Protein AF-0000000084528785 (afdb_homodimer)

Sequence (532 aa):
MMLTRRAALTGALALAACGRRPAAAPPPRMESDIRVIPPNFGESHPVDWPGRTPSQYAVHGIDVSRWQGDIDWRRARAAGVNFAFLKATEGGDRTDPRFLDYTRGATAAGIVTGPYHFYYFCRPAHEQAAWFIQNVPKMPGALPPVVDLEWNHLSPTCTLRPPAAEVQAEIGRFVGILAAHYGRRPLIYTTRDFWAETGIEAIGGERWLRAVTMHPDEAYNDALWHFWQYSGTGIVDGVTGNCDLNCFSGSAQSWRAWLAARRQPGMMLTRRAALTGALALAACGRRPAAAPPPRMESDIRVIPPNFGESHPVDWPGRTPSQYAVHGIDVSRWQGDIDWRRARAAGVNFAFLKATEGGDRTDPRFLDYTRGATAAGIVTGPYHFYYFCRPAHEQAAWFIQNVPKMPGALPPVVDLEWNHLSPTCTLRPPAAEVQAEIGRFVGILAAHYGRRPLIYTTRDFWAETGIEAIGGERWLRAVTMHPDEAYNDALWHFWQYSGTGIVDGVTGNCDLNCFSGSAQSWRAWLAARRQPG

Structure (mmCIF, N/CA/C/O backbone):
data_AF-0000000084528785-model_v1
#
loop_
_entity.id
_entity.type
_entity.pdbx_description
1 polymer 'Lyzozyme M1 (1,4-beta-N-acetylmuramidase)'
#
loop_
_atom_site.group_PDB
_atom_site.id
_atom_site.type_symbol
_atom_site.label_atom_id
_atom_site.label_alt_id
_atom_site.label_comp_id
_atom_site.label_asym_id
_atom_site.label_entity_id
_atom_site.label_seq_id
_atom_site.pdbx_PDB_ins_code
_atom_site.Cartn_x
_atom_site.Cartn_y
_atom_site.Cartn_z
_atom_site.occupancy
_atom_site.B_iso_or_equiv
_atom_site.auth_seq_id
_atom_site.auth_comp_id
_atom_site.auth_asym_id
_atom_site.auth_atom_id
_atom_site.pdbx_PDB_model_num
ATOM 1 N N . MET A 1 1 ? 22.234 -108.25 21.875 1 30.58 1 MET A N 1
ATOM 2 C CA . MET A 1 1 ? 21.172 -107.375 22.344 1 30.58 1 MET A CA 1
ATOM 3 C C . MET A 1 1 ? 21.469 -105.938 21.984 1 30.58 1 MET A C 1
ATOM 5 O O . MET A 1 1 ? 22.25 -105.25 22.656 1 30.58 1 MET A O 1
ATOM 9 N N . MET A 1 2 ? 21.672 -105.688 20.688 1 29.67 2 MET A N 1
ATOM 10 C CA . MET A 1 2 ? 22.188 -104.5 20.016 1 29.67 2 MET A CA 1
ATOM 11 C C . MET A 1 2 ? 21.297 -103.312 20.25 1 29.67 2 MET A C 1
ATOM 13 O O . MET A 1 2 ? 20.094 -103.312 19.953 1 29.67 2 MET A O 1
ATOM 17 N N . LEU A 1 3 ? 21.547 -102.562 21.328 1 35.75 3 LEU A N 1
ATOM 18 C CA . LEU A 1 3 ? 20.859 -101.375 21.844 1 35.75 3 LEU A CA 1
ATOM 19 C C . LEU A 1 3 ? 20.797 -100.25 20.812 1 35.75 3 LEU A C 1
ATOM 21 O O . LEU A 1 3 ? 21.828 -99.75 20.344 1 35.75 3 LEU A O 1
ATOM 25 N N . THR A 1 4 ? 19.891 -100.312 19.859 1 35.06 4 THR A N 1
ATOM 26 C CA . THR A 1 4 ? 19.625 -99.438 18.766 1 35.06 4 THR A CA 1
ATOM 27 C C . THR A 1 4 ? 19.312 -98 19.281 1 35.06 4 THR A C 1
ATOM 29 O O . THR A 1 4 ? 18.375 -97.812 20.078 1 35.06 4 THR A O 1
ATOM 32 N N . ARG A 1 5 ? 20.312 -97.188 19.531 1 36.97 5 ARG A N 1
ATOM 33 C CA . ARG A 1 5 ? 20.234 -95.812 20.047 1 36.97 5 ARG A CA 1
ATOM 34 C C . ARG A 1 5 ? 19.328 -94.938 19.172 1 36.97 5 ARG A C 1
ATOM 36 O O . ARG A 1 5 ? 19.594 -94.75 17.969 1 36.97 5 ARG A O 1
ATOM 43 N N . ARG A 1 6 ? 18.047 -94.938 19.359 1 38.03 6 ARG A N 1
ATOM 44 C CA . ARG A 1 6 ? 17.047 -94.188 18.625 1 38.03 6 ARG A CA 1
ATOM 45 C C . ARG A 1 6 ? 17.344 -92.688 18.734 1 38.03 6 ARG A C 1
ATOM 47 O O . ARG A 1 6 ? 17.438 -92.125 19.844 1 38.03 6 ARG A O 1
ATOM 54 N N . ALA A 1 7 ? 18.109 -92.125 17.781 1 39.19 7 ALA A N 1
ATOM 55 C CA . ALA A 1 7 ? 18.453 -90.688 17.703 1 39.19 7 ALA A CA 1
ATOM 56 C C . ALA A 1 7 ? 17.203 -89.812 17.672 1 39.19 7 ALA A C 1
ATOM 58 O O . ALA A 1 7 ? 16.328 -90 16.812 1 39.19 7 ALA A O 1
ATOM 59 N N . ALA A 1 8 ? 16.719 -89.312 18.797 1 35.03 8 ALA A N 1
ATOM 60 C CA . ALA A 1 8 ? 15.555 -88.438 18.953 1 35.03 8 ALA A CA 1
ATOM 61 C C . ALA A 1 8 ? 15.734 -87.125 18.203 1 35.03 8 ALA A C 1
ATOM 63 O O . ALA A 1 8 ? 16.672 -86.375 18.453 1 35.03 8 ALA A O 1
ATOM 64 N N . LEU A 1 9 ? 15.422 -87.062 16.859 1 31.84 9 LEU A N 1
ATOM 65 C CA . LEU A 1 9 ? 15.492 -85.812 16.078 1 31.84 9 LEU A CA 1
ATOM 66 C C . LEU A 1 9 ? 14.594 -84.75 16.688 1 31.84 9 LEU A C 1
ATOM 68 O O . LEU A 1 9 ? 13.383 -84.938 16.812 1 31.84 9 LEU A O 1
ATOM 72 N N . THR A 1 10 ? 15.07 -84 17.688 1 33.94 10 THR A N 1
ATOM 73 C CA . THR A 1 10 ? 14.312 -82.875 18.266 1 33.94 10 THR A CA 1
ATOM 74 C C . THR A 1 10 ? 13.977 -81.812 17.219 1 33.94 10 THR A C 1
ATOM 76 O O . THR A 1 10 ? 14.859 -81.375 16.5 1 33.94 10 THR A O 1
ATOM 79 N N . GLY A 1 11 ? 12.812 -82 16.547 1 31.84 11 GLY A N 1
ATOM 80 C CA . GLY A 1 11 ? 12.289 -81 15.586 1 31.84 11 GLY A CA 1
ATOM 81 C C . GLY A 1 11 ? 12.141 -79.625 16.156 1 31.84 11 GLY A C 1
ATOM 82 O O . GLY A 1 11 ? 11.445 -79.438 17.156 1 31.84 11 GLY A O 1
ATOM 83 N N . ALA A 1 12 ? 13.188 -78.812 16.141 1 35.5 12 ALA A N 1
ATOM 84 C CA . ALA A 1 12 ? 13.094 -77.375 16.516 1 35.5 12 ALA A CA 1
ATOM 85 C C . ALA A 1 12 ? 11.984 -76.688 15.758 1 35.5 12 ALA A C 1
ATOM 87 O O . ALA A 1 12 ? 12 -76.625 14.523 1 35.5 12 ALA A O 1
ATOM 88 N N . LEU A 1 13 ? 10.789 -76.625 16.328 1 35.06 13 LEU A N 1
ATOM 89 C CA . LEU A 1 13 ? 9.68 -75.875 15.805 1 35.06 13 LEU A CA 1
ATOM 90 C C . LEU A 1 13 ? 10.047 -74.375 15.742 1 35.06 13 LEU A C 1
ATOM 92 O O . LEU A 1 13 ? 10.328 -73.75 16.781 1 35.06 13 LEU A O 1
ATOM 96 N N . ALA A 1 14 ? 10.734 -73.938 14.695 1 34.53 14 ALA A N 1
ATOM 97 C CA . ALA A 1 14 ? 10.922 -72.562 14.492 1 34.53 14 ALA A CA 1
ATOM 98 C C . ALA A 1 14 ? 9.594 -71.812 14.57 1 34.53 14 ALA A C 1
ATOM 100 O O . ALA A 1 14 ? 8.672 -72.062 13.797 1 34.53 14 ALA A O 1
ATOM 101 N N . LEU A 1 15 ? 9.242 -71.25 15.711 1 34.19 15 LEU A N 1
ATOM 102 C CA . LEU A 1 15 ? 8.125 -70.375 15.883 1 34.19 15 LEU A CA 1
ATOM 103 C C . LEU A 1 15 ? 8.258 -69.125 14.961 1 34.19 15 LEU A C 1
ATOM 105 O O . LEU A 1 15 ? 9.234 -68.375 15.055 1 34.19 15 LEU A O 1
ATOM 109 N N . ALA A 1 16 ? 7.781 -69.312 13.711 1 36.12 16 ALA A N 1
ATOM 110 C CA . ALA A 1 16 ? 7.648 -68.188 12.836 1 36.12 16 ALA A CA 1
ATOM 111 C C . ALA A 1 16 ? 6.871 -67.062 13.516 1 36.12 16 ALA A C 1
ATOM 113 O O . ALA A 1 16 ? 5.688 -67.188 13.828 1 36.12 16 ALA A O 1
ATOM 114 N N . ALA A 1 17 ? 7.496 -66.25 14.312 1 35.88 17 ALA A N 1
ATOM 115 C CA . ALA A 1 17 ? 6.895 -65.062 14.812 1 35.88 17 ALA A CA 1
ATOM 116 C C . ALA A 1 17 ? 6.27 -64.25 13.672 1 35.88 17 ALA A C 1
ATOM 118 O O . ALA A 1 17 ? 6.961 -63.844 12.727 1 35.88 17 ALA A O 1
ATOM 119 N N . CYS A 1 18 ? 5 -64.562 13.336 1 35.41 18 CYS A N 1
ATOM 120 C CA . CYS A 1 18 ? 4.234 -63.625 12.484 1 35.41 18 CYS A CA 1
ATOM 121 C C . CYS A 1 18 ? 4.414 -62.188 12.922 1 35.41 18 CYS A C 1
ATOM 123 O O . CYS A 1 18 ? 3.912 -61.781 13.969 1 35.41 18 CYS A O 1
ATOM 125 N N . GLY A 1 19 ? 5.645 -61.719 12.797 1 34.62 19 GLY A N 1
ATOM 126 C CA . GLY A 1 19 ? 5.766 -60.312 13.031 1 34.62 19 GLY A CA 1
ATOM 127 C C . GLY A 1 19 ? 4.625 -59.5 12.43 1 34.62 19 GLY A C 1
ATOM 128 O O . GLY A 1 19 ? 4.277 -59.688 11.258 1 34.62 19 GLY A O 1
ATOM 129 N N . ARG A 1 20 ? 3.588 -59.188 13.273 1 36.09 20 ARG A N 1
ATOM 130 C CA . ARG A 1 20 ? 2.553 -58.25 12.828 1 36.09 20 ARG A CA 1
ATOM 131 C C . ARG A 1 20 ? 3.15 -57.125 11.992 1 36.09 20 ARG A C 1
ATOM 133 O O . ARG A 1 20 ? 4.027 -56.406 12.461 1 36.09 20 ARG A O 1
ATOM 140 N N . ARG A 1 21 ? 3.135 -57.438 10.641 1 37.34 21 ARG A N 1
ATOM 141 C CA . ARG A 1 21 ? 3.479 -56.281 9.836 1 37.34 21 ARG A CA 1
ATOM 142 C C . ARG A 1 21 ? 2.871 -55 10.422 1 37.34 21 ARG A C 1
ATOM 144 O O . ARG A 1 21 ? 1.679 -54.969 10.734 1 37.34 21 ARG A O 1
ATOM 151 N N . PRO A 1 22 ? 3.598 -54.188 11.039 1 39.59 22 PRO A N 1
ATOM 152 C CA . PRO A 1 22 ? 2.922 -52.938 11.477 1 39.59 22 PRO A CA 1
ATOM 153 C C . PRO A 1 22 ? 1.921 -52.438 10.445 1 39.59 22 PRO A C 1
ATOM 155 O O . PRO A 1 22 ? 2.115 -52.625 9.242 1 39.59 22 PRO A O 1
ATOM 158 N N . ALA A 1 23 ? 0.674 -52.344 10.891 1 42.69 23 ALA A N 1
ATOM 159 C CA . ALA A 1 23 ? -0.355 -51.719 10.055 1 42.69 23 ALA A CA 1
ATOM 160 C C . ALA A 1 23 ? 0.211 -50.562 9.258 1 42.69 23 ALA A C 1
ATOM 162 O O . ALA A 1 23 ? 0.938 -49.719 9.805 1 42.69 23 ALA A O 1
ATOM 163 N N . ALA A 1 24 ? 0.312 -50.844 7.957 1 41.28 24 ALA A N 1
ATOM 164 C CA . ALA A 1 24 ? 0.682 -49.75 7.07 1 41.28 24 ALA A CA 1
ATOM 165 C C . ALA A 1 24 ? 0.127 -48.406 7.582 1 41.28 24 ALA A C 1
ATOM 167 O O . ALA A 1 24 ? -0.975 -48.375 8.133 1 41.28 24 ALA A O 1
ATOM 168 N N . ALA A 1 25 ? 1.002 -47.438 7.84 1 42.94 25 ALA A N 1
ATOM 169 C CA . ALA A 1 25 ? 0.531 -46.094 8.18 1 42.94 25 ALA A CA 1
ATOM 170 C C . ALA A 1 25 ? -0.653 -45.688 7.305 1 42.94 25 ALA A C 1
ATOM 172 O O . ALA A 1 25 ? -0.676 -46 6.109 1 42.94 25 ALA A O 1
ATOM 173 N N . PRO A 1 26 ? -1.889 -45.562 7.922 1 39.84 26 PRO A N 1
ATOM 174 C CA . PRO A 1 26 ? -2.984 -45.125 7.055 1 39.84 26 PRO A CA 1
ATOM 175 C C . PRO A 1 26 ? -2.541 -44.125 6.012 1 39.84 26 PRO A C 1
ATOM 177 O O . PRO A 1 26 ? -1.557 -43.406 6.223 1 39.84 26 PRO A O 1
ATOM 180 N N . PRO A 1 27 ? -2.84 -44.344 4.73 1 36.59 27 PRO A N 1
ATOM 181 C CA . PRO A 1 27 ? -2.496 -43.281 3.803 1 36.59 27 PRO A CA 1
ATOM 182 C C . PRO A 1 27 ? -2.697 -41.875 4.41 1 36.59 27 PRO A C 1
ATOM 184 O O . PRO A 1 27 ? -3.506 -41.719 5.324 1 36.59 27 PRO A O 1
ATOM 187 N N . PRO A 1 28 ? -1.734 -41.031 4.277 1 35.47 28 PRO A N 1
ATOM 188 C CA . PRO A 1 28 ? -2.025 -39.688 4.781 1 35.47 28 PRO A CA 1
ATOM 189 C C . PRO A 1 28 ? -3.48 -39.281 4.566 1 35.47 28 PRO A C 1
ATOM 191 O O . PRO A 1 28 ? -4.113 -39.719 3.607 1 35.47 28 PRO A O 1
ATOM 194 N N . ARG A 1 29 ? -4.277 -39.125 5.586 1 36.47 29 ARG A N 1
ATOM 195 C CA . ARG A 1 29 ? -5.605 -38.531 5.535 1 36.47 29 ARG A CA 1
ATOM 196 C C . ARG A 1 29 ? -5.73 -37.562 4.363 1 36.47 29 ARG A C 1
ATOM 198 O O . ARG A 1 29 ? -4.91 -36.656 4.207 1 36.47 29 ARG A O 1
ATOM 205 N N . MET A 1 30 ? -6.16 -37.875 3.244 1 37.09 30 MET A N 1
ATOM 206 C CA . MET A 1 30 ? -6.578 -37 2.141 1 37.09 30 MET A CA 1
ATOM 207 C C . MET A 1 30 ? -6.988 -35.625 2.646 1 37.09 30 MET A C 1
ATOM 209 O O . MET A 1 30 ? -7.555 -35.5 3.734 1 37.09 30 MET A O 1
ATOM 213 N N . GLU A 1 31 ? -6.465 -34.344 2.023 1 44.31 31 GLU A N 1
ATOM 214 C CA . GLU A 1 31 ? -6.383 -32.875 2.104 1 44.31 31 GLU A CA 1
ATOM 215 C C . GLU A 1 31 ? -7.77 -32.25 2.164 1 44.31 31 GLU A C 1
ATOM 217 O O . GLU A 1 31 ? -7.938 -31.078 1.833 1 44.31 31 GLU A O 1
ATOM 222 N N . SER A 1 32 ? -8.836 -33 2.141 1 46.66 32 SER A N 1
ATOM 223 C CA . SER A 1 32 ? -10.195 -32.5 2.232 1 46.66 32 SER A CA 1
ATOM 224 C C . SER A 1 32 ? -10.32 -31.484 3.365 1 46.66 32 SER A C 1
ATOM 226 O O . SER A 1 32 ? -11.234 -30.656 3.367 1 46.66 32 SER A O 1
ATOM 228 N N . ASP A 1 33 ? -9.477 -31.5 4.258 1 59.94 33 ASP A N 1
ATOM 229 C CA . ASP A 1 33 ? -9.742 -30.828 5.52 1 59.94 33 ASP A CA 1
ATOM 230 C C . ASP A 1 33 ? -9.117 -29.438 5.547 1 59.94 33 ASP A C 1
ATOM 232 O O . ASP A 1 33 ? -8.82 -28.891 6.617 1 59.94 33 ASP A O 1
ATOM 236 N N . ILE A 1 34 ? -8.844 -28.875 4.402 1 76.62 34 ILE A N 1
ATOM 237 C CA . ILE A 1 34 ? -8.266 -27.547 4.555 1 76.62 34 ILE A CA 1
ATOM 238 C C . ILE A 1 34 ? -9.344 -26.562 4.996 1 76.62 34 ILE A C 1
ATOM 240 O O . ILE A 1 34 ? -10.258 -26.234 4.23 1 76.62 34 ILE A O 1
ATOM 244 N N . ARG A 1 35 ? -9.383 -26.266 6.18 1 91.62 35 ARG A N 1
ATOM 245 C CA . ARG A 1 35 ? -10.32 -25.297 6.738 1 91.62 35 ARG A CA 1
ATOM 246 C C . ARG A 1 35 ? -10.008 -23.875 6.254 1 91.62 35 ARG A C 1
ATOM 248 O O . ARG A 1 35 ? -8.859 -23.438 6.309 1 91.62 35 ARG A O 1
ATOM 255 N N . VAL A 1 36 ? -11.047 -23.281 5.652 1 97.88 36 VAL A N 1
ATOM 256 C CA . VAL A 1 36 ? -10.922 -21.891 5.246 1 97.88 36 VAL A CA 1
ATOM 257 C C . VAL A 1 36 ? -11.305 -20.969 6.406 1 97.88 36 VAL A C 1
ATOM 259 O O . VAL A 1 36 ? -12.398 -21.094 6.973 1 97.88 36 VAL A O 1
ATOM 262 N N . ILE A 1 37 ? -10.406 -20.094 6.805 1 98.19 37 ILE A N 1
ATOM 263 C CA . ILE A 1 37 ? -10.672 -19.109 7.844 1 98.19 37 ILE A CA 1
ATOM 264 C C . ILE A 1 37 ? -11.07 -17.781 7.207 1 98.19 37 ILE A C 1
ATOM 266 O O . ILE A 1 37 ? -10.359 -17.266 6.332 1 98.19 37 ILE A O 1
ATOM 270 N N . PRO A 1 38 ? -12.25 -17.172 7.594 1 97.56 38 PRO A N 1
ATOM 271 C CA . PRO A 1 38 ? -12.648 -15.891 7.031 1 97.56 38 PRO A CA 1
ATOM 272 C C . PRO A 1 38 ? -11.648 -14.773 7.332 1 97.56 38 PRO A C 1
ATOM 274 O O . PRO A 1 38 ? -11.055 -14.75 8.414 1 97.56 38 PRO A O 1
ATOM 277 N N . PRO A 1 39 ? -11.555 -13.852 6.414 1 97.69 39 PRO A N 1
ATOM 278 C CA . PRO A 1 39 ? -10.562 -12.789 6.609 1 97.69 39 PRO A CA 1
ATOM 279 C C . PRO A 1 39 ? -10.977 -11.773 7.668 1 97.69 39 PRO A C 1
ATOM 281 O O . PRO A 1 39 ? -12.133 -11.328 7.68 1 97.69 39 PRO A O 1
ATOM 284 N N . ASN A 1 40 ? -10.102 -11.477 8.523 1 96.69 40 ASN A N 1
ATOM 285 C CA . ASN A 1 40 ? -10.164 -10.352 9.445 1 96.69 40 ASN A CA 1
ATOM 286 C C . ASN A 1 40 ? -9 -9.383 9.234 1 96.69 40 ASN A C 1
ATOM 288 O O . ASN A 1 40 ? -8.109 -9.289 10.078 1 96.69 40 ASN A O 1
ATOM 292 N N . PHE A 1 41 ? -9.109 -8.695 8.109 1 97.06 41 PHE A N 1
ATOM 293 C CA . PHE A 1 41 ? -8.062 -7.77 7.691 1 97.06 41 PHE A CA 1
ATOM 294 C C . PHE A 1 41 ? -8.539 -6.328 7.805 1 97.06 41 PHE A C 1
ATOM 296 O O . PHE A 1 41 ? -9.742 -6.062 7.777 1 97.06 41 PHE A O 1
ATOM 303 N N . GLY A 1 42 ? -7.605 -5.391 8.07 1 94.38 42 GLY A N 1
ATOM 304 C CA . GLY A 1 42 ? -7.844 -3.971 7.867 1 94.38 42 GLY A CA 1
ATOM 305 C C . GLY A 1 42 ? -7.168 -3.426 6.621 1 94.38 42 GLY A C 1
ATOM 306 O O . GLY A 1 42 ? -6.582 -4.18 5.844 1 94.38 42 GLY A O 1
ATOM 307 N N . GLU A 1 43 ? -7.391 -2.188 6.387 1 94 43 GLU A N 1
ATOM 308 C CA . GLU A 1 43 ? -6.699 -1.421 5.355 1 94 43 GLU A CA 1
ATOM 309 C C . GLU A 1 43 ? -6.391 -0.005 5.832 1 94 43 GLU A C 1
ATOM 311 O O . GLU A 1 43 ? -7.242 0.653 6.434 1 94 43 GLU A O 1
ATOM 316 N N . SER A 1 44 ? -5.16 0.374 5.516 1 92.62 44 SER A N 1
ATOM 317 C CA . SER A 1 44 ? -4.828 1.741 5.902 1 92.62 44 SER A CA 1
ATOM 318 C C . SER A 1 44 ? -5.508 2.756 4.992 1 92.62 44 SER A C 1
ATOM 320 O O . SER A 1 44 ? -5.723 3.904 5.383 1 92.62 44 SER A O 1
ATOM 322 N N . HIS A 1 45 ? -5.805 2.281 3.775 1 91.25 45 HIS A N 1
ATOM 323 C CA . HIS A 1 45 ? -6.539 3.109 2.826 1 91.25 45 HIS A CA 1
ATOM 324 C C . HIS A 1 45 ? -7.656 2.318 2.156 1 91.25 45 HIS A C 1
ATOM 326 O O . HIS A 1 45 ? -7.543 1.94 0.987 1 91.25 45 HIS A O 1
ATOM 332 N N . PRO A 1 46 ? -8.703 2.207 2.875 1 89 46 PRO A N 1
ATOM 333 C CA . PRO A 1 46 ? -9.766 1.405 2.275 1 89 46 PRO A CA 1
ATOM 334 C C . PRO A 1 46 ? -10.383 2.066 1.046 1 89 46 PRO A C 1
ATOM 336 O O . PRO A 1 46 ? -10.477 3.297 0.982 1 89 46 PRO A O 1
ATOM 339 N N . VAL A 1 47 ? -10.727 1.251 0.154 1 87.25 47 VAL A N 1
ATOM 340 C CA . VAL A 1 47 ? -11.352 1.677 -1.092 1 87.25 47 VAL A CA 1
ATOM 341 C C . VAL A 1 47 ? -12.859 1.443 -1.016 1 87.25 47 VAL A C 1
ATOM 343 O O . VAL A 1 47 ? -13.312 0.406 -0.523 1 87.25 47 VAL A O 1
ATOM 346 N N . ASP A 1 48 ? -13.57 2.502 -1.438 1 85.56 48 ASP A N 1
ATOM 347 C CA . ASP A 1 48 ? -14.992 2.297 -1.655 1 85.56 48 ASP A CA 1
ATOM 348 C C . ASP A 1 48 ? -15.258 1.69 -3.031 1 85.56 48 ASP A C 1
ATOM 350 O O . ASP A 1 48 ? -15.258 2.4 -4.039 1 85.56 48 ASP A O 1
ATOM 354 N N . TRP A 1 49 ? -15.578 0.445 -3.025 1 87.81 49 TRP A N 1
ATOM 355 C CA . TRP A 1 49 ? -15.695 -0.307 -4.27 1 87.81 49 TRP A CA 1
ATOM 356 C C . TRP A 1 49 ? -17 0.015 -4.984 1 87.81 49 TRP A C 1
ATOM 358 O O . TRP A 1 49 ? -18.078 -0.065 -4.387 1 87.81 49 TRP A O 1
ATOM 368 N N . PRO A 1 50 ? -17.125 0.492 -6.258 1 82 50 PRO A N 1
ATOM 369 C CA . PRO A 1 50 ? -18.359 0.784 -6.996 1 82 50 PRO A CA 1
ATOM 370 C C . PRO A 1 50 ? -19.172 -0.47 -7.309 1 82 50 PRO A C 1
ATOM 372 O O . PRO A 1 50 ? -20.359 -0.377 -7.625 1 82 50 PRO A O 1
ATOM 375 N N . GLY A 1 51 ? -18.75 -1.638 -7.062 1 82.62 51 GLY A N 1
ATOM 376 C CA . GLY A 1 51 ? -19.406 -2.898 -7.383 1 82.62 51 GLY A CA 1
ATOM 377 C C . GLY A 1 51 ? -19.016 -4.02 -6.434 1 82.62 51 GLY A C 1
ATOM 378 O O . GLY A 1 51 ? -19.047 -3.846 -5.215 1 82.62 51 GLY A O 1
ATOM 379 N N . ARG A 1 52 ? -18.828 -5.125 -7.09 1 90.62 52 ARG A N 1
ATOM 380 C CA . ARG A 1 52 ? -18.438 -6.285 -6.289 1 90.62 52 ARG A CA 1
ATOM 381 C C . ARG A 1 52 ? -17.172 -6.004 -5.492 1 90.62 52 ARG A C 1
ATOM 383 O O . ARG A 1 52 ? -16.219 -5.402 -6.008 1 90.62 52 ARG A O 1
ATOM 390 N N . THR A 1 53 ? -17.219 -6.359 -4.238 1 93.81 53 THR A N 1
ATOM 391 C CA . THR A 1 53 ? -16.125 -6.082 -3.307 1 93.81 53 THR A CA 1
ATOM 392 C C . THR A 1 53 ? -15.375 -7.363 -2.967 1 93.81 53 THR A C 1
ATOM 394 O O . THR A 1 53 ? -15.906 -8.461 -3.107 1 93.81 53 THR A O 1
ATOM 397 N N . PRO A 1 54 ? -14.148 -7.184 -2.498 1 96.31 54 PRO A N 1
ATOM 398 C CA . PRO A 1 54 ? -13.383 -8.367 -2.092 1 96.31 54 PRO A CA 1
ATOM 399 C C . PRO A 1 54 ? -14.086 -9.18 -1.003 1 96.31 54 PRO A C 1
ATOM 401 O O . PRO A 1 54 ? -13.898 -10.391 -0.917 1 96.31 54 PRO A O 1
ATOM 404 N N . SER A 1 55 ? -14.867 -8.539 -0.162 1 93.69 55 SER A N 1
ATOM 405 C CA . SER A 1 55 ? -15.516 -9.211 0.958 1 93.69 55 SER A CA 1
ATOM 406 C C . SER A 1 55 ? -16.5 -10.266 0.471 1 93.69 55 SER A C 1
ATOM 408 O O . SER A 1 55 ? -16.953 -11.109 1.247 1 93.69 55 SER A O 1
ATOM 410 N N . GLN A 1 56 ? -16.844 -10.281 -0.798 1 95.75 56 GLN A N 1
ATOM 411 C CA . GLN A 1 56 ? -17.797 -11.227 -1.366 1 95.75 56 GLN A CA 1
ATOM 412 C C . GLN A 1 56 ? -17.109 -12.547 -1.717 1 95.75 56 GLN A C 1
ATOM 414 O O . GLN A 1 56 ? -17.766 -13.516 -2.109 1 95.75 56 GLN A O 1
ATOM 419 N N . TYR A 1 57 ? -15.844 -12.641 -1.582 1 97.94 57 TYR A N 1
ATOM 420 C CA . TYR A 1 57 ? -15.07 -13.852 -1.844 1 97.94 57 TYR A CA 1
ATOM 421 C C . TYR A 1 57 ? -14.633 -14.508 -0.542 1 97.94 57 TYR A C 1
ATOM 423 O O . TYR A 1 57 ? -14.289 -13.82 0.423 1 97.94 57 TYR A O 1
ATOM 431 N N . ALA A 1 58 ? -14.508 -15.828 -0.59 1 97.69 58 ALA A N 1
ATOM 432 C CA . ALA A 1 58 ? -14.438 -16.562 0.666 1 97.69 58 ALA A CA 1
ATOM 433 C C . ALA A 1 58 ? -12.992 -16.812 1.081 1 97.69 58 ALA A C 1
ATOM 435 O O . ALA A 1 58 ? -12.688 -16.906 2.271 1 97.69 58 ALA A O 1
ATOM 436 N N . VAL A 1 59 ? -12.094 -16.953 0.137 1 98.81 59 VAL A N 1
ATOM 437 C CA . VAL A 1 59 ? -10.734 -17.406 0.424 1 98.81 59 VAL A CA 1
ATOM 438 C C . VAL A 1 59 ? -9.75 -16.266 0.168 1 98.81 59 VAL A C 1
ATOM 440 O O . VAL A 1 59 ? -9.586 -15.828 -0.971 1 98.81 59 VAL A O 1
ATOM 443 N N . HIS A 1 60 ? -9.125 -15.828 1.265 1 98.88 60 HIS A N 1
ATOM 444 C CA . HIS A 1 60 ? -8.195 -14.711 1.151 1 98.88 60 HIS A CA 1
ATOM 445 C C . HIS A 1 60 ? -6.777 -15.133 1.526 1 98.88 60 HIS A C 1
ATOM 447 O O . HIS A 1 60 ? -6.586 -16.141 2.219 1 98.88 60 HIS A O 1
ATOM 453 N N . GLY A 1 61 ? -5.82 -14.43 1.017 1 98.94 61 GLY A N 1
ATOM 454 C CA . GLY A 1 61 ? -4.406 -14.609 1.295 1 98.94 61 GLY A CA 1
ATOM 455 C C . GLY A 1 61 ? -3.586 -13.352 1.064 1 98.94 61 GLY A C 1
ATOM 456 O O . GLY A 1 61 ? -4.137 -12.258 0.956 1 98.94 61 GLY A O 1
ATOM 457 N N . ILE A 1 62 ? -2.262 -13.578 1.119 1 98.94 62 ILE A N 1
ATOM 458 C CA . ILE A 1 62 ? -1.34 -12.461 0.956 1 98.94 62 ILE A CA 1
ATOM 459 C C . ILE A 1 62 ? -0.242 -12.836 -0.037 1 98.94 62 ILE A C 1
ATOM 461 O O . ILE A 1 62 ? -0.124 -13.992 -0.431 1 98.94 62 ILE A O 1
ATOM 465 N N . ASP A 1 63 ? 0.45 -11.891 -0.51 1 98.88 63 ASP A N 1
ATOM 466 C CA . ASP A 1 63 ? 1.751 -12.102 -1.138 1 98.88 63 ASP A CA 1
ATOM 467 C C . ASP A 1 63 ? 2.812 -11.195 -0.521 1 98.88 63 ASP A C 1
ATOM 469 O O . ASP A 1 63 ? 2.521 -10.062 -0.141 1 98.88 63 ASP A O 1
ATOM 473 N N . VAL A 1 64 ? 4 -11.805 -0.332 1 98.75 64 VAL A N 1
ATOM 474 C CA . VAL A 1 64 ? 5.031 -11.109 0.431 1 98.75 64 VAL A CA 1
ATOM 475 C C . VAL A 1 64 ? 6.402 -11.383 -0.179 1 98.75 64 VAL A C 1
ATOM 477 O O . VAL A 1 64 ? 6.551 -12.273 -1.016 1 98.75 64 VAL A O 1
ATOM 480 N N . SER A 1 65 ? 7.34 -10.562 0.17 1 98.06 65 SER A N 1
ATOM 481 C CA . SER A 1 65 ? 8.773 -10.672 -0.085 1 98.06 65 SER A CA 1
ATOM 482 C C . SER A 1 65 ? 9.586 -10.297 1.149 1 98.06 65 SER A C 1
ATOM 484 O O . SER A 1 65 ? 9.023 -10.109 2.232 1 98.06 65 SER A O 1
ATOM 486 N N . ARG A 1 66 ? 10.914 -10.188 1.007 1 97.25 66 ARG A N 1
ATOM 487 C CA . ARG A 1 66 ? 11.82 -9.852 2.102 1 97.25 66 ARG A CA 1
ATOM 488 C C . ARG A 1 66 ? 11.414 -8.539 2.764 1 97.25 66 ARG A C 1
ATOM 490 O O . ARG A 1 66 ? 11.734 -8.305 3.932 1 97.25 66 ARG A O 1
ATOM 497 N N . TRP A 1 67 ? 10.672 -7.773 2.117 1 94.31 67 TRP A N 1
ATOM 498 C CA . TRP A 1 67 ? 10.398 -6.422 2.592 1 94.31 67 TRP A CA 1
ATOM 499 C C . TRP A 1 67 ? 9.391 -6.441 3.74 1 94.31 67 TRP A C 1
ATOM 501 O O . TRP A 1 67 ? 9.266 -5.461 4.477 1 94.31 67 TRP A O 1
ATOM 511 N N . GLN A 1 68 ? 8.68 -7.531 3.908 1 96.56 68 GLN A N 1
ATOM 512 C CA . GLN A 1 68 ? 7.75 -7.625 5.031 1 96.56 68 GLN A CA 1
ATOM 513 C C . GLN A 1 68 ? 8.477 -7.996 6.32 1 96.56 68 GLN A C 1
ATOM 515 O O . GLN A 1 68 ? 7.887 -7.965 7.402 1 96.56 68 GLN A O 1
ATOM 520 N N . GLY A 1 69 ? 9.773 -8.367 6.277 1 95.94 69 GLY A N 1
ATOM 521 C CA . GLY A 1 69 ? 10.508 -8.703 7.484 1 95.94 69 GLY A CA 1
ATOM 522 C C . GLY A 1 69 ? 9.992 -9.953 8.172 1 95.94 69 GLY A C 1
ATOM 523 O O . GLY A 1 69 ? 9.633 -10.922 7.504 1 95.94 69 GLY A O 1
ATOM 524 N N . ASP A 1 70 ? 10.07 -9.898 9.469 1 97.12 70 ASP A N 1
ATOM 525 C CA . ASP A 1 70 ? 9.586 -11.055 10.219 1 97.12 70 ASP A CA 1
ATOM 526 C C . ASP A 1 70 ? 8.055 -11.117 10.195 1 97.12 70 ASP A C 1
ATOM 528 O O . ASP A 1 70 ? 7.383 -10.094 10.328 1 97.12 70 ASP A O 1
ATOM 532 N N . ILE A 1 71 ? 7.582 -12.297 10.016 1 98.44 71 ILE A N 1
ATOM 533 C CA . ILE A 1 71 ? 6.145 -12.531 9.984 1 98.44 71 ILE A CA 1
ATOM 534 C C . ILE A 1 71 ? 5.77 -13.594 11.016 1 98.44 71 ILE A C 1
ATOM 536 O O . ILE A 1 71 ? 6.414 -14.641 11.094 1 98.44 71 ILE A O 1
ATOM 540 N N . ASP A 1 72 ? 4.785 -13.25 11.844 1 98.81 72 ASP A N 1
ATOM 541 C CA . ASP A 1 72 ? 4.156 -14.266 12.68 1 98.81 72 ASP A CA 1
ATOM 542 C C . ASP A 1 72 ? 3.061 -15.008 11.922 1 98.81 72 ASP A C 1
ATOM 544 O O . ASP A 1 72 ? 1.896 -14.602 11.945 1 98.81 72 ASP A O 1
ATOM 548 N N . TRP A 1 73 ? 3.379 -16.141 11.391 1 98.88 73 TRP A N 1
ATOM 549 C CA . TRP A 1 73 ? 2.512 -16.844 10.453 1 98.88 73 TRP A CA 1
ATOM 550 C C . TRP A 1 73 ? 1.312 -17.453 11.18 1 98.88 73 TRP A C 1
ATOM 552 O O . TRP A 1 73 ? 0.229 -17.578 10.602 1 98.88 73 TRP A O 1
ATOM 562 N N . ARG A 1 74 ? 1.489 -17.812 12.422 1 98.88 74 ARG A N 1
ATOM 563 C CA . ARG A 1 74 ? 0.355 -18.344 13.172 1 98.88 74 ARG A CA 1
ATOM 564 C C . ARG A 1 74 ? -0.713 -17.266 13.367 1 98.88 74 ARG A C 1
ATOM 566 O O . ARG A 1 74 ? -1.906 -17.531 13.219 1 98.88 74 ARG A O 1
ATOM 573 N N . ARG A 1 75 ? -0.25 -16.078 13.688 1 98.88 75 ARG A N 1
ATOM 574 C CA . ARG A 1 75 ? -1.186 -14.977 13.836 1 98.88 75 ARG A CA 1
ATOM 575 C C . ARG A 1 75 ? -1.813 -14.609 12.492 1 98.88 75 ARG A C 1
ATOM 577 O O . ARG A 1 75 ? -3.006 -14.312 12.422 1 98.88 75 ARG A O 1
ATOM 584 N N . ALA A 1 76 ? -1.037 -14.641 11.445 1 98.88 76 ALA A N 1
ATOM 585 C CA . ALA A 1 76 ? -1.562 -14.375 10.109 1 98.88 76 ALA A CA 1
ATOM 586 C C . ALA A 1 76 ? -2.631 -15.391 9.727 1 98.88 76 ALA A C 1
ATOM 588 O O . ALA A 1 76 ? -3.68 -15.023 9.188 1 98.88 76 ALA A O 1
ATOM 589 N N . ARG A 1 77 ? -2.344 -16.641 10.008 1 98.88 77 ARG A N 1
ATOM 590 C CA . ARG A 1 77 ? -3.32 -17.688 9.742 1 98.88 77 ARG A CA 1
ATOM 591 C C . ARG A 1 77 ? -4.613 -17.438 10.508 1 98.88 77 ARG A C 1
ATOM 593 O O . ARG A 1 77 ? -5.707 -17.531 9.945 1 98.88 77 ARG A O 1
ATOM 600 N N . ALA A 1 78 ? -4.496 -17.078 11.742 1 98.75 78 ALA A N 1
ATOM 601 C CA . ALA A 1 78 ? -5.66 -16.828 12.594 1 98.75 78 ALA A CA 1
ATOM 602 C C . ALA A 1 78 ? -6.449 -15.617 12.094 1 98.75 78 ALA A C 1
ATOM 604 O O . ALA A 1 78 ? -7.668 -15.547 12.273 1 98.75 78 ALA A O 1
ATOM 605 N N . ALA A 1 79 ? -5.746 -14.766 11.398 1 98.69 79 ALA A N 1
ATOM 606 C CA . ALA A 1 79 ? -6.383 -13.562 10.867 1 98.69 79 ALA A CA 1
ATOM 607 C C . ALA A 1 79 ? -7.109 -13.859 9.562 1 98.69 79 ALA A C 1
ATOM 609 O O . ALA A 1 79 ? -7.828 -13.008 9.039 1 98.69 79 ALA A O 1
ATOM 610 N N . GLY A 1 80 ? -6.887 -15.031 8.977 1 98.75 80 GLY A N 1
ATOM 611 C CA . GLY A 1 80 ? -7.66 -15.398 7.801 1 98.75 80 GLY A CA 1
ATOM 612 C C . GLY A 1 80 ? -6.809 -15.578 6.559 1 98.75 80 GLY A C 1
ATOM 613 O O . GLY A 1 80 ? -7.332 -15.625 5.441 1 98.75 80 GLY A O 1
ATOM 614 N N . VAL A 1 81 ? -5.52 -15.625 6.742 1 98.88 81 VAL A N 1
ATOM 615 C CA . VAL A 1 81 ? -4.645 -15.93 5.613 1 98.88 81 VAL A CA 1
ATOM 616 C C . VAL A 1 81 ? -4.699 -17.422 5.305 1 98.88 81 VAL A C 1
ATOM 618 O O . VAL A 1 81 ? -4.227 -18.25 6.098 1 98.88 81 VAL A O 1
ATOM 621 N N . ASN A 1 82 ? -5.215 -17.719 4.102 1 98.94 82 ASN A N 1
ATOM 622 C CA . ASN A 1 82 ? -5.359 -19.125 3.727 1 98.94 82 ASN A CA 1
ATOM 623 C C . ASN A 1 82 ? -4.293 -19.547 2.719 1 98.94 82 ASN A C 1
ATOM 625 O O . ASN A 1 82 ? -3.988 -20.734 2.592 1 98.94 82 ASN A O 1
ATOM 629 N N . PHE A 1 83 ? -3.754 -18.609 1.979 1 98.94 83 PHE A N 1
ATOM 630 C CA . PHE A 1 83 ? -2.664 -18.859 1.043 1 98.94 83 PHE A CA 1
ATOM 631 C C . PHE A 1 83 ? -1.682 -17.703 1.035 1 98.94 83 PHE A C 1
ATOM 633 O O . PHE A 1 83 ? -2.02 -16.594 1.463 1 98.94 83 PHE A O 1
ATOM 640 N N . ALA A 1 84 ? -0.489 -17.969 0.604 1 98.94 84 ALA A N 1
ATOM 641 C CA . ALA A 1 84 ? 0.535 -16.938 0.458 1 98.94 84 ALA A CA 1
ATOM 642 C C . ALA A 1 84 ? 1.399 -17.188 -0.773 1 98.94 84 ALA A C 1
ATOM 644 O O . ALA A 1 84 ? 1.944 -18.281 -0.941 1 98.94 84 ALA A O 1
ATOM 645 N N . PHE A 1 85 ? 1.438 -16.219 -1.608 1 98.94 85 PHE A N 1
ATOM 646 C CA . PHE A 1 85 ? 2.453 -16.234 -2.654 1 98.94 85 PHE A CA 1
ATOM 647 C C . PHE A 1 85 ? 3.727 -15.539 -2.176 1 98.94 85 PHE A C 1
ATOM 649 O O . PHE A 1 85 ? 3.676 -14.445 -1.618 1 98.94 85 PHE A O 1
ATOM 656 N N . LEU A 1 86 ? 4.859 -16.203 -2.402 1 98.94 86 LEU A N 1
ATOM 657 C CA . LEU A 1 86 ? 6.133 -15.797 -1.825 1 98.94 86 LEU A CA 1
ATOM 658 C C . LEU A 1 86 ? 7.16 -15.516 -2.918 1 98.94 86 LEU A C 1
ATOM 660 O O . LEU A 1 86 ? 7.406 -16.375 -3.773 1 98.94 86 LEU A O 1
ATOM 664 N N . LYS A 1 87 ? 7.727 -14.312 -2.865 1 98.88 87 LYS A N 1
ATOM 665 C CA . LYS A 1 87 ? 8.781 -14.055 -3.84 1 98.88 87 LYS A CA 1
ATOM 666 C C . LYS A 1 87 ? 9.945 -15.023 -3.662 1 98.88 87 LYS A C 1
ATOM 668 O O . LYS A 1 87 ? 10.445 -15.211 -2.549 1 98.88 87 LYS A O 1
ATOM 673 N N . ALA A 1 88 ? 10.352 -15.641 -4.766 1 98.94 88 ALA A N 1
ATOM 674 C CA . ALA A 1 88 ? 11.484 -16.562 -4.707 1 98.94 88 ALA A CA 1
ATOM 675 C C . ALA A 1 88 ? 12.695 -15.984 -5.438 1 98.94 88 ALA A C 1
ATOM 677 O O . ALA A 1 88 ? 13.797 -15.945 -4.891 1 98.94 88 ALA A O 1
ATOM 678 N N . THR A 1 89 ? 12.414 -15.523 -6.676 1 98.94 89 THR A N 1
ATOM 679 C CA . THR A 1 89 ? 13.531 -15.07 -7.496 1 98.94 89 THR A CA 1
ATOM 680 C C . THR A 1 89 ? 13.125 -13.859 -8.336 1 98.94 89 THR A C 1
ATOM 682 O O . THR A 1 89 ? 11.938 -13.531 -8.43 1 98.94 89 THR A O 1
ATOM 685 N N . GLU A 1 90 ? 14.141 -13.18 -8.852 1 97.81 90 GLU A N 1
ATOM 686 C CA . GLU A 1 90 ? 14.023 -12.086 -9.805 1 97.81 90 GLU A CA 1
ATOM 687 C C . GLU A 1 90 ? 15.133 -12.148 -10.852 1 97.81 90 GLU A C 1
ATOM 689 O O . GLU A 1 90 ? 16.312 -12.312 -10.516 1 97.81 90 GLU A O 1
ATOM 694 N N . GLY A 1 91 ? 14.703 -12.039 -12.031 1 97.62 91 GLY A N 1
ATOM 695 C CA . GLY A 1 91 ? 15.711 -12.062 -13.078 1 97.62 91 GLY A CA 1
ATOM 696 C C . GLY A 1 91 ? 16.516 -13.352 -13.102 1 97.62 91 GLY A C 1
ATOM 697 O O . GLY A 1 91 ? 15.938 -14.445 -13.078 1 97.62 91 GLY A O 1
ATOM 698 N N . GLY A 1 92 ? 17.797 -13.227 -13.273 1 97.94 92 GLY A N 1
ATOM 699 C CA . GLY A 1 92 ? 18.672 -14.391 -13.414 1 97.94 92 GLY A CA 1
ATOM 700 C C . GLY A 1 92 ? 19.781 -14.43 -12.383 1 97.94 92 GLY A C 1
ATOM 701 O O . GLY A 1 92 ? 20.719 -15.227 -12.5 1 97.94 92 GLY A O 1
ATOM 702 N N . ASP A 1 93 ? 19.594 -13.523 -11.367 1 97.56 93 ASP A N 1
ATOM 703 C CA . ASP A 1 93 ? 20.734 -13.461 -10.453 1 97.56 93 ASP A CA 1
ATOM 704 C C . ASP A 1 93 ? 20.312 -12.984 -9.07 1 97.56 93 ASP A C 1
ATOM 706 O O . ASP A 1 93 ? 21.141 -12.648 -8.234 1 97.56 93 ASP A O 1
ATOM 710 N N . ARG A 1 94 ? 19.016 -12.883 -8.828 1 97.44 94 ARG A N 1
ATOM 711 C CA . ARG A 1 94 ? 18.547 -12.445 -7.523 1 97.44 94 ARG A CA 1
ATOM 712 C C . ARG A 1 94 ? 17.578 -13.461 -6.922 1 97.44 94 ARG A C 1
ATOM 714 O O . ARG A 1 94 ? 16.734 -14.023 -7.629 1 97.44 94 ARG A O 1
ATOM 721 N N . THR A 1 95 ? 17.781 -13.719 -5.641 1 98.75 95 THR A N 1
ATOM 722 C CA . THR A 1 95 ? 16.859 -14.516 -4.84 1 98.75 95 THR A CA 1
ATOM 723 C C . THR A 1 95 ? 16.281 -13.688 -3.688 1 98.75 95 THR A C 1
ATOM 725 O O . THR A 1 95 ? 16.891 -12.695 -3.27 1 98.75 95 THR A O 1
ATOM 728 N N . ASP A 1 96 ? 15.102 -13.969 -3.309 1 98.75 96 ASP A N 1
ATOM 729 C CA . ASP A 1 96 ? 14.609 -13.406 -2.055 1 98.75 96 ASP A CA 1
ATOM 730 C C . ASP A 1 96 ? 15.148 -14.18 -0.854 1 98.75 96 ASP A C 1
ATOM 732 O O . ASP A 1 96 ? 14.867 -15.367 -0.693 1 98.75 96 ASP A O 1
ATOM 736 N N . PRO A 1 97 ? 15.891 -13.5 -0.011 1 98.62 97 PRO A N 1
ATOM 737 C CA . PRO A 1 97 ? 16.531 -14.219 1.089 1 98.62 97 PRO A CA 1
ATOM 738 C C . PRO A 1 97 ? 15.531 -14.766 2.105 1 98.62 97 PRO A C 1
ATOM 740 O O . PRO A 1 97 ? 15.891 -15.586 2.953 1 98.62 97 PRO A O 1
ATOM 743 N N . ARG A 1 98 ? 14.242 -14.352 2.02 1 98.5 98 ARG A N 1
ATOM 744 C CA . ARG A 1 98 ? 13.25 -14.781 2.994 1 98.5 98 ARG A CA 1
ATOM 745 C C . ARG A 1 98 ? 12.398 -15.922 2.441 1 98.5 98 ARG A C 1
ATOM 747 O O . ARG A 1 98 ? 11.555 -16.484 3.15 1 98.5 98 ARG A O 1
ATOM 754 N N . PHE A 1 99 ? 12.648 -16.391 1.225 1 98.88 99 PHE A N 1
ATOM 755 C CA . PHE A 1 99 ? 11.758 -17.328 0.544 1 98.88 99 PHE A CA 1
ATOM 756 C C . PHE A 1 99 ? 11.633 -18.625 1.329 1 98.88 99 PHE A C 1
ATOM 758 O O . PHE A 1 99 ? 10.523 -19.047 1.671 1 98.88 99 PHE A O 1
ATOM 765 N N . LEU A 1 100 ? 12.688 -19.25 1.693 1 98.38 100 LEU A N 1
ATOM 766 C CA . LEU A 1 100 ? 12.641 -20.547 2.35 1 98.38 100 LEU A CA 1
ATOM 767 C C . LEU A 1 100 ? 12.102 -20.422 3.771 1 98.38 100 LEU A C 1
ATOM 769 O O . LEU A 1 100 ? 11.328 -21.266 4.227 1 98.38 100 LEU A O 1
ATOM 773 N N . ASP A 1 101 ? 12.594 -19.391 4.445 1 98.56 101 ASP A N 1
ATOM 774 C CA . ASP A 1 101 ? 12.078 -19.141 5.789 1 98.56 101 ASP A CA 1
ATOM 775 C C . ASP A 1 101 ? 10.57 -18.906 5.766 1 98.56 101 ASP A C 1
ATOM 777 O O . ASP A 1 101 ? 9.844 -19.469 6.59 1 98.56 101 ASP A O 1
ATOM 781 N N . TYR A 1 102 ? 10.086 -18.141 4.844 1 98.88 102 TYR A N 1
ATOM 782 C CA . TYR A 1 102 ? 8.656 -17.891 4.703 1 98.88 102 TYR A CA 1
ATOM 783 C C . TYR A 1 102 ? 7.91 -19.172 4.355 1 98.88 102 TYR A C 1
ATOM 785 O O . TYR A 1 102 ? 6.84 -19.453 4.902 1 98.88 102 TYR A O 1
ATOM 793 N N . THR A 1 103 ? 8.484 -19.953 3.479 1 98.75 103 THR A N 1
ATOM 794 C CA . THR A 1 103 ? 7.844 -21.203 3.088 1 98.75 103 THR A CA 1
ATOM 795 C C . THR A 1 103 ? 7.668 -22.125 4.293 1 98.75 103 THR A C 1
ATOM 797 O O . THR A 1 103 ? 6.57 -22.641 4.531 1 98.75 103 THR A O 1
ATOM 800 N N . ARG A 1 104 ? 8.703 -22.297 5.059 1 98.44 104 ARG A N 1
ATOM 801 C CA . ARG A 1 104 ? 8.664 -23.172 6.227 1 98.44 104 ARG A CA 1
ATOM 802 C C . ARG A 1 104 ? 7.66 -22.656 7.258 1 98.44 104 ARG A C 1
ATOM 804 O O . ARG A 1 104 ? 6.824 -23.422 7.75 1 98.44 104 ARG A O 1
ATOM 811 N N . GLY A 1 105 ? 7.715 -21.375 7.543 1 98.81 105 GLY A N 1
ATOM 812 C CA . GLY A 1 105 ? 6.848 -20.797 8.555 1 98.81 105 GLY A CA 1
ATOM 813 C C . GLY A 1 105 ? 5.379 -20.828 8.172 1 98.81 105 GLY A C 1
ATOM 814 O O . GLY A 1 105 ? 4.531 -21.203 8.977 1 98.81 105 GLY A O 1
ATOM 815 N N . ALA A 1 106 ? 5.09 -20.422 6.969 1 98.81 106 ALA A N 1
ATOM 816 C CA . ALA A 1 106 ? 3.707 -20.375 6.5 1 98.81 106 ALA A CA 1
ATOM 817 C C . ALA A 1 106 ? 3.113 -21.781 6.426 1 98.81 106 ALA A C 1
ATOM 819 O O . ALA A 1 106 ? 1.992 -22.016 6.883 1 98.81 106 ALA A O 1
ATOM 820 N N . THR A 1 107 ? 3.896 -22.719 5.891 1 98.25 107 THR A N 1
ATOM 821 C CA . THR A 1 107 ? 3.418 -24.094 5.77 1 98.25 107 THR A CA 1
ATOM 822 C C . THR A 1 107 ? 3.152 -24.703 7.148 1 98.25 107 THR A C 1
ATOM 824 O O . THR A 1 107 ? 2.135 -25.359 7.355 1 98.25 107 THR A O 1
ATOM 827 N N . ALA A 1 108 ? 4.016 -24.422 8.07 1 98.25 108 ALA A N 1
ATOM 828 C CA . ALA A 1 108 ? 3.854 -24.938 9.43 1 98.25 108 ALA A CA 1
ATOM 829 C C . ALA A 1 108 ? 2.594 -24.375 10.086 1 98.25 108 ALA A C 1
ATOM 831 O O . ALA A 1 108 ? 1.974 -25.031 10.922 1 98.25 108 ALA A O 1
ATOM 832 N N . ALA A 1 109 ? 2.193 -23.188 9.695 1 98.56 109 ALA A N 1
ATOM 833 C CA . ALA A 1 109 ? 1.022 -22.547 10.273 1 98.56 109 ALA A CA 1
ATOM 834 C C . ALA A 1 109 ? -0.257 -23 9.57 1 98.56 109 ALA A C 1
ATOM 836 O O . ALA A 1 109 ? -1.357 -22.594 9.961 1 98.56 109 ALA A O 1
ATOM 837 N N . GLY A 1 110 ? -0.139 -23.781 8.484 1 97.81 110 GLY A N 1
ATOM 838 C CA . GLY A 1 110 ? -1.307 -24.281 7.777 1 97.81 110 GLY A CA 1
ATOM 839 C C . GLY A 1 110 ? -1.699 -23.422 6.594 1 97.81 110 GLY A C 1
ATOM 840 O O . GLY A 1 110 ? -2.824 -23.516 6.098 1 97.81 110 GLY A O 1
ATOM 841 N N . ILE A 1 111 ? -0.84 -22.547 6.168 1 98.62 111 ILE A N 1
ATOM 842 C CA . ILE A 1 111 ? -1.054 -21.703 4.996 1 98.62 111 ILE A CA 1
ATOM 843 C C . ILE A 1 111 ? -0.46 -22.375 3.762 1 98.62 111 ILE A C 1
ATOM 845 O O . ILE A 1 111 ? 0.695 -22.797 3.777 1 98.62 111 ILE A O 1
ATOM 849 N N . VAL A 1 112 ? -1.255 -22.547 2.666 1 98.44 112 VAL A N 1
ATOM 850 C CA . VAL A 1 112 ? -0.72 -23.109 1.432 1 98.44 112 VAL A CA 1
ATOM 851 C C . VAL A 1 112 ? 0.111 -22.062 0.7 1 98.44 112 VAL A C 1
ATOM 853 O O . VAL A 1 112 ? -0.328 -20.922 0.53 1 98.44 112 VAL A O 1
ATOM 856 N N . THR A 1 113 ? 1.305 -22.422 0.303 1 98.75 113 THR A N 1
ATOM 857 C CA . THR A 1 113 ? 2.221 -21.422 -0.233 1 98.75 113 THR A CA 1
ATOM 858 C C . THR A 1 113 ? 2.529 -21.703 -1.701 1 98.75 113 THR A C 1
ATOM 860 O O . THR A 1 113 ? 2.402 -22.828 -2.162 1 98.75 113 THR A O 1
ATOM 863 N N . GLY A 1 114 ? 2.881 -20.672 -2.455 1 98.69 114 GLY A N 1
ATOM 864 C CA . GLY A 1 114 ? 3.375 -20.75 -3.82 1 98.69 114 GLY A CA 1
ATOM 865 C C . GLY A 1 114 ? 4.477 -19.75 -4.113 1 98.69 114 GLY A C 1
ATOM 866 O O . GLY A 1 114 ? 4.406 -18.609 -3.676 1 98.69 114 GLY A O 1
ATOM 867 N N . PRO A 1 115 ? 5.457 -20.172 -4.832 1 98.94 115 PRO A N 1
ATOM 868 C CA . PRO A 1 115 ? 6.566 -19.281 -5.172 1 98.94 115 PRO A CA 1
ATOM 869 C C . PRO A 1 115 ? 6.273 -18.422 -6.402 1 98.94 115 PRO A C 1
ATOM 871 O O . PRO A 1 115 ? 5.637 -18.891 -7.352 1 98.94 115 PRO A O 1
ATOM 874 N N . TYR A 1 116 ? 6.738 -17.156 -6.352 1 98.88 116 TYR A N 1
ATOM 875 C CA . TYR A 1 116 ? 6.617 -16.375 -7.582 1 98.88 116 TYR A CA 1
ATOM 876 C C . TYR A 1 116 ? 7.973 -15.82 -8.008 1 98.88 116 TYR A C 1
ATOM 878 O O . TYR A 1 116 ? 8.867 -15.648 -7.184 1 98.88 116 TYR A O 1
ATOM 886 N N . HIS A 1 117 ? 8.133 -15.656 -9.312 1 98.94 117 HIS A N 1
ATOM 887 C CA . HIS A 1 117 ? 9.281 -15.062 -9.977 1 98.94 117 HIS A CA 1
ATOM 888 C C . HIS A 1 117 ? 8.953 -13.664 -10.5 1 98.94 117 HIS A C 1
ATOM 890 O O . HIS A 1 117 ? 7.992 -13.484 -11.25 1 98.94 117 HIS A O 1
ATOM 896 N N . PHE A 1 118 ? 9.75 -12.734 -10.078 1 98.31 118 PHE A N 1
ATOM 897 C CA . PHE A 1 118 ? 9.641 -11.398 -10.641 1 98.31 118 PHE A CA 1
ATOM 898 C C . PHE A 1 118 ? 10.406 -11.297 -11.953 1 98.31 118 PHE A C 1
ATOM 900 O O . PHE A 1 118 ? 11.641 -11.328 -11.969 1 98.31 118 PHE A O 1
ATOM 907 N N . TYR A 1 119 ? 9.727 -11.094 -13.031 1 98.44 119 TYR A N 1
ATOM 908 C CA . TYR A 1 119 ? 10.305 -11.203 -14.367 1 98.44 119 TYR A CA 1
ATOM 909 C C . TYR A 1 119 ? 11.07 -9.938 -14.734 1 98.44 119 TYR A C 1
ATOM 911 O O . TYR A 1 119 ? 10.594 -8.828 -14.508 1 98.44 119 TYR A O 1
ATOM 919 N N . TYR A 1 120 ? 12.234 -10.172 -15.266 1 97.19 120 TYR A N 1
ATOM 920 C CA . TYR A 1 120 ? 13.148 -9.117 -15.703 1 97.19 120 TYR A CA 1
ATOM 921 C C . TYR A 1 120 ? 13.281 -9.102 -17.219 1 97.19 120 TYR A C 1
ATOM 923 O O . TYR A 1 120 ? 13.883 -10 -17.797 1 97.19 120 TYR A O 1
ATOM 931 N N . PHE A 1 121 ? 12.906 -8.031 -17.906 1 97.31 121 PHE A N 1
ATOM 932 C CA . PHE A 1 121 ? 12.711 -8.055 -19.359 1 97.31 121 PHE A CA 1
ATOM 933 C C . PHE A 1 121 ? 14.039 -7.898 -20.094 1 97.31 121 PHE A C 1
ATOM 935 O O . PHE A 1 121 ? 14.117 -8.125 -21.297 1 97.31 121 PHE A O 1
ATOM 942 N N . CYS A 1 122 ? 15.109 -7.609 -19.391 1 97.19 122 CYS A N 1
ATOM 943 C CA . CYS A 1 122 ? 16.422 -7.465 -20 1 97.19 122 CYS A CA 1
ATOM 944 C C . CYS A 1 122 ? 17.219 -8.766 -19.906 1 97.19 122 CYS A C 1
ATOM 946 O O . CYS A 1 122 ? 18.438 -8.758 -20.078 1 97.19 122 CYS A O 1
ATOM 948 N N . ARG A 1 123 ? 16.578 -9.812 -19.609 1 97.56 123 ARG A N 1
ATOM 949 C CA . ARG A 1 123 ? 17.172 -11.141 -19.531 1 97.56 123 ARG A CA 1
ATOM 950 C C . ARG A 1 123 ? 16.312 -12.18 -20.234 1 97.56 123 ARG A C 1
ATOM 952 O O . ARG A 1 123 ? 15.094 -12.172 -20.109 1 97.56 123 ARG A O 1
ATOM 959 N N . PRO A 1 124 ? 16.953 -13.141 -20.969 1 98.19 124 PRO A N 1
ATOM 960 C CA . PRO A 1 124 ? 16.172 -14.148 -21.703 1 98.19 124 PRO A CA 1
ATOM 961 C C . PRO A 1 124 ? 15.336 -15.039 -20.781 1 98.19 124 PRO A C 1
ATOM 963 O O . PRO A 1 124 ? 15.781 -15.375 -19.688 1 98.19 124 PRO A O 1
ATOM 966 N N . ALA A 1 125 ? 14.211 -15.461 -21.312 1 98.75 125 ALA A N 1
ATOM 967 C CA . ALA A 1 125 ? 13.25 -16.266 -20.547 1 98.75 125 ALA A CA 1
ATOM 968 C C . ALA A 1 125 ? 13.891 -17.562 -20.047 1 98.75 125 ALA A C 1
ATOM 970 O O . ALA A 1 125 ? 13.688 -17.953 -18.906 1 98.75 125 ALA A O 1
ATOM 971 N N . HIS A 1 126 ? 14.695 -18.188 -20.938 1 98.75 126 HIS A N 1
ATOM 972 C CA . HIS A 1 126 ? 15.258 -19.484 -20.562 1 98.75 126 HIS A CA 1
ATOM 973 C C . HIS A 1 126 ? 16.25 -19.344 -19.406 1 98.75 126 HIS A C 1
ATOM 975 O O . HIS A 1 126 ? 16.359 -20.234 -18.578 1 98.75 126 HIS A O 1
ATOM 981 N N . GLU A 1 127 ? 16.969 -18.25 -19.344 1 98.88 127 GLU A N 1
ATOM 982 C CA . GLU A 1 127 ? 17.906 -18.016 -18.25 1 98.88 127 GLU A CA 1
ATOM 983 C C . GLU A 1 127 ? 17.172 -17.781 -16.922 1 98.88 127 GLU A C 1
ATOM 985 O O . GLU A 1 127 ? 17.594 -18.25 -15.875 1 98.88 127 GLU A O 1
ATOM 990 N N . GLN A 1 128 ? 16.078 -17.047 -17.062 1 98.94 128 GLN A N 1
ATOM 991 C CA . GLN A 1 128 ? 15.297 -16.781 -15.859 1 98.94 128 GLN A CA 1
ATOM 992 C C . GLN A 1 128 ? 14.594 -18.031 -15.359 1 98.94 128 GLN A C 1
ATOM 994 O O . GLN A 1 128 ? 14.516 -18.266 -14.148 1 98.94 128 GLN A O 1
ATOM 999 N N . ALA A 1 129 ? 14.078 -18.891 -16.266 1 98.94 129 ALA A N 1
ATOM 1000 C CA . ALA A 1 129 ? 13.477 -20.156 -15.875 1 98.94 129 ALA A CA 1
ATOM 1001 C C . ALA A 1 129 ? 14.5 -21.062 -15.188 1 98.94 129 ALA A C 1
ATOM 1003 O O . ALA A 1 129 ? 14.195 -21.656 -14.156 1 98.94 129 ALA A O 1
ATOM 1004 N N . ALA A 1 130 ? 15.695 -21.094 -15.727 1 98.94 130 ALA A N 1
ATOM 1005 C CA . ALA A 1 130 ? 16.75 -21.891 -15.125 1 98.94 130 ALA A CA 1
ATOM 1006 C C . ALA A 1 130 ? 17.094 -21.391 -13.727 1 98.94 130 ALA A C 1
ATOM 1008 O O . ALA A 1 130 ? 17.328 -22.188 -12.812 1 98.94 130 ALA A O 1
ATOM 1009 N N . TRP A 1 131 ? 17.156 -20.062 -13.625 1 98.94 131 TRP A N 1
ATOM 1010 C CA . TRP A 1 131 ? 17.469 -19.469 -12.328 1 98.94 131 TRP A CA 1
ATOM 1011 C C . TRP A 1 131 ? 16.406 -19.828 -11.297 1 98.94 131 TRP A C 1
ATOM 1013 O O . TRP A 1 131 ? 16.734 -20.203 -10.164 1 98.94 131 TRP A O 1
ATOM 1023 N N . PHE A 1 132 ? 15.164 -19.766 -11.68 1 98.94 132 PHE A N 1
ATOM 1024 C CA . PHE A 1 132 ? 14.055 -20.125 -10.805 1 98.94 132 PHE A CA 1
ATOM 1025 C C . PHE A 1 132 ? 14.164 -21.594 -10.383 1 98.94 132 PHE A C 1
ATOM 1027 O O . PHE A 1 132 ? 14.102 -21.906 -9.188 1 98.94 132 PHE A O 1
ATOM 1034 N N . ILE A 1 133 ? 14.359 -22.484 -11.289 1 98.88 133 ILE A N 1
ATOM 1035 C CA . ILE A 1 133 ? 14.422 -23.922 -11.047 1 98.88 133 ILE A CA 1
ATOM 1036 C C . ILE A 1 133 ? 15.594 -24.25 -10.133 1 98.88 133 ILE A C 1
ATOM 1038 O O . ILE A 1 133 ? 15.484 -25.094 -9.242 1 98.88 133 ILE A O 1
ATOM 1042 N N . GLN A 1 134 ? 16.688 -23.516 -10.297 1 98.75 134 GLN A N 1
ATOM 1043 C CA . GLN A 1 134 ? 17.875 -23.734 -9.484 1 98.75 134 GLN A CA 1
ATOM 1044 C C . GLN A 1 134 ? 17.609 -23.375 -8.023 1 98.75 134 GLN A C 1
ATOM 1046 O O . GLN A 1 134 ? 18.188 -23.984 -7.113 1 98.75 134 GLN A O 1
ATOM 1051 N N . ASN A 1 135 ? 16.703 -22.484 -7.801 1 98.81 135 ASN A N 1
ATOM 1052 C CA . ASN A 1 135 ? 16.594 -21.906 -6.465 1 98.81 135 ASN A CA 1
ATOM 1053 C C . ASN A 1 135 ? 15.289 -22.297 -5.785 1 98.81 135 ASN A C 1
ATOM 1055 O O . ASN A 1 135 ? 15.117 -22.078 -4.586 1 98.81 135 ASN A O 1
ATOM 1059 N N . VAL A 1 136 ? 14.367 -22.859 -6.523 1 98.81 136 VAL A N 1
ATOM 1060 C CA . VAL A 1 136 ? 13.078 -23.266 -5.98 1 98.81 136 VAL A CA 1
ATOM 1061 C C . VAL A 1 136 ? 12.891 -24.766 -6.16 1 98.81 136 VAL A C 1
ATOM 1063 O O . VAL A 1 136 ? 12.664 -25.234 -7.273 1 98.81 136 VAL A O 1
ATOM 1066 N N . PRO A 1 137 ? 12.969 -25.484 -5.105 1 98 137 PRO A N 1
ATOM 1067 C CA . PRO A 1 137 ? 12.758 -26.938 -5.227 1 98 137 PRO A CA 1
ATOM 1068 C C . PRO A 1 137 ? 11.312 -27.281 -5.586 1 98 137 PRO A C 1
ATOM 1070 O O . PRO A 1 137 ? 10.422 -26.438 -5.496 1 98 137 PRO A O 1
ATOM 1073 N N . LYS A 1 138 ? 11.172 -28.5 -6.078 1 97.25 138 LYS A N 1
ATOM 1074 C CA . LYS A 1 138 ? 9.812 -29.016 -6.133 1 97.25 138 LYS A CA 1
ATOM 1075 C C . LYS A 1 138 ? 9.188 -29.062 -4.742 1 97.25 138 LYS A C 1
ATOM 1077 O O . LYS A 1 138 ? 9.844 -29.453 -3.771 1 97.25 138 LYS A O 1
ATOM 1082 N N . MET A 1 139 ? 7.945 -28.625 -4.645 1 96.06 139 MET A N 1
ATOM 1083 C CA . MET A 1 139 ? 7.25 -28.469 -3.367 1 96.06 139 MET A CA 1
ATOM 1084 C C . MET A 1 139 ? 5.906 -29.188 -3.389 1 96.06 139 MET A C 1
ATOM 1086 O O . MET A 1 139 ? 4.863 -28.562 -3.564 1 96.06 139 MET A O 1
ATOM 1090 N N . PRO A 1 140 ? 5.969 -30.531 -3.131 1 95.19 140 PRO A N 1
ATOM 1091 C CA . PRO A 1 140 ? 4.699 -31.266 -3.129 1 95.19 140 PRO A CA 1
ATOM 1092 C C . PRO A 1 140 ? 3.643 -30.609 -2.242 1 95.19 140 PRO A C 1
ATOM 1094 O O . PRO A 1 140 ? 3.924 -30.266 -1.091 1 95.19 140 PRO A O 1
ATOM 1097 N N . GLY A 1 141 ? 2.49 -30.391 -2.826 1 95.38 141 GLY A N 1
ATOM 1098 C CA . GLY A 1 141 ? 1.388 -29.812 -2.068 1 95.38 141 GLY A CA 1
ATOM 1099 C C . GLY A 1 141 ? 1.312 -28.312 -2.168 1 95.38 141 GLY A C 1
ATOM 1100 O O . GLY A 1 141 ? 0.304 -27.703 -1.794 1 95.38 141 GLY A O 1
ATOM 1101 N N . ALA A 1 142 ? 2.299 -27.672 -2.701 1 97.69 142 ALA A N 1
ATOM 1102 C CA . ALA A 1 142 ? 2.324 -26.219 -2.836 1 97.69 142 ALA A CA 1
ATOM 1103 C C . ALA A 1 142 ? 1.468 -25.75 -4.016 1 97.69 142 ALA A C 1
ATOM 1105 O O . ALA A 1 142 ? 1.071 -26.562 -4.852 1 97.69 142 ALA A O 1
ATOM 1106 N N . LEU A 1 143 ? 1.141 -24.438 -3.984 1 98.44 143 LEU A N 1
ATOM 1107 C CA . LEU A 1 143 ? 0.537 -23.812 -5.156 1 98.44 143 LEU A CA 1
ATOM 1108 C C . LEU A 1 143 ? 1.489 -23.844 -6.348 1 98.44 143 LEU A C 1
ATOM 1110 O O . LEU A 1 143 ? 2.705 -23.969 -6.168 1 98.44 143 LEU A O 1
ATOM 1114 N N . PRO A 1 144 ? 0.91 -23.797 -7.582 1 98.31 144 PRO A N 1
ATOM 1115 C CA . PRO A 1 144 ? 1.803 -23.672 -8.734 1 98.31 144 PRO A CA 1
ATOM 1116 C C . PRO A 1 144 ? 2.701 -22.438 -8.656 1 98.31 144 PRO A C 1
ATOM 1118 O O . PRO A 1 144 ? 2.355 -21.453 -7.988 1 98.31 144 PRO A O 1
ATOM 1121 N N . PRO A 1 145 ? 3.85 -22.5 -9.328 1 98.75 145 PRO A N 1
ATOM 1122 C CA . PRO A 1 145 ? 4.633 -21.266 -9.438 1 98.75 145 PRO A CA 1
ATOM 1123 C C . PRO A 1 145 ? 3.865 -20.141 -10.125 1 98.75 145 PRO A C 1
ATOM 1125 O O . PRO A 1 145 ? 2.865 -20.391 -10.797 1 98.75 145 PRO A O 1
ATOM 1128 N N . VAL A 1 146 ? 4.355 -18.922 -9.867 1 98.94 146 VAL A N 1
ATOM 1129 C CA . VAL A 1 146 ? 3.783 -17.734 -10.492 1 98.94 146 VAL A CA 1
ATOM 1130 C C . VAL A 1 146 ? 4.875 -16.953 -11.227 1 98.94 146 VAL A C 1
ATOM 1132 O O . VAL A 1 146 ? 5.992 -16.828 -10.727 1 98.94 146 VAL A O 1
ATOM 1135 N N . VAL A 1 147 ? 4.566 -16.5 -12.406 1 98.94 147 VAL A N 1
ATOM 1136 C CA . VAL A 1 147 ? 5.402 -15.469 -13.031 1 98.94 147 VAL A CA 1
ATOM 1137 C C . VAL A 1 147 ? 4.738 -14.102 -12.883 1 98.94 147 VAL A C 1
ATOM 1139 O O . VAL A 1 147 ? 3.572 -13.93 -13.25 1 98.94 147 VAL A O 1
ATOM 1142 N N . ASP A 1 148 ? 5.402 -13.258 -12.25 1 98.69 148 ASP A N 1
ATOM 1143 C CA . ASP A 1 148 ? 4.977 -11.883 -12.031 1 98.69 148 ASP A CA 1
ATOM 1144 C C . ASP A 1 148 ? 5.414 -10.984 -13.188 1 98.69 148 ASP A C 1
ATOM 1146 O O . ASP A 1 148 ? 6.602 -10.695 -13.344 1 98.69 148 ASP A O 1
ATOM 1150 N N . LEU A 1 149 ? 4.383 -10.5 -13.93 1 98.31 149 LEU A N 1
ATOM 1151 C CA . LEU A 1 149 ? 4.617 -9.711 -15.133 1 98.31 149 LEU A CA 1
ATOM 1152 C C . LEU A 1 149 ? 4.117 -8.281 -14.938 1 98.31 149 LEU A C 1
ATOM 1154 O O . LEU A 1 149 ? 2.91 -8.023 -14.992 1 98.31 149 LEU A O 1
ATOM 1158 N N . GLU A 1 150 ? 5.031 -7.367 -14.758 1 96.31 150 GLU A N 1
ATOM 1159 C CA . GLU A 1 150 ? 4.809 -5.926 -14.695 1 96.31 150 GLU A CA 1
ATOM 1160 C C . GLU A 1 150 ? 6.02 -5.16 -15.211 1 96.31 150 GLU A C 1
ATOM 1162 O O . GLU A 1 150 ? 7.137 -5.68 -15.211 1 96.31 150 GLU A O 1
ATOM 1167 N N . TRP A 1 151 ? 5.777 -3.994 -15.727 1 94.19 151 TRP A N 1
ATOM 1168 C CA . TRP A 1 151 ? 6.898 -3.244 -16.281 1 94.19 151 TRP A CA 1
ATOM 1169 C C . TRP A 1 151 ? 7.875 -2.83 -15.195 1 94.19 151 TRP A C 1
ATOM 1171 O O . TRP A 1 151 ? 7.461 -2.453 -14.094 1 94.19 151 TRP A O 1
ATOM 1181 N N . ASN A 1 152 ? 9.211 -2.881 -15.57 1 88.19 152 ASN A N 1
ATOM 1182 C CA . ASN A 1 152 ? 10.297 -2.59 -14.641 1 88.19 152 ASN A CA 1
ATOM 1183 C C . ASN A 1 152 ? 10.742 -1.134 -14.742 1 88.19 152 ASN A C 1
ATOM 1185 O O . ASN A 1 152 ? 11.938 -0.848 -14.781 1 88.19 152 ASN A O 1
ATOM 1189 N N . HIS A 1 153 ? 9.891 -0.182 -14.75 1 81.81 153 HIS A N 1
ATOM 1190 C CA . HIS A 1 153 ? 10.234 1.182 -15.133 1 81.81 153 HIS A CA 1
ATOM 1191 C C . HIS A 1 153 ? 11 1.892 -14.023 1 81.81 153 HIS A C 1
ATOM 1193 O O . HIS A 1 153 ? 11.586 2.955 -14.25 1 81.81 153 HIS A O 1
ATOM 1199 N N . LEU A 1 154 ? 11.109 1.292 -12.82 1 80.56 154 LEU A N 1
ATOM 1200 C CA . LEU A 1 154 ? 11.898 1.895 -11.75 1 80.56 154 LEU A CA 1
ATOM 1201 C C . LEU A 1 154 ? 13.227 1.17 -11.578 1 80.56 154 LEU A C 1
ATOM 1203 O O . LEU A 1 154 ? 14.047 1.552 -10.742 1 80.56 154 LEU A O 1
ATOM 1207 N N . SER A 1 155 ? 13.367 0.146 -12.344 1 86.81 155 SER A N 1
ATOM 1208 C CA . SER A 1 155 ? 14.633 -0.576 -12.242 1 86.81 155 SER A CA 1
ATOM 1209 C C . SER A 1 155 ? 15.797 0.29 -12.711 1 86.81 155 SER A C 1
ATOM 1211 O O . SER A 1 155 ? 15.742 0.898 -13.781 1 86.81 155 SER A O 1
ATOM 1213 N N . PRO A 1 156 ? 16.859 0.278 -11.953 1 85.38 156 PRO A N 1
ATOM 1214 C CA . PRO A 1 156 ? 18.031 1.038 -12.383 1 85.38 156 PRO A CA 1
ATOM 1215 C C . PRO A 1 156 ? 18.766 0.386 -13.555 1 85.38 156 PRO A C 1
ATOM 1217 O O . PRO A 1 156 ? 19.578 1.034 -14.219 1 85.38 156 PRO A O 1
ATOM 1220 N N . THR A 1 157 ? 18.406 -0.829 -13.805 1 89.69 157 THR A N 1
ATOM 1221 C CA . THR A 1 157 ? 19.219 -1.563 -14.758 1 89.69 157 THR A CA 1
ATOM 1222 C C . THR A 1 157 ? 18.375 -2.076 -15.922 1 89.69 157 THR A C 1
ATOM 1224 O O . THR A 1 157 ? 18.906 -2.592 -16.906 1 89.69 157 THR A O 1
ATOM 1227 N N . CYS A 1 158 ? 17.109 -1.926 -15.867 1 90.69 158 CYS A N 1
ATOM 1228 C CA . CYS A 1 158 ? 16.281 -2.449 -16.938 1 90.69 158 CYS A CA 1
ATOM 1229 C C . CYS A 1 158 ? 14.961 -1.68 -17.016 1 90.69 158 CYS A C 1
ATOM 1231 O O . CYS A 1 158 ? 14.078 -1.849 -16.172 1 90.69 158 CYS A O 1
ATOM 1233 N N . THR A 1 159 ? 14.766 -0.991 -18.078 1 89.75 159 THR A N 1
ATOM 1234 C CA . THR A 1 159 ? 13.5 -0.298 -18.328 1 89.75 159 THR A CA 1
ATOM 1235 C C . THR A 1 159 ? 12.945 -0.662 -19.688 1 89.75 159 THR A C 1
ATOM 1237 O O . THR A 1 159 ? 12.102 0.055 -20.234 1 89.75 159 THR A O 1
ATOM 1240 N N . LEU A 1 160 ? 13.5 -1.785 -20.25 1 94.31 160 LEU A N 1
ATOM 1241 C CA . LEU A 1 160 ? 13.094 -2.23 -21.578 1 94.31 160 LEU A CA 1
ATOM 1242 C C . LEU A 1 160 ? 11.625 -2.639 -21.594 1 94.31 160 LEU A C 1
ATOM 1244 O O . LEU A 1 160 ? 11.156 -3.316 -20.672 1 94.31 160 LEU A O 1
ATOM 1248 N N . ARG A 1 161 ? 10.922 -2.264 -22.594 1 96.25 161 ARG A N 1
ATOM 1249 C CA . ARG A 1 161 ? 9.562 -2.707 -22.891 1 96.25 161 ARG A CA 1
ATOM 1250 C C . ARG A 1 161 ? 9.477 -3.344 -24.266 1 96.25 161 ARG A C 1
ATOM 1252 O O . ARG A 1 161 ? 9.125 -2.678 -25.25 1 96.25 161 ARG A O 1
ATOM 1259 N N . PRO A 1 162 ? 9.812 -4.602 -24.328 1 97.88 162 PRO A N 1
ATOM 1260 C CA . PRO A 1 162 ? 9.773 -5.258 -25.641 1 97.88 162 PRO A CA 1
ATOM 1261 C C . PRO A 1 162 ? 8.391 -5.211 -26.281 1 97.88 162 PRO A C 1
ATOM 1263 O O . PRO A 1 162 ? 7.391 -5.016 -25.578 1 97.88 162 PRO A O 1
ATOM 1266 N N . PRO A 1 163 ? 8.383 -5.449 -27.641 1 97.94 163 PRO A N 1
ATOM 1267 C CA . PRO A 1 163 ? 7.094 -5.531 -28.328 1 97.94 163 PRO A CA 1
ATOM 1268 C C . PRO A 1 163 ? 6.227 -6.684 -27.812 1 97.94 163 PRO A C 1
ATOM 1270 O O . PRO A 1 163 ? 6.754 -7.711 -27.391 1 97.94 163 PRO A O 1
ATOM 1273 N N . ALA A 1 164 ? 4.957 -6.512 -27.984 1 98.38 164 ALA A N 1
ATOM 1274 C CA . ALA A 1 164 ? 3.957 -7.434 -27.453 1 98.38 164 ALA A CA 1
ATOM 1275 C C . ALA A 1 164 ? 4.242 -8.867 -27.891 1 98.38 164 ALA A C 1
ATOM 1277 O O . ALA A 1 164 ? 4.234 -9.789 -27.078 1 98.38 164 ALA A O 1
ATOM 1278 N N . ALA A 1 165 ? 4.523 -9.031 -29.141 1 98.44 16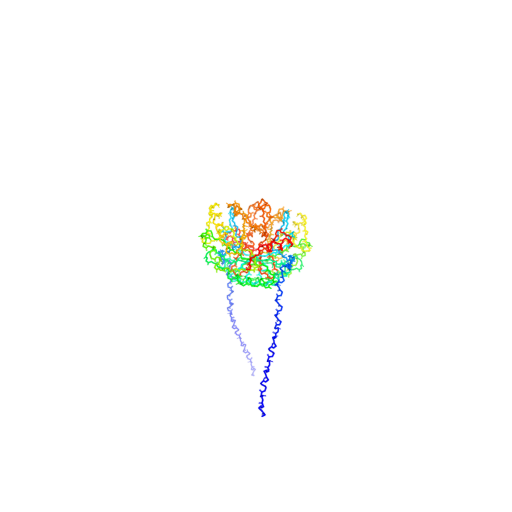5 ALA A N 1
ATOM 1279 C CA . ALA A 1 165 ? 4.746 -10.367 -29.672 1 98.44 165 ALA A CA 1
ATOM 1280 C C . ALA A 1 165 ? 5.961 -11.031 -29.031 1 98.44 165 ALA A C 1
ATOM 1282 O O . ALA A 1 165 ? 5.949 -12.234 -28.766 1 98.44 165 ALA A O 1
ATOM 1283 N N . GLU A 1 166 ? 6.945 -10.258 -28.828 1 98.5 166 GLU A N 1
ATOM 1284 C CA . GLU A 1 166 ? 8.148 -10.766 -28.172 1 98.5 166 GLU A CA 1
ATOM 1285 C C . GLU A 1 166 ? 7.883 -11.125 -26.719 1 98.5 166 GLU A C 1
ATOM 1287 O O . GLU A 1 166 ? 8.336 -12.172 -26.234 1 98.5 166 GLU A O 1
ATOM 1292 N N . VAL A 1 167 ? 7.168 -10.281 -26.016 1 98.69 167 VAL A N 1
ATOM 1293 C CA . VAL A 1 167 ? 6.801 -10.547 -24.625 1 98.69 167 VAL A CA 1
ATOM 1294 C C . VAL A 1 167 ? 6.027 -11.859 -24.531 1 98.69 167 VAL A C 1
ATOM 1296 O O . VAL A 1 167 ? 6.359 -12.734 -23.734 1 98.69 167 VAL A O 1
ATOM 1299 N N . GLN A 1 168 ? 5.066 -12.055 -25.406 1 98.69 168 GLN A N 1
ATOM 1300 C CA . GLN A 1 168 ? 4.234 -13.25 -25.406 1 98.69 168 GLN A CA 1
ATOM 1301 C C . GLN A 1 168 ? 5.07 -14.5 -25.672 1 98.69 168 GLN A C 1
ATOM 1303 O O . GLN A 1 168 ? 4.918 -15.516 -24.984 1 98.69 168 GLN A O 1
ATOM 1308 N N . ALA A 1 169 ? 5.945 -14.391 -26.594 1 98.69 169 ALA A N 1
ATOM 1309 C CA . ALA A 1 169 ? 6.781 -15.531 -26.953 1 98.69 169 ALA A CA 1
ATOM 1310 C C . ALA A 1 169 ? 7.707 -15.914 -25.797 1 98.69 169 ALA A C 1
ATOM 1312 O O . ALA A 1 169 ? 7.828 -17.094 -25.453 1 98.69 169 ALA A O 1
ATOM 1313 N N . GLU A 1 170 ? 8.344 -14.922 -25.234 1 98.75 170 GLU A N 1
ATOM 1314 C CA . GLU A 1 170 ? 9.312 -15.164 -24.172 1 98.75 170 GLU A CA 1
ATOM 1315 C C . GLU A 1 170 ? 8.625 -15.688 -22.906 1 98.75 170 GLU A C 1
ATOM 1317 O O . GLU A 1 170 ? 9.109 -16.625 -22.266 1 98.75 170 GLU A O 1
ATOM 1322 N N . ILE A 1 171 ? 7.523 -15.109 -22.578 1 98.81 171 ILE A N 1
ATOM 1323 C CA . ILE A 1 171 ? 6.809 -15.562 -21.406 1 98.81 171 ILE A CA 1
ATOM 1324 C C . ILE A 1 171 ? 6.262 -16.969 -21.641 1 98.81 171 ILE A C 1
ATOM 1326 O O . ILE A 1 171 ? 6.246 -17.797 -20.719 1 98.81 171 ILE A O 1
ATOM 1330 N N . GLY A 1 172 ? 5.762 -17.25 -22.859 1 98.75 172 GLY A N 1
ATOM 1331 C CA . GLY A 1 172 ? 5.367 -18.609 -23.203 1 98.75 172 GLY A CA 1
ATOM 1332 C C . GLY A 1 172 ? 6.469 -19.625 -22.984 1 98.75 172 GLY A C 1
ATOM 1333 O O . GLY A 1 172 ? 6.223 -20.719 -22.453 1 98.75 172 GLY A O 1
ATOM 1334 N N . ARG A 1 173 ? 7.66 -19.297 -23.406 1 98.69 173 ARG A N 1
ATOM 1335 C CA . ARG A 1 173 ? 8.82 -20.156 -23.219 1 98.69 173 ARG A CA 1
ATOM 1336 C C . ARG A 1 173 ? 9.086 -20.391 -21.734 1 98.69 173 ARG A C 1
ATOM 1338 O O . ARG A 1 173 ? 9.297 -21.516 -21.297 1 98.69 173 ARG A O 1
ATOM 1345 N N . PHE A 1 174 ? 9.102 -19.328 -20.969 1 98.88 174 PHE A N 1
ATOM 1346 C CA . PHE A 1 174 ? 9.305 -19.391 -19.516 1 98.88 174 PHE A CA 1
ATOM 1347 C C . PHE A 1 174 ? 8.297 -20.344 -18.875 1 98.88 174 PHE A C 1
ATOM 1349 O O . PHE A 1 174 ? 8.68 -21.25 -18.141 1 98.88 174 PHE A O 1
ATOM 1356 N N . VAL A 1 175 ? 7.023 -20.125 -19.203 1 98.88 175 VAL A N 1
ATOM 1357 C CA . VAL A 1 175 ? 5.922 -20.906 -18.625 1 98.88 175 VAL A CA 1
ATOM 1358 C C . VAL A 1 175 ? 6.062 -22.375 -19.016 1 98.88 175 VAL A C 1
ATOM 1360 O O . VAL A 1 175 ? 5.855 -23.266 -18.203 1 98.88 175 VAL A O 1
ATOM 1363 N N . GLY A 1 176 ? 6.391 -22.625 -20.25 1 98.75 176 GLY A N 1
ATOM 1364 C CA . GLY A 1 176 ? 6.578 -24 -20.703 1 98.75 176 GLY A CA 1
ATOM 1365 C C . GLY A 1 176 ? 7.672 -24.734 -19.953 1 98.75 176 GLY A C 1
ATOM 1366 O O . GLY A 1 176 ? 7.496 -25.891 -19.578 1 98.75 176 GLY A O 1
ATOM 1367 N N . ILE A 1 177 ? 8.789 -24.062 -19.766 1 98.88 177 ILE A N 1
ATOM 1368 C CA . ILE A 1 177 ? 9.914 -24.672 -19.078 1 98.88 177 ILE A CA 1
ATOM 1369 C C . ILE A 1 177 ? 9.516 -25.016 -17.641 1 98.88 177 ILE A C 1
ATOM 1371 O O . ILE A 1 177 ? 9.781 -26.125 -17.156 1 98.88 177 ILE A O 1
ATOM 1375 N N . LEU A 1 178 ? 8.859 -24.109 -16.922 1 98.81 178 LEU A N 1
ATOM 1376 C CA . LEU A 1 178 ? 8.469 -24.359 -15.539 1 98.81 178 LEU A CA 1
ATOM 1377 C C . LEU A 1 178 ? 7.402 -25.453 -15.461 1 98.81 178 LEU A C 1
ATOM 1379 O O . LEU A 1 178 ? 7.422 -26.281 -14.555 1 98.81 178 LEU A O 1
ATOM 1383 N N . ALA A 1 179 ? 6.461 -25.438 -16.422 1 98.44 179 ALA A N 1
ATOM 1384 C CA . ALA A 1 179 ? 5.422 -26.469 -16.438 1 98.44 179 ALA A CA 1
ATOM 1385 C C . ALA A 1 179 ? 6.027 -27.859 -16.578 1 98.44 179 ALA A C 1
ATOM 1387 O O . ALA A 1 179 ? 5.602 -28.797 -15.891 1 98.44 179 ALA A O 1
ATOM 1388 N N . ALA A 1 180 ? 6.977 -27.969 -17.406 1 98.12 180 ALA A N 1
ATOM 1389 C CA . ALA A 1 180 ? 7.641 -29.25 -17.609 1 98.12 180 ALA A CA 1
ATOM 1390 C C . ALA A 1 180 ? 8.375 -29.703 -16.359 1 98.12 180 ALA A C 1
ATOM 1392 O O . ALA A 1 180 ? 8.375 -30.891 -16.031 1 98.12 180 ALA A O 1
ATOM 1393 N N . HIS A 1 181 ? 8.953 -28.766 -15.664 1 98.31 181 HIS A N 1
ATOM 1394 C CA . HIS A 1 181 ? 9.773 -29.125 -14.508 1 98.31 181 HIS A CA 1
ATOM 1395 C C . HIS A 1 181 ? 8.906 -29.422 -13.289 1 98.31 181 HIS A C 1
ATOM 1397 O O . HIS A 1 181 ? 9.141 -30.406 -12.586 1 98.31 181 HIS A O 1
ATOM 1403 N N . TYR A 1 182 ? 7.91 -28.609 -13.031 1 97.94 182 TYR A N 1
ATOM 1404 C CA . TYR A 1 182 ? 7.152 -28.688 -11.789 1 97.94 182 TYR A CA 1
ATOM 1405 C C . TYR A 1 182 ? 5.891 -29.516 -11.977 1 97.94 182 TYR A C 1
ATOM 1407 O O . TYR A 1 182 ? 5.215 -29.859 -11 1 97.94 182 TYR A O 1
ATOM 1415 N N . GLY A 1 183 ? 5.539 -29.812 -13.227 1 96.94 183 GLY A N 1
ATOM 1416 C CA . GLY A 1 183 ? 4.352 -30.609 -13.508 1 96.94 183 GLY A CA 1
ATOM 1417 C C . GLY A 1 183 ? 3.064 -29.812 -13.398 1 96.94 183 GLY A C 1
ATOM 1418 O O . GLY A 1 183 ? 1.974 -30.375 -13.438 1 96.94 183 GLY A O 1
ATOM 1419 N N . ARG A 1 184 ? 3.211 -28.516 -13.164 1 97.81 184 ARG A N 1
ATOM 1420 C CA . ARG A 1 184 ? 2.09 -27.578 -13.094 1 97.81 184 ARG A CA 1
ATOM 1421 C C . ARG A 1 184 ? 2.393 -26.297 -13.867 1 97.81 184 ARG A C 1
ATOM 1423 O O . ARG A 1 184 ? 3.455 -25.703 -13.695 1 97.81 184 ARG A O 1
ATOM 1430 N N . ARG A 1 185 ? 1.45 -25.938 -14.711 1 97.88 185 ARG A N 1
ATOM 1431 C CA . ARG A 1 185 ? 1.604 -24.672 -15.414 1 97.88 185 ARG A CA 1
ATOM 1432 C C . ARG A 1 185 ? 1.58 -23.5 -14.438 1 97.88 185 ARG A C 1
ATOM 1434 O O . ARG A 1 185 ? 0.7 -23.422 -13.578 1 97.88 185 ARG A O 1
ATOM 1441 N N . PRO A 1 186 ? 2.486 -22.562 -14.57 1 98.69 186 PRO A N 1
ATOM 1442 C CA . PRO A 1 186 ? 2.494 -21.375 -13.703 1 98.69 186 PRO A CA 1
ATOM 1443 C C . PRO A 1 186 ? 1.255 -20.5 -13.883 1 98.69 186 PRO A C 1
ATOM 1445 O O . PRO A 1 186 ? 0.688 -20.453 -14.977 1 98.69 186 PRO A O 1
ATOM 1448 N N . LEU A 1 187 ? 0.854 -19.859 -12.75 1 98.75 187 LEU A N 1
ATOM 1449 C CA . LEU A 1 187 ? -0.072 -18.75 -12.844 1 98.75 187 LEU A CA 1
ATOM 1450 C C . LEU A 1 187 ? 0.626 -17.516 -13.406 1 98.75 187 LEU A C 1
ATOM 1452 O O . LEU A 1 187 ? 1.851 -17.391 -13.32 1 98.75 187 LEU A O 1
ATOM 1456 N N . ILE A 1 188 ? -0.186 -16.625 -13.969 1 98.75 188 ILE A N 1
ATOM 1457 C CA . ILE A 1 188 ? 0.322 -15.367 -14.477 1 98.75 188 ILE A CA 1
ATOM 1458 C C . ILE A 1 188 ? -0.223 -14.211 -13.641 1 98.75 188 ILE A C 1
ATOM 1460 O O . ILE A 1 188 ? -1.434 -13.977 -13.609 1 98.75 188 ILE A O 1
ATOM 1464 N N . TYR A 1 189 ? 0.666 -13.555 -12.922 1 98.81 189 TYR A N 1
ATOM 1465 C CA . TYR A 1 189 ? 0.34 -12.289 -12.273 1 98.81 189 TYR A CA 1
ATOM 1466 C C . TYR A 1 189 ? 0.631 -11.109 -13.203 1 98.81 189 TYR A C 1
ATOM 1468 O O . TYR A 1 189 ? 1.692 -11.055 -13.828 1 98.81 189 TYR A O 1
ATOM 1476 N N . THR A 1 190 ? -0.335 -10.125 -13.227 1 98.31 190 THR A N 1
ATOM 1477 C CA . THR A 1 190 ? -0.04 -8.977 -14.07 1 98.31 190 THR A CA 1
ATOM 1478 C C . THR A 1 190 ? -0.836 -7.754 -13.609 1 98.31 190 THR A C 1
ATOM 1480 O O . THR A 1 190 ? -1.689 -7.855 -12.727 1 98.31 190 THR A O 1
ATOM 1483 N N . THR A 1 191 ? -0.462 -6.625 -14.125 1 96.62 191 THR A N 1
ATOM 1484 C CA . THR A 1 191 ? -1.12 -5.344 -13.898 1 96.62 191 THR A CA 1
ATOM 1485 C C . THR A 1 191 ? -1.908 -4.91 -15.133 1 96.62 191 THR A C 1
ATOM 1487 O O . THR A 1 191 ? -1.721 -5.461 -16.219 1 96.62 191 THR A O 1
ATOM 1490 N N . ARG A 1 192 ? -2.736 -3.941 -14.922 1 94.75 192 ARG A N 1
ATOM 1491 C CA . ARG A 1 192 ? -3.645 -3.52 -15.984 1 94.75 192 ARG A CA 1
ATOM 1492 C C . ARG A 1 192 ? -2.875 -2.943 -17.172 1 94.75 192 ARG A C 1
ATOM 1494 O O . ARG A 1 192 ? -3.184 -3.244 -18.328 1 94.75 192 ARG A O 1
ATOM 1501 N N . ASP A 1 193 ? -1.924 -2.107 -16.906 1 93.62 193 ASP A N 1
ATOM 1502 C CA . ASP A 1 193 ? -1.16 -1.478 -17.984 1 93.62 193 ASP A CA 1
ATOM 1503 C C . ASP A 1 193 ? -0.38 -2.518 -18.781 1 93.62 193 ASP A C 1
ATOM 1505 O O . ASP A 1 193 ? -0.414 -2.512 -20.016 1 93.62 193 ASP A O 1
ATOM 1509 N N . PHE A 1 194 ? 0.3 -3.426 -18.094 1 97.06 194 PHE A N 1
ATOM 1510 C CA . PHE A 1 194 ? 1.046 -4.48 -18.766 1 97.06 194 PHE A CA 1
ATOM 1511 C C . PHE A 1 194 ? 0.122 -5.324 -19.641 1 97.06 194 PHE A C 1
ATOM 1513 O O . PHE A 1 194 ? 0.439 -5.613 -20.797 1 97.06 194 PHE A O 1
ATOM 1520 N N . TRP A 1 195 ? -0.997 -5.688 -19.094 1 97.75 195 TRP A N 1
ATOM 1521 C CA . TRP A 1 195 ? -2.031 -6.461 -19.781 1 97.75 195 TRP A CA 1
ATOM 1522 C C . TRP A 1 195 ? -2.473 -5.77 -21.062 1 97.75 195 TRP A C 1
ATOM 1524 O O . TRP A 1 195 ? -2.471 -6.379 -22.125 1 97.75 195 TRP A O 1
ATOM 1534 N N . ALA A 1 196 ? -2.768 -4.547 -20.969 1 96.56 196 ALA A N 1
ATOM 1535 C CA . ALA A 1 196 ? -3.289 -3.789 -22.109 1 96.56 196 ALA A CA 1
ATOM 1536 C C . ALA A 1 196 ? -2.219 -3.598 -23.172 1 96.56 196 ALA A C 1
ATOM 1538 O O . ALA A 1 196 ? -2.506 -3.695 -24.375 1 96.56 196 ALA A O 1
ATOM 1539 N N . GLU A 1 197 ? -1.01 -3.438 -22.766 1 96.75 197 GLU A N 1
ATOM 1540 C CA . GLU A 1 197 ? 0.057 -3.09 -23.688 1 96.75 197 GLU A CA 1
ATOM 1541 C C . GLU A 1 197 ? 0.627 -4.332 -24.375 1 96.75 197 GLU A C 1
ATOM 1543 O O . GLU A 1 197 ? 1.101 -4.266 -25.5 1 96.75 197 GLU A O 1
ATOM 1548 N N . THR A 1 198 ? 0.553 -5.449 -23.703 1 98.31 198 THR A N 1
ATOM 1549 C CA . THR A 1 198 ? 1.273 -6.605 -24.234 1 98.31 198 THR A CA 1
ATOM 1550 C C . THR A 1 198 ? 0.302 -7.637 -24.797 1 98.31 198 THR A C 1
ATOM 1552 O O . THR A 1 198 ? 0.705 -8.539 -25.531 1 98.31 198 THR A O 1
ATOM 1555 N N . GLY A 1 199 ? -0.973 -7.574 -24.422 1 98.19 199 GLY A N 1
ATOM 1556 C CA . GLY A 1 199 ? -1.892 -8.633 -24.828 1 98.19 199 GLY A CA 1
ATOM 1557 C C . GLY A 1 199 ? -1.52 -9.984 -24.25 1 98.19 199 GLY A C 1
ATOM 1558 O O . GLY A 1 199 ? -1.69 -11.016 -24.906 1 98.19 199 GLY A O 1
ATOM 1559 N N . ILE A 1 200 ? -1.035 -9.977 -23.062 1 98.31 200 ILE A N 1
ATOM 1560 C CA . ILE A 1 200 ? -0.475 -11.18 -22.469 1 98.31 200 ILE A CA 1
ATOM 1561 C C . ILE A 1 200 ? -1.574 -12.227 -22.281 1 98.31 200 ILE A C 1
ATOM 1563 O O . ILE A 1 200 ? -1.288 -13.406 -22.078 1 98.31 200 ILE A O 1
ATOM 1567 N N . GLU A 1 201 ? -2.781 -11.844 -22.391 1 97.19 201 GLU A N 1
ATOM 1568 C CA . GLU A 1 201 ? -3.906 -12.773 -22.328 1 97.19 201 GLU A CA 1
ATOM 1569 C C . GLU A 1 201 ? -3.775 -13.875 -23.375 1 97.19 201 GLU A C 1
ATOM 1571 O O . GLU A 1 201 ? -4.25 -14.992 -23.172 1 97.19 201 GLU A O 1
ATOM 1576 N N . ALA A 1 202 ? -3.107 -13.648 -24.391 1 97.06 202 ALA A N 1
ATOM 1577 C CA . ALA A 1 202 ? -3.025 -14.523 -25.562 1 97.06 202 ALA A CA 1
ATOM 1578 C C . ALA A 1 202 ? -2.299 -15.82 -25.219 1 97.06 202 ALA A C 1
ATOM 1580 O O . ALA A 1 202 ? -2.512 -16.844 -25.875 1 97.06 202 ALA A O 1
ATOM 1581 N N . ILE A 1 203 ? -1.488 -15.836 -24.234 1 96.44 203 ILE A N 1
ATOM 1582 C CA . ILE A 1 203 ? -0.709 -17.047 -23.984 1 96.44 203 ILE A CA 1
ATOM 1583 C C . ILE A 1 203 ? -1.518 -18.016 -23.125 1 96.44 203 ILE A C 1
ATOM 1585 O O . ILE A 1 203 ? -1.093 -19.141 -22.875 1 96.44 203 ILE A O 1
ATOM 1589 N N . GLY A 1 204 ? -2.633 -17.562 -22.641 1 95.75 204 GLY A N 1
ATOM 1590 C CA . GLY A 1 204 ? -3.488 -18.406 -21.844 1 95.75 204 GLY A CA 1
ATOM 1591 C C . GLY A 1 204 ? -2.967 -18.625 -20.438 1 95.75 204 GLY A C 1
ATOM 1592 O O . GLY A 1 204 ? -2.133 -17.859 -19.953 1 95.75 204 GLY A O 1
ATOM 1593 N N . GLY A 1 205 ? -3.656 -19.578 -19.719 1 96.25 205 GLY A N 1
ATOM 1594 C CA . GLY A 1 205 ? -3.275 -19.891 -18.359 1 96.25 205 GLY A CA 1
ATOM 1595 C C . GLY A 1 205 ? -4.172 -19.234 -17.312 1 96.25 205 GLY A C 1
ATOM 1596 O O . GLY A 1 205 ? -5.016 -18.406 -17.656 1 96.25 205 GLY A O 1
ATOM 1597 N N . GLU A 1 206 ? -3.971 -19.688 -16.109 1 98.25 206 GLU A N 1
ATOM 1598 C CA . GLU A 1 206 ? -4.707 -19.109 -14.992 1 98.25 206 GLU A CA 1
ATOM 1599 C C . GLU A 1 206 ? -4.098 -17.781 -14.555 1 98.25 206 GLU A C 1
ATOM 1601 O O . GLU A 1 206 ? -2.875 -17.625 -14.555 1 98.25 206 GLU A O 1
ATOM 1606 N N . ARG A 1 207 ? -4.996 -16.844 -14.133 1 98.5 207 ARG A N 1
ATOM 1607 C CA . ARG A 1 207 ? -4.559 -15.461 -13.961 1 98.5 207 ARG A CA 1
ATOM 1608 C C . ARG A 1 207 ? -4.727 -15.016 -12.516 1 98.5 207 ARG A C 1
ATOM 1610 O O . ARG A 1 207 ? -5.715 -15.359 -11.867 1 98.5 207 ARG A O 1
ATOM 1617 N N . TRP A 1 208 ? -3.736 -14.344 -12.023 1 98.88 208 TRP A N 1
ATOM 1618 C CA . TRP A 1 208 ? -3.697 -13.523 -10.812 1 98.88 208 TRP A CA 1
ATOM 1619 C C . TRP A 1 208 ? -3.598 -12.047 -11.164 1 98.88 208 TRP A C 1
ATOM 1621 O O . TRP A 1 208 ? -2.527 -11.562 -11.539 1 98.88 208 TRP A O 1
ATOM 1631 N N . LEU A 1 209 ? -4.738 -11.266 -11.023 1 98.75 209 LEU A N 1
ATOM 1632 C CA . LEU A 1 209 ? -4.836 -9.922 -11.578 1 98.75 209 LEU A CA 1
ATOM 1633 C C . LEU A 1 209 ? -4.805 -8.875 -10.469 1 98.75 209 LEU A C 1
ATOM 1635 O O . LEU A 1 209 ? -5.492 -9.016 -9.461 1 98.75 209 LEU A O 1
ATOM 1639 N N . ARG A 1 210 ? -4.059 -7.844 -10.727 1 97.94 210 ARG A N 1
ATOM 1640 C CA . ARG A 1 210 ? -4.043 -6.723 -9.797 1 97.94 210 ARG A CA 1
ATOM 1641 C C . ARG A 1 210 ? -5.066 -5.664 -10.195 1 97.94 210 ARG A C 1
ATOM 1643 O O . ARG A 1 210 ? -5.035 -5.152 -11.312 1 97.94 210 ARG A O 1
ATOM 1650 N N . ALA A 1 211 ? -5.938 -5.348 -9.328 1 96.19 211 ALA A N 1
ATOM 1651 C CA . ALA A 1 211 ? -6.914 -4.266 -9.438 1 96.19 211 ALA A CA 1
ATOM 1652 C C . ALA A 1 211 ? -7.27 -3.705 -8.062 1 96.19 211 ALA A C 1
ATOM 1654 O O . ALA A 1 211 ? -8.078 -4.289 -7.34 1 96.19 211 ALA A O 1
ATOM 1655 N N . VAL A 1 212 ? -6.789 -2.479 -7.742 1 94.06 212 VAL A N 1
ATOM 1656 C CA . VAL A 1 212 ? -6.848 -2.047 -6.352 1 94.06 212 VAL A CA 1
ATOM 1657 C C . VAL A 1 212 ? -7.879 -0.93 -6.203 1 94.06 212 VAL A C 1
ATOM 1659 O O . VAL A 1 212 ? -8.102 -0.425 -5.098 1 94.06 212 VAL A O 1
ATOM 1662 N N . THR A 1 213 ? -8.523 -0.515 -7.305 1 89.12 213 THR A N 1
ATOM 1663 C CA . THR A 1 213 ? -9.516 0.553 -7.191 1 89.12 213 THR A CA 1
ATOM 1664 C C . THR A 1 213 ? -10.836 0.134 -7.824 1 89.12 213 THR A C 1
ATOM 1666 O O . THR A 1 213 ? -11.82 0.877 -7.77 1 89.12 213 THR A O 1
ATOM 1669 N N . MET A 1 214 ? -10.82 -0.956 -8.484 1 91.75 214 MET A N 1
ATOM 1670 C CA . MET A 1 214 ? -12.016 -1.493 -9.117 1 91.75 214 MET A CA 1
ATOM 1671 C C . MET A 1 214 ? -11.93 -3.01 -9.25 1 91.75 214 MET A C 1
ATOM 1673 O O . MET A 1 214 ? -10.852 -3.588 -9.125 1 91.75 214 MET A O 1
ATOM 1677 N N . HIS A 1 215 ? -13.039 -3.615 -9.484 1 96.5 215 HIS A N 1
ATOM 1678 C CA . HIS A 1 215 ? -13.078 -5.062 -9.656 1 96.5 215 HIS A CA 1
ATOM 1679 C C . HIS A 1 215 ? -12.336 -5.488 -10.914 1 96.5 215 HIS A C 1
ATOM 1681 O O . HIS A 1 215 ? -12.367 -4.785 -11.93 1 96.5 215 HIS A O 1
ATOM 1687 N N . PRO A 1 216 ? -11.766 -6.758 -10.93 1 97.5 216 PRO A N 1
ATOM 1688 C CA . PRO A 1 216 ? -11.055 -7.215 -12.125 1 97.5 216 PRO A CA 1
ATOM 1689 C C . PRO A 1 216 ? -11.945 -7.281 -13.359 1 97.5 216 PRO A C 1
ATOM 1691 O O . PRO A 1 216 ? -11.477 -7.062 -14.477 1 97.5 216 PRO A O 1
ATOM 1694 N N . ASP A 1 217 ? -13.219 -7.574 -13.18 1 97.06 217 ASP A N 1
ATOM 1695 C CA . ASP A 1 217 ? -14.109 -7.629 -14.336 1 97.06 217 ASP A CA 1
ATOM 1696 C C . ASP A 1 217 ? -14.125 -6.293 -15.078 1 97.06 217 ASP A C 1
ATOM 1698 O O . ASP A 1 217 ? -14.125 -6.266 -16.312 1 97.06 217 ASP A O 1
ATOM 1702 N N . GLU A 1 218 ? -14.156 -5.262 -14.32 1 95 218 GLU A N 1
ATOM 1703 C CA . GLU A 1 218 ? -14.125 -3.934 -14.922 1 95 218 GLU A CA 1
ATOM 1704 C C . GLU A 1 218 ? -12.734 -3.592 -15.453 1 95 218 GLU A C 1
ATOM 1706 O O . GLU A 1 218 ? -12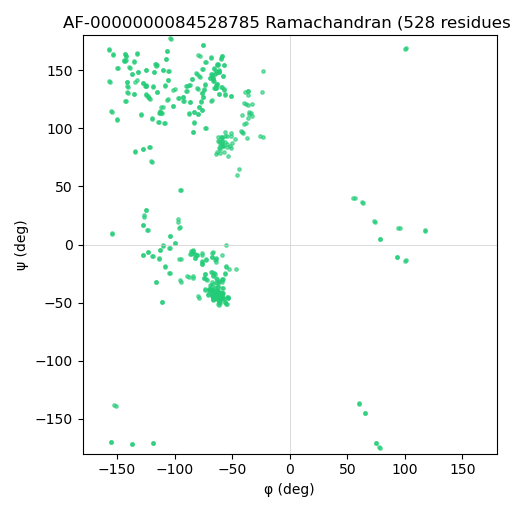.602 -3.057 -16.547 1 95 218 GLU A O 1
ATOM 1711 N N . ALA A 1 219 ? -11.742 -3.986 -14.742 1 94.75 219 ALA A N 1
ATOM 1712 C CA . ALA A 1 219 ? -10.367 -3.588 -15.055 1 94.75 219 ALA A CA 1
ATOM 1713 C C . ALA A 1 219 ? -9.844 -4.344 -16.266 1 94.75 219 ALA A C 1
ATOM 1715 O O . ALA A 1 219 ? -9 -3.828 -17.016 1 94.75 219 ALA A O 1
ATOM 1716 N N . TYR A 1 220 ? -10.344 -5.555 -16.5 1 97.62 220 TYR A N 1
ATOM 1717 C CA . TYR A 1 220 ? -9.758 -6.434 -17.5 1 97.62 220 TYR A CA 1
ATOM 1718 C C . TYR A 1 220 ? -10.812 -6.922 -18.484 1 97.62 220 TYR A C 1
ATOM 1720 O O . TYR A 1 220 ? -10.711 -8.023 -19.016 1 97.62 220 TYR A O 1
ATOM 1728 N N . ASN A 1 221 ? -11.875 -6.223 -18.641 1 96.44 221 ASN A N 1
ATOM 1729 C CA . ASN A 1 221 ? -12.914 -6.488 -19.641 1 96.44 221 ASN A CA 1
ATOM 1730 C C . ASN A 1 221 ? -13.469 -7.902 -19.5 1 96.44 221 ASN A C 1
ATOM 1732 O O . ASN A 1 221 ? -13.531 -8.648 -20.469 1 96.44 221 ASN A O 1
ATOM 1736 N N . ASP A 1 222 ? -13.648 -8.336 -18.297 1 96.5 222 ASP A N 1
ATOM 1737 C CA . ASP A 1 222 ? -14.328 -9.57 -17.922 1 96.5 222 ASP A CA 1
ATOM 1738 C C . ASP A 1 222 ? -13.469 -10.789 -18.234 1 96.5 222 ASP A C 1
ATOM 1740 O O . ASP A 1 222 ? -13.984 -11.891 -18.453 1 96.5 222 ASP A O 1
ATOM 1744 N N . ALA A 1 223 ? -12.18 -10.562 -18.375 1 97.5 223 ALA A N 1
ATOM 1745 C CA . ALA A 1 223 ? -11.289 -11.711 -18.516 1 97.5 223 ALA A CA 1
ATOM 1746 C C . ALA A 1 223 ? -11.414 -12.656 -17.312 1 97.5 223 ALA A C 1
ATOM 1748 O O . ALA A 1 223 ? -11.617 -12.203 -16.188 1 97.5 223 ALA A O 1
ATOM 1749 N N . LEU A 1 224 ? -11.273 -13.953 -17.625 1 96.75 224 LEU A N 1
ATOM 1750 C CA . LEU A 1 224 ? -11.281 -14.93 -16.547 1 96.75 224 LEU A CA 1
ATOM 1751 C C . LEU A 1 224 ? -10.055 -14.758 -15.648 1 96.75 224 LEU A C 1
ATOM 1753 O O . LEU A 1 224 ? -8.961 -14.477 -16.141 1 96.75 224 LEU A O 1
ATOM 1757 N N . TRP A 1 225 ? -10.281 -14.914 -14.359 1 98.38 225 TRP A N 1
ATOM 1758 C CA . TRP A 1 225 ? -9.203 -14.82 -13.375 1 98.38 225 TRP A CA 1
ATOM 1759 C C . TRP A 1 225 ? -9.43 -15.812 -12.234 1 98.38 225 TRP A C 1
ATOM 1761 O O . TRP A 1 225 ? -10.539 -16.297 -12.039 1 98.38 225 TRP A O 1
ATOM 1771 N N . HIS A 1 226 ? -8.328 -16.141 -11.539 1 98.69 226 HIS A N 1
ATOM 1772 C CA . HIS A 1 226 ? -8.367 -17.094 -10.438 1 98.69 226 HIS A CA 1
ATOM 1773 C C . HIS A 1 226 ? -7.996 -16.422 -9.117 1 98.69 226 HIS A C 1
ATOM 1775 O O . HIS A 1 226 ? -8.461 -16.828 -8.055 1 98.69 226 HIS A O 1
ATOM 1781 N N . PHE A 1 227 ? -7.156 -15.453 -9.156 1 98.88 227 PHE A N 1
ATOM 1782 C CA . PHE A 1 227 ? -6.777 -14.664 -7.988 1 98.88 227 PHE A CA 1
ATOM 1783 C C . PHE A 1 227 ? -6.848 -13.172 -8.297 1 98.88 227 PHE A C 1
ATOM 1785 O O . PHE A 1 227 ? -6.617 -12.758 -9.43 1 98.88 227 PHE A O 1
ATOM 1792 N N . TRP A 1 228 ? -7.172 -12.391 -7.234 1 98.88 228 TRP A N 1
ATOM 1793 C CA . TRP A 1 228 ? -7.312 -10.938 -7.312 1 98.88 228 TRP A CA 1
ATOM 1794 C C . TRP A 1 228 ? -6.496 -10.258 -6.219 1 98.88 228 TRP A C 1
ATOM 1796 O O . TRP A 1 228 ? -6.758 -10.445 -5.031 1 98.88 228 TRP A O 1
ATOM 1806 N N . GLN A 1 229 ? -5.457 -9.555 -6.633 1 98.75 229 GLN A N 1
ATOM 1807 C CA . GLN A 1 229 ? -4.824 -8.641 -5.691 1 98.75 229 GLN A CA 1
ATOM 1808 C C . GLN A 1 229 ? -5.609 -7.336 -5.578 1 98.75 229 GLN A C 1
ATOM 1810 O O . GLN A 1 229 ? -5.602 -6.52 -6.5 1 98.75 229 GLN A O 1
ATOM 1815 N N . TYR A 1 230 ? -6.219 -7.09 -4.398 1 97.5 230 TYR A N 1
ATOM 1816 C CA . TYR A 1 230 ? -7.18 -5.996 -4.32 1 97.5 230 TYR A CA 1
ATOM 1817 C C . TYR A 1 230 ? -6.656 -4.871 -3.436 1 97.5 230 TYR A C 1
ATOM 1819 O O . TYR A 1 230 ? -7.266 -3.803 -3.354 1 97.5 230 TYR A O 1
ATOM 1827 N N . SER A 1 231 ? -5.512 -5.09 -2.824 1 96.62 231 SER A N 1
ATOM 1828 C CA . SER A 1 231 ? -4.98 -4.027 -1.975 1 96.62 231 SER A CA 1
ATOM 1829 C C . SER A 1 231 ? -3.471 -4.156 -1.81 1 96.62 231 SER A C 1
ATOM 1831 O O . SER A 1 231 ? -2.949 -5.266 -1.662 1 96.62 231 SER A O 1
ATOM 1833 N N . GLY A 1 232 ? -2.785 -2.99 -1.827 1 96 232 GLY A N 1
ATOM 1834 C CA . GLY A 1 232 ? -1.399 -2.916 -1.39 1 96 232 GLY A CA 1
ATOM 1835 C C . GLY A 1 232 ? -1.24 -2.285 -0.019 1 96 232 GLY A C 1
ATOM 1836 O O . GLY A 1 232 ? -0.119 -2.037 0.43 1 96 232 GLY A O 1
ATOM 1837 N N . THR A 1 233 ? -2.418 -2.018 0.679 1 96.12 233 THR A N 1
ATOM 1838 C CA . THR A 1 233 ? -2.4 -1.288 1.941 1 96.12 233 THR A CA 1
ATOM 1839 C C . THR A 1 233 ? -3.098 -2.086 3.039 1 96.12 233 THR A C 1
ATOM 1841 O O . THR A 1 233 ? -3.74 -1.51 3.92 1 96.12 233 THR A O 1
ATOM 1844 N N . GLY A 1 234 ? -3.029 -3.396 2.904 1 97.06 234 GLY A N 1
ATOM 1845 C CA . GLY A 1 234 ? -3.656 -4.277 3.877 1 97.06 234 GLY A CA 1
ATOM 1846 C C . GLY A 1 234 ? -2.965 -4.266 5.227 1 97.06 234 GLY A C 1
ATOM 1847 O O . GLY A 1 234 ? -1.736 -4.191 5.301 1 97.06 234 GLY A O 1
ATOM 1848 N N . ILE A 1 235 ? -3.799 -4.363 6.25 1 96.69 235 ILE A N 1
ATOM 1849 C CA . ILE A 1 235 ? -3.34 -4.57 7.617 1 96.69 235 ILE A CA 1
ATOM 1850 C C . ILE A 1 235 ? -3.738 -5.969 8.094 1 96.69 235 ILE A C 1
ATOM 1852 O O . ILE A 1 235 ? -4.926 -6.277 8.203 1 96.69 235 ILE A O 1
ATOM 1856 N N . VAL A 1 236 ? -2.73 -6.789 8.312 1 98.25 236 VAL A N 1
ATOM 1857 C CA . VAL A 1 236 ? -2.932 -8.188 8.68 1 98.25 236 VAL A CA 1
ATOM 1858 C C . VAL A 1 236 ? -2.232 -8.477 10.008 1 98.25 236 VAL A C 1
ATOM 1860 O O . VAL A 1 236 ? -1.04 -8.211 10.156 1 98.25 236 VAL A O 1
ATOM 1863 N N . ASP A 1 237 ? -3.018 -9.039 10.969 1 98.19 237 ASP A N 1
ATOM 1864 C CA . ASP A 1 237 ? -2.354 -9.453 12.195 1 98.19 237 ASP A CA 1
ATOM 1865 C C . ASP A 1 237 ? -1.209 -10.422 11.906 1 98.19 237 ASP A C 1
ATOM 1867 O O . ASP A 1 237 ? -1.36 -11.344 11.109 1 98.19 237 ASP A O 1
ATOM 1871 N N . GLY A 1 238 ? -0.06 -10.125 12.445 1 98.19 238 GLY A N 1
ATOM 1872 C CA . GLY A 1 238 ? 1.107 -10.961 12.227 1 98.19 238 GLY A CA 1
ATOM 1873 C C . GLY A 1 238 ? 2.059 -10.398 11.188 1 98.19 238 GLY A C 1
ATOM 1874 O O . GLY A 1 238 ? 3.188 -10.875 11.047 1 98.19 238 GLY A O 1
ATOM 1875 N N . VAL A 1 239 ? 1.633 -9.414 10.414 1 97.94 239 VAL A N 1
ATOM 1876 C CA . VAL A 1 239 ? 2.469 -8.75 9.414 1 97.94 239 VAL A CA 1
ATOM 1877 C C . VAL A 1 239 ? 2.668 -7.289 9.797 1 97.94 239 VAL A C 1
ATOM 1879 O O . VAL A 1 239 ? 1.702 -6.582 10.102 1 97.94 239 VAL A O 1
ATOM 1882 N N . THR A 1 240 ? 3.881 -6.859 9.766 1 94.62 240 THR A N 1
ATOM 1883 C CA . THR A 1 240 ? 4.168 -5.465 10.078 1 94.62 240 THR A CA 1
ATOM 1884 C C . THR A 1 240 ? 4.051 -4.602 8.82 1 94.62 240 THR A C 1
ATOM 1886 O O . THR A 1 240 ? 4.527 -4.984 7.75 1 94.62 240 THR A O 1
ATOM 1889 N N . GLY A 1 241 ? 3.424 -3.414 8.977 1 93.56 241 GLY A N 1
ATOM 1890 C CA . GLY A 1 241 ? 3.275 -2.506 7.852 1 93.56 241 GLY A CA 1
ATOM 1891 C C . GLY A 1 241 ? 2.166 -2.912 6.898 1 93.56 241 GLY A C 1
ATOM 1892 O O . GLY A 1 241 ? 1.354 -3.783 7.219 1 93.56 241 GLY A O 1
ATOM 1893 N N . ASN A 1 242 ? 2.023 -2.195 5.758 1 95.69 242 ASN A N 1
ATOM 1894 C CA . ASN A 1 242 ? 1.056 -2.541 4.719 1 95.69 242 ASN A CA 1
ATOM 1895 C C . ASN A 1 242 ? 1.428 -3.844 4.02 1 95.69 242 ASN A C 1
ATOM 1897 O O . ASN A 1 242 ? 2.609 -4.129 3.814 1 95.69 242 ASN A O 1
ATOM 1901 N N . CYS A 1 243 ? 0.445 -4.559 3.625 1 97.19 243 CYS A N 1
ATOM 1902 C CA . CYS A 1 243 ? 0.603 -5.871 3.01 1 97.19 243 CYS A CA 1
ATOM 1903 C C . CYS A 1 243 ? -0.329 -6.027 1.815 1 97.19 243 CYS A C 1
ATOM 1905 O O . CYS A 1 243 ? -1.473 -5.57 1.85 1 97.19 243 CYS A O 1
ATOM 1907 N N . ASP A 1 244 ? 0.163 -6.773 0.829 1 98.38 244 ASP A N 1
ATOM 1908 C CA . ASP A 1 244 ? -0.675 -7.055 -0.333 1 98.38 244 ASP A CA 1
ATOM 1909 C C . ASP A 1 244 ? -1.735 -8.102 -0.003 1 98.38 244 ASP A C 1
ATOM 1911 O O . ASP A 1 244 ? -1.41 -9.195 0.467 1 98.38 244 ASP A O 1
ATOM 1915 N N . LEU A 1 245 ? -3.012 -7.742 -0.293 1 98.69 245 LEU A N 1
ATOM 1916 C CA . LEU A 1 245 ? -4.125 -8.648 -0.031 1 98.69 245 LEU A CA 1
ATOM 1917 C C . LEU A 1 245 ? -4.645 -9.258 -1.328 1 98.69 245 LEU A C 1
ATOM 1919 O O . LEU A 1 245 ? -4.727 -8.57 -2.352 1 98.69 245 LEU A O 1
ATOM 1923 N N . ASN A 1 246 ? -5 -10.508 -1.25 1 98.94 246 ASN A N 1
ATOM 1924 C CA . ASN A 1 246 ? -5.508 -11.266 -2.387 1 98.94 246 ASN A CA 1
ATOM 1925 C C . ASN A 1 246 ? -6.73 -12.102 -2.006 1 98.94 246 ASN A C 1
ATOM 1927 O O . ASN A 1 246 ? -6.926 -12.414 -0.831 1 98.94 246 ASN A O 1
ATOM 1931 N N . CYS A 1 247 ? -7.523 -12.445 -3.01 1 98.88 247 CYS A N 1
ATOM 1932 C CA . CYS A 1 247 ? -8.578 -13.43 -2.814 1 98.88 247 CYS A CA 1
ATOM 1933 C C . CYS A 1 247 ? -8.672 -14.375 -4.012 1 98.88 247 CYS A C 1
ATOM 1935 O O . CYS A 1 247 ? -8.195 -14.047 -5.098 1 98.88 247 CYS A O 1
ATOM 1937 N N . PHE A 1 248 ? -9.148 -15.586 -3.727 1 98.81 248 PHE A N 1
ATOM 1938 C CA . PHE A 1 248 ? -9.5 -16.578 -4.738 1 98.81 248 PHE A CA 1
ATOM 1939 C C . PHE A 1 248 ? -10.883 -16.297 -5.312 1 98.81 248 PHE A C 1
ATOM 1941 O O . PHE A 1 248 ? -11.781 -15.852 -4.594 1 98.81 248 PHE A O 1
ATOM 1948 N N . SER A 1 249 ? -11.102 -16.594 -6.535 1 98.25 249 SER A N 1
ATOM 1949 C CA . SER A 1 249 ? -12.273 -16.156 -7.293 1 98.25 249 SER A CA 1
ATOM 1950 C C . SER A 1 249 ? -13.508 -16.969 -6.91 1 98.25 249 SER A C 1
ATOM 1952 O O . SER A 1 249 ? -14.633 -16.578 -7.23 1 98.25 249 SER A O 1
ATOM 1954 N N . GLY A 1 250 ? -13.391 -18.125 -6.219 1 96.75 250 GLY A N 1
ATOM 1955 C CA . GLY A 1 250 ? -14.516 -19.016 -5.98 1 96.75 250 GLY A CA 1
ATOM 1956 C C . GLY A 1 250 ? -14.828 -19.203 -4.508 1 96.75 250 GLY A C 1
ATOM 1957 O O . GLY A 1 250 ? -14.336 -18.453 -3.664 1 96.75 250 GLY A O 1
ATOM 1958 N N . SER A 1 251 ? -15.727 -20.172 -4.25 1 96.81 251 SER A N 1
ATOM 1959 C CA . SER A 1 251 ? -16.125 -20.562 -2.898 1 96.81 251 SER A CA 1
ATOM 1960 C C . SER A 1 251 ? -15.039 -21.391 -2.215 1 96.81 251 SER A C 1
ATOM 1962 O O . SER A 1 251 ? -14.039 -21.75 -2.838 1 96.81 251 SER A O 1
ATOM 1964 N N . ALA A 1 252 ? -15.297 -21.609 -0.944 1 97 252 ALA A N 1
ATOM 1965 C CA . ALA A 1 252 ? -14.406 -22.516 -0.214 1 97 252 ALA A CA 1
ATOM 1966 C C . ALA A 1 252 ? -14.383 -23.891 -0.861 1 97 252 ALA A C 1
ATOM 1968 O O . ALA A 1 252 ? -13.328 -24.547 -0.921 1 97 252 ALA A O 1
ATOM 1969 N N . GLN A 1 253 ? -15.516 -24.281 -1.325 1 96.38 253 GLN A N 1
ATOM 1970 C CA . GLN A 1 253 ? -15.594 -25.578 -1.995 1 96.38 253 GLN A CA 1
ATOM 1971 C C . GLN A 1 253 ? -14.797 -25.578 -3.297 1 96.38 253 GLN A C 1
ATOM 1973 O O . GLN A 1 253 ? -14.039 -26.5 -3.572 1 96.38 253 GLN A O 1
ATOM 1978 N N . SER A 1 254 ? -14.977 -24.516 -4.074 1 97.31 254 SER A N 1
ATOM 1979 C CA . SER A 1 254 ? -14.234 -24.391 -5.328 1 97.31 254 SER A CA 1
ATOM 1980 C C . SER A 1 254 ? -12.734 -24.297 -5.07 1 97.31 254 SER A C 1
ATOM 1982 O O . SER A 1 254 ? -11.93 -24.781 -5.871 1 97.31 254 SER A O 1
ATOM 1984 N N . TRP A 1 255 ? -12.375 -23.703 -3.98 1 97.81 255 TRP A N 1
ATOM 1985 C CA . TRP A 1 255 ? -10.977 -23.609 -3.578 1 97.81 255 TRP A CA 1
ATOM 1986 C C . TRP A 1 255 ? -10.375 -24.984 -3.342 1 97.81 255 TRP A C 1
ATOM 1988 O O . TRP A 1 255 ? -9.305 -25.312 -3.865 1 97.81 255 TRP A O 1
ATOM 1998 N N . ARG A 1 256 ? -10.992 -25.844 -2.656 1 96.06 256 ARG A N 1
ATOM 1999 C CA . ARG A 1 256 ? -10.508 -27.188 -2.365 1 96.06 256 ARG A CA 1
ATOM 2000 C C . ARG A 1 256 ? -10.359 -28.016 -3.645 1 96.06 256 ARG A C 1
ATOM 2002 O O . ARG A 1 256 ? -9.383 -28.734 -3.818 1 96.06 256 ARG A O 1
ATOM 2009 N N . ALA A 1 257 ? -11.367 -27.797 -4.469 1 96.75 257 ALA A N 1
ATOM 2010 C CA . ALA A 1 257 ? -11.3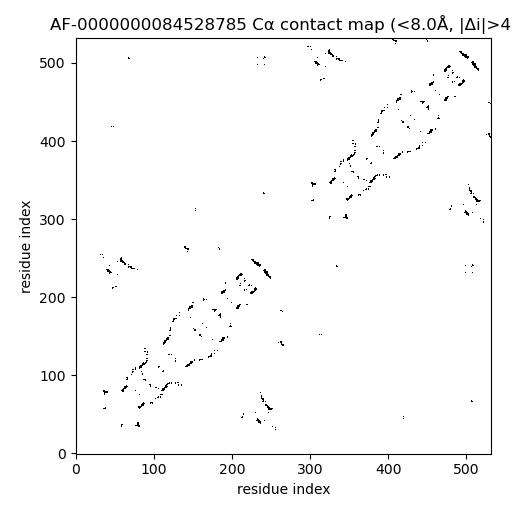12 -28.516 -5.742 1 96.75 257 ALA A CA 1
ATOM 2011 C C . ALA A 1 257 ? -10.141 -28.016 -6.59 1 96.75 257 ALA 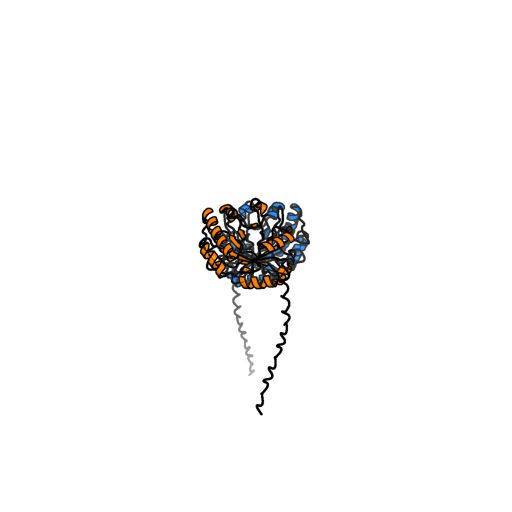A C 1
ATOM 2013 O O . ALA A 1 257 ? -9.438 -28.828 -7.211 1 96.75 257 ALA A O 1
ATOM 2014 N N . TRP A 1 258 ? -10.008 -26.703 -6.605 1 97.62 258 TRP A N 1
ATOM 2015 C CA . TRP A 1 258 ? -8.906 -26.109 -7.371 1 97.62 258 TRP A CA 1
ATOM 2016 C C . TRP A 1 258 ? -7.559 -26.562 -6.82 1 97.62 258 TRP A C 1
ATOM 2018 O O . TRP A 1 258 ? -6.656 -26.922 -7.582 1 97.62 258 TRP A O 1
ATOM 2028 N N . LEU A 1 259 ? -7.418 -26.641 -5.535 1 96.75 259 LEU A N 1
ATOM 2029 C CA . LEU A 1 259 ? -6.188 -27.094 -4.902 1 96.75 259 LEU A CA 1
ATOM 2030 C C . LEU A 1 259 ? -5.891 -28.547 -5.266 1 96.75 259 LEU A C 1
ATOM 2032 O O . LEU A 1 259 ? -4.754 -28.891 -5.598 1 96.75 259 LEU A O 1
ATOM 2036 N N . ALA A 1 260 ? -6.832 -29.312 -5.191 1 94.69 260 ALA A N 1
ATOM 2037 C CA . ALA A 1 260 ? -6.652 -30.734 -5.504 1 94.69 260 ALA A CA 1
ATOM 2038 C C . ALA A 1 260 ? -6.141 -30.922 -6.93 1 94.69 260 ALA A C 1
ATOM 2040 O O . ALA A 1 260 ? -5.352 -31.828 -7.199 1 94.69 260 ALA A O 1
ATOM 2041 N N . ALA A 1 261 ? -6.547 -30.047 -7.73 1 95.56 261 ALA A N 1
ATOM 2042 C CA . ALA A 1 261 ? -6.211 -30.172 -9.148 1 95.56 261 ALA A CA 1
ATOM 2043 C C . ALA A 1 261 ? -4.871 -29.516 -9.453 1 95.56 261 ALA A C 1
ATOM 2045 O O . ALA A 1 261 ? -4.168 -29.922 -10.383 1 95.56 261 ALA A O 1
ATOM 2046 N N . ARG A 1 262 ? -4.496 -28.469 -8.625 1 96.06 262 ARG A N 1
ATOM 2047 C CA . ARG A 1 262 ? -3.455 -27.578 -9.117 1 96.06 262 ARG A CA 1
ATOM 2048 C C . ARG A 1 262 ? -2.24 -27.594 -8.195 1 96.06 262 ARG A C 1
ATOM 2050 O O . ARG A 1 262 ? -1.17 -27.109 -8.57 1 96.06 262 ARG A O 1
ATOM 2057 N N . ARG A 1 263 ? -2.369 -28.188 -7.078 1 94.69 263 ARG A N 1
ATOM 2058 C CA . ARG A 1 263 ? -1.2 -28.297 -6.211 1 94.69 263 ARG A CA 1
ATOM 2059 C C . ARG A 1 263 ? -0.094 -29.094 -6.879 1 94.69 263 ARG A C 1
ATOM 2061 O O . ARG A 1 263 ? -0.369 -29.984 -7.688 1 94.69 263 ARG A O 1
ATOM 2068 N N . GLN A 1 264 ? 1.098 -28.734 -6.52 1 93.44 264 GLN A N 1
ATOM 2069 C CA . GLN A 1 264 ? 2.23 -29.469 -7.09 1 93.44 264 GLN A CA 1
ATOM 2070 C C . GLN A 1 264 ? 2.207 -30.938 -6.68 1 93.44 264 GLN A C 1
ATOM 2072 O O . GLN A 1 264 ? 1.93 -31.25 -5.523 1 93.44 264 GLN A O 1
ATOM 2077 N N . PRO A 1 265 ? 2.51 -31.781 -7.641 1 88.62 265 PRO A N 1
ATOM 2078 C CA . PRO A 1 265 ? 2.484 -33.219 -7.344 1 88.62 265 PRO A CA 1
ATOM 2079 C C . PRO A 1 265 ? 3.697 -33.688 -6.535 1 88.62 265 PRO A C 1
ATOM 2081 O O . PRO A 1 265 ? 4.727 -33 -6.52 1 88.62 265 PRO A O 1
ATOM 2084 N N . GLY A 1 266 ? 3.508 -34.688 -5.777 1 82.12 266 GLY A N 1
ATOM 2085 C CA . GLY A 1 266 ? 4.602 -35.312 -5.055 1 82.12 266 GLY A CA 1
ATOM 2086 C C . GLY A 1 266 ? 5.516 -36.125 -5.949 1 82.12 266 GLY A C 1
ATOM 2087 O O . GLY A 1 266 ? 5.125 -36.531 -7.047 1 82.12 266 GLY A O 1
ATOM 2088 N N . MET B 1 1 ? 40.75 64.375 80.875 1 30.42 1 MET B N 1
ATOM 2089 C CA . MET B 1 1 ? 41.469 63.844 79.75 1 30.42 1 MET B CA 1
ATOM 2090 C C . MET B 1 1 ? 40.531 62.938 78.938 1 30.42 1 MET B C 1
ATOM 2092 O O . MET B 1 1 ? 40.281 61.781 79.312 1 30.42 1 MET B O 1
ATOM 2096 N N . MET B 1 2 ? 39.469 63.5 78.375 1 34.19 2 MET B N 1
ATOM 2097 C CA . MET B 1 2 ? 38.281 63 77.688 1 34.19 2 MET B CA 1
ATOM 2098 C C . MET B 1 2 ? 38.625 62.281 76.375 1 34.19 2 MET B C 1
ATOM 2100 O O . MET B 1 2 ? 39.188 62.875 75.5 1 34.19 2 MET B O 1
ATOM 2104 N N . LEU B 1 3 ? 39.094 61.031 76.5 1 35.59 3 LEU B N 1
ATOM 2105 C CA . LEU B 1 3 ? 39.625 60.156 75.438 1 35.59 3 LEU B CA 1
ATOM 2106 C C . LEU B 1 3 ? 38.562 59.938 74.375 1 35.59 3 LEU B C 1
ATOM 2108 O O . LEU B 1 3 ? 37.469 59.438 74.625 1 35.59 3 LEU B O 1
ATOM 2112 N N . THR B 1 4 ? 38.5 60.781 73.375 1 36.25 4 THR B N 1
ATOM 2113 C CA . THR B 1 4 ? 37.656 60.844 72.188 1 36.25 4 THR B CA 1
ATOM 2114 C C . THR B 1 4 ? 37.875 59.625 71.25 1 36.25 4 THR B C 1
ATOM 2116 O O . THR B 1 4 ? 38.969 59.406 70.812 1 36.25 4 THR B O 1
ATOM 2119 N N . ARG B 1 5 ? 37.281 58.469 71.562 1 36.06 5 ARG B N 1
ATOM 2120 C CA . ARG B 1 5 ? 37.406 57.25 70.812 1 36.06 5 ARG B CA 1
ATOM 2121 C C . ARG B 1 5 ? 37 57.406 69.375 1 36.06 5 ARG B C 1
ATOM 2123 O O . ARG B 1 5 ? 35.844 57.812 69.125 1 36.06 5 ARG B O 1
ATOM 2130 N N . ARG B 1 6 ? 37.875 57.781 68.5 1 35.53 6 ARG B N 1
ATOM 2131 C CA . ARG B 1 6 ? 37.656 58 67.062 1 35.53 6 ARG B CA 1
ATOM 2132 C C . ARG B 1 6 ? 37.219 56.688 66.375 1 35.53 6 ARG B C 1
ATOM 2134 O O . ARG B 1 6 ? 37.906 55.656 66.5 1 35.53 6 ARG B O 1
ATOM 2141 N N . ALA B 1 7 ? 35.938 56.438 66.25 1 37.5 7 ALA B N 1
ATOM 2142 C CA . ALA B 1 7 ? 35.312 55.281 65.625 1 37.5 7 ALA B CA 1
ATOM 2143 C C . ALA B 1 7 ? 35.719 55.219 64.125 1 37.5 7 ALA B C 1
ATOM 2145 O O . ALA B 1 7 ? 35.531 56.156 63.375 1 37.5 7 ALA B O 1
ATOM 2146 N N . ALA B 1 8 ? 36.844 54.531 63.812 1 32.59 8 ALA B N 1
ATOM 2147 C CA . ALA B 1 8 ? 37.375 54.344 62.438 1 32.59 8 ALA B CA 1
ATOM 2148 C C . ALA B 1 8 ? 36.344 53.625 61.562 1 32.59 8 ALA B C 1
ATOM 2150 O O . ALA B 1 8 ? 35.906 52.5 61.906 1 32.59 8 ALA B O 1
ATOM 2151 N N . LEU B 1 9 ? 35.469 54.344 60.812 1 33.28 9 LEU B N 1
ATOM 2152 C CA . LEU B 1 9 ? 34.5 53.812 59.844 1 33.28 9 LEU B CA 1
ATOM 2153 C C . LEU B 1 9 ? 35.188 53.062 58.719 1 33.28 9 LEU B C 1
ATOM 2155 O O . LEU B 1 9 ? 35.969 53.656 57.969 1 33.28 9 LEU B O 1
ATOM 2159 N N . THR B 1 10 ? 35.625 51.812 58.906 1 33.41 10 THR B N 1
ATOM 2160 C CA . THR B 1 10 ? 36.25 51 57.844 1 33.41 10 THR B CA 1
ATOM 2161 C C . THR B 1 10 ? 35.281 50.844 56.656 1 33.41 10 THR B C 1
ATOM 2163 O O . THR B 1 10 ? 34.156 50.406 56.812 1 33.41 10 THR B O 1
ATOM 2166 N N . GLY B 1 11 ? 35.344 51.719 55.656 1 31.22 11 GLY B N 1
ATOM 2167 C CA . GLY B 1 11 ? 34.594 51.656 54.406 1 31.22 11 GLY B CA 1
ATOM 2168 C C . GLY B 1 11 ? 34.875 50.406 53.594 1 31.22 11 GLY B C 1
ATOM 2169 O O . GLY B 1 11 ? 36 50.156 53.219 1 31.22 11 GLY B O 1
ATOM 2170 N N . ALA B 1 12 ? 34.25 49.312 53.906 1 34.16 12 ALA B N 1
ATOM 2171 C CA . ALA B 1 12 ? 34.406 48.094 53.094 1 34.16 12 ALA B CA 1
ATOM 2172 C C . ALA B 1 12 ? 34.031 48.375 51.656 1 34.16 12 ALA B C 1
ATOM 2174 O O . ALA B 1 12 ? 32.938 48.812 51.344 1 34.16 12 ALA B O 1
ATOM 2175 N N . LEU B 1 13 ? 35 48.656 50.812 1 34.72 13 LEU B N 1
ATOM 2176 C CA . LEU B 1 13 ? 34.844 48.75 49.344 1 34.72 13 LEU B CA 1
ATOM 2177 C C . LEU B 1 13 ? 34.375 47.438 48.781 1 34.72 13 LEU B C 1
ATOM 2179 O O . LEU B 1 13 ? 35.031 46.406 48.875 1 34.72 13 LEU B O 1
ATOM 2183 N N . ALA B 1 14 ? 33.062 47.219 48.75 1 34.22 14 ALA B N 1
ATOM 2184 C CA . ALA B 1 14 ? 32.5 46.094 48.031 1 34.22 14 ALA B CA 1
ATOM 2185 C C . ALA B 1 14 ? 32.938 46.062 46.594 1 34.22 14 ALA B C 1
ATOM 2187 O O . ALA B 1 14 ? 32.719 47.031 45.844 1 34.22 14 ALA B O 1
ATOM 2188 N N . LEU B 1 15 ? 33.969 45.375 46.25 1 34.19 15 LEU B N 1
ATOM 2189 C CA . LEU B 1 15 ? 34.375 45.062 44.906 1 34.19 15 LEU B CA 1
ATOM 2190 C C . LEU B 1 15 ? 33.219 44.438 44.125 1 34.19 15 LEU B C 1
ATOM 2192 O O . LEU B 1 15 ? 32.719 43.375 44.5 1 34.19 15 LEU B O 1
ATOM 2196 N N . ALA B 1 16 ? 32.344 45.281 43.531 1 35.16 16 ALA B N 1
ATOM 2197 C CA . ALA B 1 16 ? 31.328 44.812 42.594 1 35.16 16 ALA B CA 1
ATOM 2198 C C . ALA B 1 16 ? 31.969 44 41.469 1 35.16 16 ALA B C 1
ATOM 2200 O O . ALA B 1 16 ? 32.688 44.562 40.625 1 35.16 16 ALA B O 1
ATOM 2201 N N . ALA B 1 17 ? 32.344 42.781 41.719 1 34.66 17 ALA B N 1
ATOM 2202 C CA . ALA B 1 17 ? 32.75 41.906 40.594 1 34.66 17 ALA B CA 1
ATOM 2203 C C . ALA B 1 17 ? 31.734 41.969 39.469 1 34.66 17 ALA B C 1
ATOM 2205 O O . ALA B 1 17 ? 30.562 41.656 39.656 1 34.66 17 ALA B O 1
ATOM 2206 N N . CYS B 1 18 ? 31.906 42.875 38.5 1 33.72 18 CYS B N 1
ATOM 2207 C CA . CYS B 1 18 ? 31.172 42.812 37.25 1 33.72 18 CYS B CA 1
ATOM 2208 C C . CYS B 1 18 ? 31.141 41.406 36.656 1 33.72 18 CYS B C 1
ATOM 2210 O O . CYS B 1 18 ? 32.156 40.938 36.156 1 33.72 18 CYS B O 1
ATOM 2212 N N . GLY B 1 19 ? 30.594 40.469 37.375 1 35.53 19 GLY B N 1
ATOM 2213 C CA . GLY B 1 19 ? 30.438 39.188 36.719 1 35.53 19 GLY B CA 1
ATOM 2214 C C . GLY B 1 19 ? 29.953 39.312 35.281 1 35.53 19 GLY B C 1
ATOM 2215 O O . GLY B 1 19 ? 28.984 40.031 35 1 35.53 19 GLY B O 1
ATOM 2216 N N . ARG B 1 20 ? 30.922 39.25 34.312 1 38.19 20 ARG B N 1
ATOM 2217 C CA . ARG B 1 20 ? 30.547 39.188 32.906 1 38.19 20 ARG B CA 1
ATOM 2218 C C . ARG B 1 20 ? 29.344 38.25 32.688 1 38.19 20 ARG B C 1
ATOM 2220 O O . ARG B 1 20 ? 29.391 37.094 33.094 1 38.19 20 ARG B O 1
ATOM 2227 N N . ARG B 1 21 ? 28.141 38.875 32.625 1 39.5 21 ARG B N 1
ATOM 2228 C CA . ARG B 1 21 ? 27.031 38.062 32.156 1 39.5 21 ARG B CA 1
ATOM 2229 C C . ARG B 1 21 ? 27.453 37.156 31.016 1 39.5 21 ARG B C 1
ATOM 2231 O O . ARG B 1 21 ? 28.016 37.625 30.031 1 39.5 21 ARG B O 1
ATOM 2238 N N . PRO B 1 22 ? 27.656 35.844 31.266 1 40.97 22 PRO B N 1
ATOM 2239 C CA . PRO B 1 22 ? 27.953 35.062 30.062 1 40.97 22 PRO B CA 1
ATOM 2240 C C . PRO B 1 22 ? 27.125 35.469 28.859 1 40.97 22 PRO B C 1
ATOM 2242 O O . PRO B 1 22 ? 25.984 35.938 29.031 1 40.97 22 PRO B O 1
ATOM 2245 N N . ALA B 1 23 ? 27.797 35.875 27.766 1 43.72 23 ALA B N 1
ATOM 2246 C CA . ALA B 1 23 ? 27.141 36.219 26.5 1 43.72 23 ALA B CA 1
ATOM 2247 C C . ALA B 1 23 ? 25.938 35.312 26.25 1 43.72 23 ALA B C 1
ATOM 2249 O O . ALA B 1 23 ? 25.953 34.125 26.562 1 43.72 23 ALA B O 1
ATOM 2250 N N . ALA B 1 24 ? 24.75 35.969 26.141 1 47.47 24 ALA B N 1
ATOM 2251 C CA . ALA B 1 24 ? 23.547 35.281 25.719 1 47.47 24 ALA B CA 1
ATOM 2252 C C . ALA B 1 24 ? 23.859 34.219 24.672 1 47.47 24 ALA B C 1
ATOM 2254 O O . ALA B 1 24 ? 24.703 34.438 23.797 1 47.47 24 ALA B O 1
ATOM 2255 N N . ALA B 1 25 ? 23.688 32.938 24.953 1 44.34 25 ALA B N 1
ATOM 2256 C CA . ALA B 1 25 ? 23.797 31.922 23.922 1 44.34 25 ALA B CA 1
ATOM 2257 C C . ALA B 1 25 ? 23.297 32.438 22.578 1 44.34 25 ALA B C 1
ATOM 2259 O O . ALA B 1 25 ? 22.297 33.156 22.516 1 44.34 25 ALA B O 1
ATOM 2260 N N . PRO B 1 26 ? 24.203 32.594 21.578 1 39.19 26 PRO B N 1
ATOM 2261 C CA . PRO B 1 26 ? 23.641 33.031 20.312 1 39.19 26 PRO B CA 1
ATOM 2262 C C . PRO B 1 26 ? 22.281 32.438 20.016 1 39.19 26 PRO B C 1
ATOM 2264 O O . PRO B 1 26 ? 21.953 31.359 20.516 1 39.19 26 PRO B O 1
ATOM 2267 N N . PRO B 1 27 ? 21.297 33.312 19.594 1 36.19 27 PRO B N 1
ATOM 2268 C CA . PRO B 1 27 ? 20.031 32.656 19.234 1 36.19 27 PRO B CA 1
ATOM 2269 C C . PRO B 1 27 ? 20.25 31.328 18.5 1 36.19 27 PRO B C 1
ATOM 2271 O O . PRO B 1 27 ? 21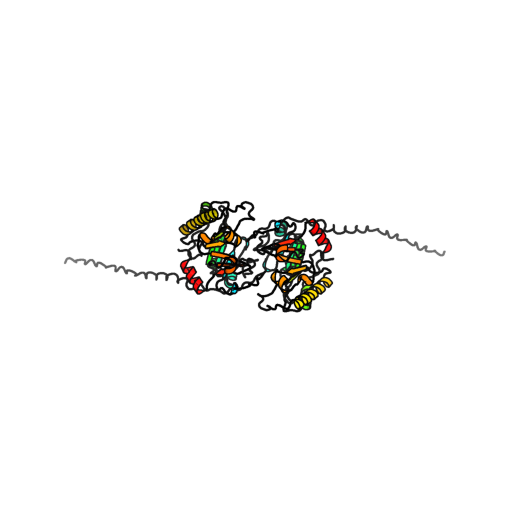.281 31.125 17.859 1 36.19 27 PRO B O 1
ATOM 2274 N N . PRO B 1 28 ? 19.609 30.297 18.906 1 35.28 28 PRO B N 1
ATOM 2275 C CA . PRO B 1 28 ? 19.766 29.109 18.078 1 35.28 28 PRO B CA 1
ATOM 2276 C C . PRO B 1 28 ? 19.938 29.438 16.594 1 35.28 28 PRO B C 1
ATOM 2278 O O . PRO B 1 28 ? 19.438 30.469 16.125 1 35.28 28 PRO B O 1
ATOM 2281 N N . ARG B 1 29 ? 21.109 29.234 16.016 1 36.88 29 ARG B N 1
ATOM 2282 C CA . ARG B 1 29 ? 21.328 29.297 14.578 1 36.88 29 ARG B CA 1
ATOM 2283 C C . ARG B 1 29 ? 20.047 29.062 13.805 1 36.88 29 ARG B C 1
ATOM 2285 O O . ARG B 1 29 ? 19.359 28.047 14 1 36.88 29 ARG B O 1
ATOM 2292 N N . MET B 1 30 ? 19.266 29.953 13.406 1 37.16 30 MET B N 1
ATOM 2293 C CA . MET B 1 30 ? 18.141 29.922 12.492 1 37.16 30 MET B CA 1
ATOM 2294 C C . MET B 1 30 ? 18.219 28.75 11.539 1 37.16 30 MET B C 1
ATOM 2296 O O . MET B 1 30 ? 19.312 28.234 11.266 1 37.16 30 MET B O 1
ATOM 2300 N N . GLU B 1 31 ? 16.906 28.047 10.969 1 44.34 31 GLU B N 1
ATOM 2301 C CA . GLU B 1 31 ? 16.25 26.969 10.242 1 44.34 31 GLU B CA 1
ATOM 2302 C C . GLU B 1 31 ? 16.766 26.859 8.812 1 44.34 31 GLU B C 1
ATOM 2304 O O . GLU B 1 31 ? 16.188 26.156 7.98 1 44.34 31 GLU B O 1
ATOM 2309 N N . SER B 1 32 ? 17.562 27.812 8.352 1 46.34 32 SER B N 1
ATOM 2310 C CA . SER B 1 32 ? 18.016 27.812 6.969 1 46.34 32 SER B CA 1
ATOM 2311 C C . SER B 1 32 ? 18.656 26.469 6.605 1 46.34 32 SER B C 1
ATOM 2313 O O . SER B 1 32 ? 18.766 26.141 5.426 1 46.34 32 SER B O 1
ATOM 2315 N N . ASP B 1 33 ? 19.062 25.766 7.531 1 59.5 33 ASP B N 1
ATOM 2316 C CA . ASP B 1 33 ? 20 24.688 7.227 1 59.5 33 ASP B CA 1
ATOM 2317 C C . ASP B 1 33 ? 19.281 23.344 7.078 1 59.5 33 ASP B C 1
ATOM 2319 O O . ASP B 1 33 ? 19.891 22.297 7.238 1 59.5 33 ASP B O 1
ATOM 2323 N N . ILE B 1 34 ? 18 23.359 6.844 1 76.75 34 ILE B N 1
ATOM 2324 C CA . ILE B 1 34 ? 17.438 22.031 6.703 1 76.75 34 ILE B CA 1
ATOM 2325 C C . ILE B 1 34 ? 17.844 21.438 5.359 1 76.75 34 ILE B C 1
ATOM 2327 O O . ILE B 1 34 ? 17.391 21.891 4.309 1 76.75 34 ILE B O 1
ATOM 2331 N N . ARG B 1 35 ? 18.766 20.641 5.371 1 91.69 35 ARG B N 1
ATOM 2332 C CA . ARG B 1 35 ? 19.234 19.953 4.176 1 91.69 35 ARG B CA 1
ATOM 2333 C C . ARG B 1 35 ? 18.172 18.969 3.678 1 91.69 35 ARG B C 1
ATOM 2335 O O . ARG B 1 35 ? 17.641 18.172 4.457 1 91.69 35 ARG B O 1
ATOM 2342 N N . VAL B 1 36 ? 17.812 19.172 2.402 1 97.81 36 VAL B N 1
ATOM 2343 C CA . VAL B 1 36 ? 16.906 18.234 1.76 1 97.81 36 VAL B CA 1
ATOM 2344 C C . VAL B 1 36 ? 17.703 17.062 1.164 1 97.81 36 VAL B C 1
ATOM 2346 O O . VAL B 1 36 ? 18.641 17.281 0.38 1 97.81 36 VAL B O 1
ATOM 2349 N N . ILE B 1 37 ? 17.391 15.859 1.567 1 98.19 37 ILE B N 1
ATOM 2350 C CA . ILE B 1 37 ? 18.016 14.664 1.02 1 98.19 37 ILE B CA 1
ATOM 2351 C C . ILE B 1 37 ? 17.125 14.07 -0.075 1 98.19 37 ILE B C 1
ATOM 2353 O O . ILE B 1 37 ? 15.938 13.844 0.141 1 98.19 37 ILE B O 1
ATOM 2357 N N . PRO B 1 38 ? 17.688 13.836 -1.317 1 97.56 38 PRO B N 1
ATOM 2358 C CA . PRO B 1 38 ? 16.875 13.242 -2.385 1 97.56 38 PRO B CA 1
ATOM 2359 C C . PRO B 1 38 ? 16.359 11.852 -2.029 1 97.56 38 PRO B C 1
ATOM 2361 O O . PRO B 1 38 ? 17.062 11.078 -1.368 1 97.56 38 PRO B O 1
ATOM 2364 N N . PRO B 1 39 ? 15.195 11.547 -2.551 1 97.69 39 PRO B N 1
ATOM 2365 C CA . PRO B 1 39 ? 14.609 10.25 -2.188 1 97.69 39 PRO B CA 1
ATOM 2366 C C . PRO B 1 39 ? 15.297 9.078 -2.883 1 97.69 39 PRO B C 1
ATOM 2368 O O . PRO B 1 39 ? 15.57 9.141 -4.082 1 97.69 39 PRO B O 1
ATOM 2371 N N . ASN B 1 40 ? 15.586 8.102 -2.141 1 96.69 40 ASN B N 1
ATOM 2372 C CA . ASN B 1 40 ? 15.992 6.781 -2.607 1 96.69 40 ASN B CA 1
ATOM 2373 C C . ASN B 1 40 ? 15.031 5.699 -2.121 1 96.69 40 ASN B C 1
ATOM 2375 O O . ASN B 1 40 ? 15.391 4.891 -1.264 1 96.69 40 ASN B O 1
ATOM 2379 N N . PHE B 1 41 ? 13.859 5.742 -2.729 1 97.06 41 PHE B N 1
ATOM 2380 C CA . PHE B 1 41 ? 12.781 4.832 -2.355 1 97.06 41 PHE B CA 1
ATOM 2381 C C . PHE B 1 41 ? 12.523 3.812 -3.457 1 97.06 41 PHE B C 1
ATOM 2383 O O . PHE B 1 41 ? 12.836 4.059 -4.625 1 97.06 41 PHE B O 1
ATOM 2390 N N . GLY B 1 42 ? 12.07 2.602 -3.084 1 94.5 42 GLY B N 1
ATOM 2391 C CA . GLY B 1 42 ? 11.461 1.665 -4.016 1 94.5 42 GLY B CA 1
ATOM 2392 C C . GLY B 1 42 ? 9.945 1.605 -3.9 1 94.5 42 GLY B C 1
ATOM 2393 O O . GLY B 1 42 ? 9.352 2.371 -3.145 1 94.5 42 GLY B O 1
ATOM 2394 N N . GLU B 1 43 ? 9.375 0.836 -4.742 1 94.12 43 GLU B N 1
ATOM 2395 C CA . GLU B 1 43 ? 7.957 0.487 -4.688 1 94.12 43 GLU B CA 1
ATOM 2396 C C . GLU B 1 43 ? 7.734 -0.979 -5.047 1 94.12 43 GLU B C 1
ATOM 2398 O O . GLU B 1 43 ? 8.32 -1.484 -6.008 1 94.12 43 GLU B O 1
ATOM 2403 N N . SER B 1 44 ? 6.883 -1.575 -4.23 1 92.75 44 SER B N 1
ATOM 2404 C CA . SER B 1 44 ? 6.594 -2.967 -4.562 1 92.75 44 SER B CA 1
ATOM 2405 C C . SER B 1 44 ? 5.691 -3.07 -5.785 1 92.75 44 SER B C 1
ATOM 2407 O O . SER B 1 44 ? 5.684 -4.094 -6.473 1 92.75 44 SER B O 1
ATOM 2409 N N . HIS B 1 45 ? 4.93 -2 -5.992 1 91.38 45 HIS B N 1
ATOM 2410 C CA . HIS B 1 45 ? 4.086 -1.915 -7.176 1 91.38 45 HIS B CA 1
ATOM 2411 C C . HIS B 1 45 ? 4.207 -0.549 -7.844 1 91.38 45 HIS B C 1
ATOM 2413 O O . HIS B 1 45 ? 3.309 0.285 -7.727 1 91.38 45 HIS B O 1
ATOM 2419 N N . PRO B 1 46 ? 5.246 -0.427 -8.57 1 89 46 PRO B N 1
ATOM 2420 C CA . PRO B 1 46 ? 5.418 0.896 -9.18 1 89 46 PRO B CA 1
ATOM 2421 C C . PRO B 1 46 ? 4.344 1.208 -10.219 1 89 46 PRO B C 1
ATOM 2423 O O . PRO B 1 46 ? 3.871 0.304 -10.914 1 89 46 PRO B O 1
ATOM 2426 N N . VAL B 1 47 ? 3.996 2.412 -10.234 1 87.31 47 VAL B N 1
ATOM 2427 C CA . VAL B 1 47 ? 3.004 2.922 -11.18 1 87.31 47 VAL B CA 1
ATOM 2428 C C . VAL B 1 47 ? 3.705 3.619 -12.344 1 87.31 47 VAL B C 1
ATOM 2430 O O . VAL B 1 47 ? 4.668 4.359 -12.141 1 87.31 47 VAL B O 1
ATOM 2433 N N . ASP B 1 48 ? 3.217 3.26 -13.531 1 85.62 48 ASP B N 1
ATOM 2434 C CA . ASP B 1 48 ? 3.633 4.043 -14.695 1 85.62 48 ASP B CA 1
ATOM 2435 C C . ASP B 1 48 ? 2.779 5.301 -14.844 1 85.62 48 ASP B C 1
ATOM 2437 O O . ASP B 1 48 ? 1.656 5.234 -15.352 1 85.62 48 ASP B O 1
ATOM 2441 N N . TRP B 1 49 ? 3.35 6.398 -14.5 1 87.88 49 TRP B N 1
ATOM 2442 C CA . TRP B 1 49 ? 2.604 7.648 -14.43 1 87.88 49 TRP B CA 1
ATOM 2443 C C . TRP B 1 49 ? 2.363 8.219 -15.82 1 87.88 49 TRP B C 1
ATOM 2445 O O . TRP B 1 49 ? 3.303 8.367 -16.609 1 87.88 49 TRP B O 1
ATOM 2455 N N . PRO B 1 50 ? 1.139 8.523 -16.359 1 82.12 50 PRO B N 1
ATOM 2456 C CA . PRO B 1 50 ? 0.859 9.102 -17.688 1 82.12 50 PRO B CA 1
ATOM 2457 C C . PRO B 1 50 ? 1.355 10.539 -17.812 1 82.12 50 PRO B C 1
ATOM 2459 O O . PRO B 1 50 ? 1.483 11.055 -18.922 1 82.12 50 PRO B O 1
ATOM 2462 N N . GLY B 1 51 ? 1.822 11.195 -16.828 1 82.75 51 GLY B N 1
ATOM 2463 C CA . GLY B 1 51 ? 2.256 12.586 -16.812 1 82.75 51 GLY B CA 1
ATOM 2464 C C . GLY B 1 51 ? 3.336 12.859 -15.789 1 82.75 51 GLY B C 1
ATOM 2465 O O . GLY B 1 51 ? 4.32 12.125 -15.695 1 82.75 51 GLY B O 1
ATOM 2466 N N . ARG B 1 52 ? 3.113 13.984 -15.188 1 90.69 52 ARG B N 1
ATOM 2467 C CA . ARG B 1 52 ? 4.082 14.367 -14.164 1 90.69 52 ARG B CA 1
ATOM 2468 C C . ARG B 1 52 ? 4.191 13.289 -13.086 1 90.69 52 ARG B C 1
ATOM 2470 O O . ARG B 1 52 ? 3.184 12.727 -12.656 1 90.69 52 ARG B O 1
ATOM 2477 N N . THR B 1 53 ? 5.406 12.969 -12.75 1 93.88 53 THR B N 1
ATOM 2478 C CA . THR B 1 53 ? 5.703 11.891 -11.812 1 93.88 53 THR B CA 1
ATOM 2479 C C . THR B 1 53 ? 6.176 12.453 -10.477 1 93.88 53 THR B C 1
ATOM 2481 O O . THR B 1 53 ? 6.652 13.586 -10.406 1 93.88 53 THR B O 1
ATOM 2484 N N . PRO B 1 54 ? 6.078 11.625 -9.438 1 96.38 54 PRO B N 1
ATOM 2485 C CA . PRO B 1 54 ? 6.578 12.078 -8.141 1 96.38 54 PRO B CA 1
ATOM 2486 C C . PRO B 1 54 ? 8.062 12.438 -8.172 1 96.38 54 PRO B C 1
ATOM 2488 O O . PRO B 1 54 ? 8.516 13.289 -7.398 1 96.38 54 PRO B O 1
ATOM 2491 N N . SER B 1 55 ? 8.836 11.805 -9.031 1 93.81 55 SER B N 1
ATOM 2492 C CA . SER B 1 55 ? 10.273 12.023 -9.078 1 93.81 55 SER B CA 1
ATOM 2493 C C . SER B 1 55 ? 10.609 13.453 -9.484 1 93.81 55 SER B C 1
ATOM 2495 O O . SER B 1 55 ? 11.742 13.898 -9.328 1 93.81 55 SER B O 1
ATOM 2497 N N . GLN B 1 56 ? 9.648 14.219 -9.961 1 95.75 56 GLN B N 1
ATOM 2498 C CA . GLN B 1 56 ? 9.859 15.594 -10.398 1 95.75 56 GLN B CA 1
ATOM 2499 C C . GLN B 1 56 ? 9.797 16.562 -9.211 1 95.75 56 GLN B C 1
ATOM 2501 O O . GLN B 1 56 ? 10.055 17.75 -9.367 1 95.75 56 GLN B O 1
ATOM 2506 N N . TYR B 1 57 ? 9.477 16.094 -8.062 1 98 57 TYR B N 1
ATOM 2507 C CA . TYR B 1 57 ? 9.414 16.891 -6.852 1 98 57 TYR B CA 1
ATOM 2508 C C . TYR B 1 57 ? 10.609 16.609 -5.945 1 98 57 TYR B C 1
ATOM 2510 O O . TYR B 1 57 ? 11.055 15.461 -5.84 1 98 57 TYR B O 1
ATOM 2518 N N . ALA B 1 58 ? 11.016 17.625 -5.195 1 97.69 58 ALA B N 1
ATOM 2519 C CA . ALA B 1 58 ? 12.336 17.578 -4.574 1 97.69 58 ALA B CA 1
ATOM 2520 C C . ALA B 1 58 ? 12.242 17.031 -3.148 1 97.69 58 ALA B C 1
ATOM 2522 O O . ALA B 1 58 ? 13.188 16.406 -2.658 1 97.69 58 ALA B O 1
ATOM 2523 N N . VAL B 1 59 ? 11.164 17.281 -2.463 1 98.81 59 VAL B N 1
ATOM 2524 C CA . VAL B 1 59 ? 11.078 17 -1.033 1 98.81 59 VAL B CA 1
ATOM 2525 C C . VAL B 1 59 ? 10.078 15.867 -0.786 1 98.81 59 VAL B C 1
ATOM 2527 O O . VAL B 1 59 ? 8.883 16.031 -1.044 1 98.81 59 VAL B O 1
ATOM 2530 N N . HIS B 1 60 ? 10.617 14.75 -0.304 1 98.88 60 HIS B N 1
ATOM 2531 C CA . HIS B 1 60 ? 9.773 13.586 -0.077 1 98.88 60 HIS B CA 1
ATOM 2532 C C . HIS B 1 60 ? 9.727 13.219 1.403 1 98.88 60 HIS B C 1
ATOM 2534 O O . HIS B 1 60 ? 10.617 13.602 2.17 1 98.88 60 HIS B O 1
ATOM 2540 N N . GLY B 1 61 ? 8.68 12.562 1.799 1 98.94 61 GLY B N 1
ATOM 2541 C CA . GLY B 1 61 ? 8.469 12.055 3.145 1 98.94 61 GLY B CA 1
ATOM 2542 C C . GLY B 1 61 ? 7.516 10.875 3.191 1 98.94 61 GLY B C 1
ATOM 2543 O O . GLY B 1 61 ? 7.223 10.266 2.16 1 98.94 61 GLY B O 1
ATOM 2544 N N . ILE B 1 62 ? 7.16 10.547 4.445 1 98.94 62 ILE B N 1
ATOM 2545 C CA . ILE B 1 62 ? 6.273 9.406 4.656 1 98.94 62 ILE B CA 1
ATOM 2546 C C . ILE B 1 62 ? 5.16 9.797 5.629 1 98.94 62 ILE B C 1
ATOM 2548 O O . ILE B 1 62 ? 5.207 10.867 6.242 1 98.94 62 ILE B O 1
ATOM 2552 N N . ASP B 1 63 ? 4.145 9.031 5.672 1 98.88 63 ASP B N 1
ATOM 2553 C CA . ASP B 1 63 ? 3.207 9.031 6.793 1 98.88 63 ASP B CA 1
ATOM 2554 C C . ASP B 1 63 ? 3.008 7.625 7.344 1 98.88 63 ASP B C 1
ATOM 2556 O O . ASP B 1 63 ? 3.02 6.648 6.594 1 98.88 63 ASP B O 1
ATOM 2560 N N . VAL B 1 64 ? 2.965 7.582 8.703 1 98.75 64 VAL B N 1
ATOM 2561 C CA . VAL B 1 64 ? 2.982 6.277 9.359 1 98.75 64 VAL B CA 1
ATOM 2562 C C . VAL B 1 64 ? 2.061 6.297 10.578 1 98.75 64 VAL B C 1
ATOM 2564 O O . VAL B 1 64 ? 1.626 7.363 11.016 1 98.75 64 VAL B O 1
ATOM 2567 N N . SER B 1 65 ? 1.713 5.137 11.031 1 98.06 65 SER B N 1
ATOM 2568 C CA . SER B 1 65 ? 1.009 4.828 12.266 1 98.06 65 SER B CA 1
ATOM 2569 C C . SER B 1 65 ? 1.631 3.627 12.969 1 98.06 65 SER B C 1
ATOM 2571 O O . SER B 1 65 ? 2.689 3.143 12.562 1 98.06 65 SER B O 1
ATOM 2573 N N . ARG B 1 66 ? 0.979 3.131 14.031 1 97.19 66 ARG B N 1
ATOM 2574 C CA . ARG B 1 66 ? 1.46 1.994 14.812 1 97.19 66 ARG B CA 1
ATOM 2575 C C . ARG B 1 66 ? 1.691 0.777 13.922 1 97.19 66 ARG B C 1
ATOM 2577 O O . ARG B 1 66 ? 2.48 -0.106 14.258 1 97.19 66 ARG B O 1
ATOM 2584 N N . TRP B 1 67 ? 1.135 0.759 12.805 1 94.19 67 TRP B N 1
ATOM 2585 C CA . TRP B 1 67 ? 1.145 -0.442 11.977 1 94.19 67 TRP B CA 1
ATOM 2586 C C . TRP B 1 67 ? 2.502 -0.63 11.305 1 94.19 67 TRP B C 1
ATOM 2588 O O . TRP B 1 67 ? 2.82 -1.723 10.828 1 94.19 67 TRP B O 1
ATOM 2598 N N . GLN B 1 68 ? 3.314 0.417 11.258 1 96.5 68 GLN B N 1
ATOM 2599 C CA . GLN B 1 68 ? 4.648 0.274 10.688 1 96.5 68 GLN B CA 1
ATOM 2600 C C . GLN B 1 68 ? 5.617 -0.343 11.695 1 96.5 68 GLN B C 1
ATOM 2602 O O . GLN B 1 68 ? 6.746 -0.691 11.344 1 96.5 68 GLN B O 1
ATOM 2607 N N . GLY B 1 69 ? 5.234 -0.501 12.977 1 95.88 69 GLY B N 1
ATOM 2608 C CA . GLY B 1 69 ? 6.121 -1.104 13.961 1 95.88 69 GLY B CA 1
ATOM 2609 C C . GLY B 1 69 ? 7.355 -0.269 14.242 1 95.88 69 GLY B C 1
ATOM 2610 O O . GLY B 1 69 ? 7.277 0.96 14.305 1 95.88 69 GLY B O 1
ATOM 2611 N N . ASP B 1 70 ? 8.43 -0.978 14.477 1 97.12 70 ASP B N 1
ATOM 2612 C CA . ASP B 1 70 ? 9.672 -0.261 14.75 1 97.12 70 ASP B CA 1
ATOM 2613 C C . ASP B 1 70 ? 10.242 0.362 13.477 1 97.12 70 ASP B C 1
ATOM 2615 O O . ASP B 1 70 ? 10.227 -0.266 12.414 1 97.12 70 ASP B O 1
ATOM 2619 N N . ILE B 1 71 ? 10.688 1.551 13.633 1 98.44 71 ILE B N 1
ATOM 2620 C CA . ILE B 1 71 ? 11.273 2.273 12.508 1 98.44 71 ILE B CA 1
ATOM 2621 C C . ILE B 1 71 ? 12.68 2.738 12.875 1 98.44 71 ILE B C 1
ATOM 2623 O O . ILE B 1 71 ? 12.898 3.291 13.953 1 98.44 71 ILE B O 1
ATOM 2627 N N . ASP B 1 72 ? 13.633 2.432 11.992 1 98.81 72 ASP B N 1
ATOM 2628 C CA . ASP B 1 72 ? 14.953 3.049 12.086 1 98.81 72 ASP B CA 1
ATOM 2629 C C . ASP B 1 72 ? 14.977 4.41 11.398 1 98.81 72 ASP B C 1
ATOM 2631 O O . ASP B 1 72 ? 15.273 4.5 10.203 1 98.81 72 ASP B O 1
ATOM 2635 N N . TRP B 1 73 ? 14.812 5.445 12.141 1 98.88 73 TRP B N 1
ATOM 2636 C CA . TRP B 1 73 ? 14.594 6.781 11.602 1 98.88 73 TRP B CA 1
ATOM 2637 C C . TRP B 1 73 ? 15.875 7.34 10.984 1 98.88 73 TRP B C 1
ATOM 2639 O O . TRP B 1 73 ? 15.82 8.117 10.031 1 98.88 73 TRP B O 1
ATOM 2649 N N . ARG B 1 74 ? 17 6.957 11.508 1 98.88 74 ARG B N 1
ATOM 2650 C CA . ARG B 1 74 ? 18.25 7.41 10.914 1 98.88 74 ARG B CA 1
ATOM 2651 C C . ARG B 1 74 ? 18.422 6.855 9.508 1 98.88 74 ARG B C 1
ATOM 2653 O O . ARG B 1 74 ? 18.828 7.578 8.594 1 98.88 74 ARG B O 1
ATOM 2660 N N . ARG B 1 75 ? 18.094 5.594 9.359 1 98.88 75 ARG B N 1
ATOM 2661 C CA . ARG B 1 75 ? 18.156 4.984 8.039 1 98.88 75 ARG B CA 1
ATOM 2662 C C . ARG B 1 75 ? 17.094 5.59 7.109 1 98.88 75 ARG B C 1
ATOM 2664 O O . ARG B 1 75 ? 17.359 5.82 5.93 1 98.88 75 ARG B O 1
ATOM 2671 N N . ALA B 1 76 ? 15.938 5.848 7.625 1 98.88 76 ALA B N 1
ATOM 2672 C CA . ALA B 1 76 ? 14.883 6.484 6.836 1 98.88 76 ALA B CA 1
ATOM 2673 C C . ALA B 1 76 ? 15.32 7.867 6.359 1 98.88 76 ALA B C 1
ATOM 2675 O O . ALA B 1 76 ? 15.117 8.227 5.199 1 98.88 76 ALA B O 1
ATOM 2676 N N . ARG B 1 77 ? 15.914 8.617 7.27 1 98.88 77 ARG B N 1
ATOM 2677 C CA . ARG B 1 77 ? 16.422 9.93 6.91 1 98.88 77 ARG B CA 1
ATOM 2678 C C . ARG B 1 77 ? 17.469 9.828 5.801 1 98.88 77 ARG B C 1
ATOM 2680 O O . ARG B 1 77 ? 17.422 10.586 4.828 1 98.88 77 ARG B O 1
ATOM 2687 N N . ALA B 1 78 ? 18.359 8.883 5.914 1 98.75 78 ALA B N 1
ATOM 2688 C CA . ALA B 1 78 ? 19.422 8.688 4.93 1 98.75 78 ALA B CA 1
ATOM 2689 C C . ALA B 1 78 ? 18.844 8.273 3.578 1 98.75 78 ALA B C 1
ATOM 2691 O O . ALA B 1 78 ? 19.422 8.57 2.531 1 98.75 78 ALA B O 1
ATOM 2692 N N . ALA B 1 79 ? 17.672 7.68 3.648 1 98.75 79 ALA B N 1
ATOM 2693 C CA . ALA B 1 79 ? 17.016 7.227 2.428 1 98.75 79 ALA B CA 1
ATOM 2694 C C . ALA B 1 79 ? 16.266 8.375 1.748 1 98.75 79 ALA B C 1
ATOM 2696 O O . ALA B 1 79 ? 15.766 8.219 0.631 1 98.75 79 ALA B O 1
ATOM 2697 N N . GLY B 1 80 ? 16.109 9.5 2.414 1 98.75 80 GLY B N 1
ATOM 2698 C CA . GLY B 1 80 ? 15.523 10.656 1.751 1 98.75 80 GLY B CA 1
ATOM 2699 C C . GLY B 1 80 ? 14.211 11.102 2.371 1 98.75 80 GLY B C 1
ATOM 2700 O O . GLY B 1 80 ? 13.469 11.883 1.772 1 98.75 80 GLY B O 1
ATOM 2701 N N . VAL B 1 81 ? 13.914 10.57 3.533 1 98.88 81 VAL B N 1
ATOM 2702 C CA . VAL B 1 81 ? 12.734 11.055 4.25 1 98.88 81 VAL B CA 1
ATOM 2703 C C . VAL B 1 81 ? 13.039 12.406 4.895 1 98.88 81 VAL B C 1
ATOM 2705 O O . VAL B 1 81 ? 13.836 12.484 5.832 1 98.88 81 VAL B O 1
ATOM 2708 N N . ASN B 1 82 ? 12.312 13.43 4.41 1 98.94 82 ASN B N 1
ATOM 2709 C CA . ASN B 1 82 ? 12.555 14.773 4.922 1 98.94 82 ASN B CA 1
ATOM 2710 C C . ASN B 1 82 ? 11.461 15.211 5.887 1 98.94 82 ASN B C 1
ATOM 2712 O O . ASN B 1 82 ? 11.672 16.109 6.711 1 98.94 82 ASN B O 1
ATOM 2716 N N . PHE B 1 83 ? 10.281 14.641 5.781 1 98.94 83 PHE B N 1
ATOM 2717 C CA . PHE B 1 83 ? 9.172 14.898 6.688 1 98.94 83 PHE B CA 1
ATOM 2718 C C . PHE B 1 83 ? 8.375 13.625 6.953 1 98.94 83 PHE B C 1
ATOM 2720 O O . PHE B 1 83 ? 8.461 12.672 6.184 1 98.94 83 PHE B O 1
ATOM 2727 N N . ALA B 1 84 ? 7.68 13.617 8.047 1 98.94 84 ALA B N 1
ATOM 2728 C CA . ALA B 1 84 ? 6.801 12.5 8.391 1 98.94 84 ALA B CA 1
ATOM 2729 C C . ALA B 1 84 ? 5.523 13 9.062 1 98.94 84 ALA B C 1
ATOM 2731 O O . ALA B 1 84 ? 5.582 13.75 10.039 1 98.94 84 ALA B O 1
ATOM 2732 N N . PHE B 1 85 ? 4.438 12.633 8.484 1 98.94 85 PHE B N 1
ATOM 2733 C CA . PHE B 1 85 ? 3.172 12.781 9.188 1 98.94 85 PHE B CA 1
ATOM 2734 C C . PHE B 1 85 ? 2.861 11.539 10.016 1 98.94 85 PHE B C 1
ATOM 2736 O O . PHE B 1 85 ? 2.959 10.422 9.516 1 98.94 85 PHE B O 1
ATOM 2743 N N . LEU B 1 86 ? 2.488 11.773 11.281 1 98.94 86 LEU B N 1
ATOM 2744 C CA . LEU B 1 86 ? 2.361 10.695 12.258 1 98.94 86 LEU B CA 1
ATOM 2745 C C . LEU B 1 86 ? 0.95 10.648 12.836 1 98.94 86 LEU B C 1
ATOM 2747 O O . LEU B 1 86 ? 0.444 11.656 13.336 1 98.94 86 LEU B O 1
ATOM 2751 N N . LYS B 1 87 ? 0.354 9.461 12.734 1 98.88 87 LYS B N 1
ATOM 2752 C CA . LYS B 1 87 ? -0.962 9.352 13.359 1 98.88 87 LYS B CA 1
ATOM 2753 C C . LYS B 1 87 ? -0.882 9.602 14.859 1 98.88 87 LYS B C 1
ATOM 2755 O O . LYS B 1 87 ? -0.043 9.016 15.547 1 98.88 87 LYS B O 1
ATOM 2760 N N . ALA B 1 88 ? -1.749 10.492 15.328 1 98.94 88 ALA B N 1
ATOM 2761 C CA . ALA B 1 88 ? -1.777 10.773 16.766 1 98.94 88 ALA B CA 1
ATOM 2762 C C . ALA B 1 88 ? -3.057 10.242 17.406 1 98.94 88 ALA B C 1
ATOM 2764 O O . ALA B 1 88 ? -3.004 9.539 18.422 1 98.94 88 ALA B O 1
ATOM 2765 N N . THR B 1 89 ? -4.188 10.602 16.75 1 98.88 89 THR B N 1
ATOM 2766 C CA . THR B 1 89 ? -5.465 10.242 17.359 1 98.88 89 THR B CA 1
ATOM 2767 C C . THR B 1 89 ? -6.48 9.852 16.281 1 98.88 89 THR B C 1
ATOM 2769 O O . THR B 1 89 ? -6.246 10.07 15.094 1 98.88 89 THR B O 1
ATOM 2772 N N . GLU B 1 90 ? -7.543 9.188 16.734 1 97.75 90 GLU B N 1
ATOM 2773 C CA . GLU B 1 90 ? -8.719 8.844 15.953 1 97.75 90 GLU B CA 1
ATOM 2774 C C . GLU B 1 90 ? -10 9.008 16.766 1 97.75 90 GLU B C 1
ATOM 2776 O O . GLU B 1 90 ? -10.078 8.555 17.906 1 97.75 90 GLU B O 1
ATOM 2781 N N . GLY B 1 91 ? -10.883 9.672 16.156 1 97.56 91 GLY B N 1
ATOM 2782 C CA . GLY B 1 91 ? -12.141 9.852 16.859 1 97.56 91 GLY B CA 1
ATOM 2783 C C . GLY B 1 91 ? -11.984 10.594 18.188 1 97.56 91 GLY B C 1
ATOM 2784 O O . GLY B 1 91 ? -11.344 11.648 18.234 1 97.56 91 GLY B O 1
ATOM 2785 N N . GLY B 1 92 ? -12.641 10.109 19.203 1 97.94 92 GLY B N 1
ATOM 2786 C CA . GLY B 1 92 ? -12.648 10.773 20.484 1 97.94 92 GLY B CA 1
ATOM 2787 C C . GLY B 1 92 ? -12.172 9.883 21.625 1 97.94 92 GLY B C 1
ATOM 2788 O O . GLY B 1 92 ? -12.336 10.227 22.797 1 97.94 92 GLY B O 1
ATOM 2789 N N . ASP B 1 93 ? -11.578 8.727 21.172 1 97.5 93 ASP B N 1
ATOM 2790 C CA . ASP B 1 93 ? -11.242 7.809 22.266 1 97.5 93 ASP B CA 1
ATOM 2791 C C . ASP B 1 93 ? -10.078 6.902 21.875 1 97.5 93 ASP B C 1
ATOM 2793 O O . ASP B 1 93 ? -9.805 5.91 22.547 1 97.5 93 ASP B O 1
ATOM 2797 N N . ARG B 1 94 ? -9.422 7.18 20.75 1 97.44 94 ARG B N 1
ATOM 2798 C CA . ARG B 1 94 ? -8.297 6.355 20.344 1 97.44 94 ARG B CA 1
ATOM 2799 C C . ARG B 1 94 ? -7.055 7.207 20.109 1 97.44 94 ARG B C 1
ATOM 2801 O O . ARG B 1 94 ? -7.145 8.312 19.562 1 97.44 94 ARG B O 1
ATOM 2808 N N . THR B 1 95 ? -5.934 6.707 20.609 1 98.75 95 THR B N 1
ATOM 2809 C CA . THR B 1 95 ? -4.617 7.273 20.344 1 98.75 95 THR B CA 1
ATOM 2810 C C . THR B 1 95 ? -3.727 6.258 19.625 1 98.75 95 THR B C 1
ATOM 2812 O O . THR B 1 95 ? -3.951 5.051 19.719 1 98.75 95 THR B O 1
ATOM 2815 N N . ASP B 1 96 ? -2.869 6.723 18.812 1 98.69 96 ASP B N 1
ATOM 2816 C CA . ASP B 1 96 ? -1.821 5.844 18.297 1 98.69 96 ASP B CA 1
ATOM 2817 C C . ASP B 1 96 ? -0.711 5.66 19.328 1 98.69 96 ASP B C 1
ATOM 2819 O O . ASP B 1 96 ? -0.034 6.621 19.703 1 98.69 96 ASP B O 1
ATOM 2823 N N . PRO B 1 97 ? -0.505 4.449 19.766 1 98.62 97 PRO B N 1
ATOM 2824 C CA . PRO B 1 97 ? 0.463 4.238 20.844 1 98.62 97 PRO B CA 1
ATOM 2825 C C . PRO B 1 97 ? 1.898 4.527 20.406 1 98.62 97 PRO B C 1
ATOM 2827 O O . PRO B 1 97 ? 2.793 4.625 21.25 1 98.62 97 PRO B O 1
ATOM 2830 N N . ARG B 1 98 ? 2.145 4.711 19.094 1 98.5 98 ARG B N 1
ATOM 2831 C CA . ARG B 1 98 ? 3.502 4.93 18.609 1 98.5 98 ARG B CA 1
ATOM 2832 C C . ARG B 1 98 ? 3.762 6.41 18.359 1 98.5 98 ARG B C 1
ATOM 2834 O O . ARG B 1 98 ? 4.883 6.805 18.016 1 98.5 98 ARG B O 1
ATOM 2841 N N . PHE B 1 99 ? 2.803 7.297 18.609 1 98.81 99 PHE B N 1
ATOM 2842 C CA . PHE B 1 99 ? 2.895 8.695 18.188 1 98.81 99 PHE B CA 1
ATOM 2843 C C . PHE B 1 99 ? 4.086 9.375 18.859 1 98.81 99 PHE B C 1
ATOM 2845 O O . PHE B 1 99 ? 4.941 9.938 18.172 1 98.81 99 PHE B O 1
ATOM 2852 N N . LEU B 1 100 ? 4.234 9.297 20.109 1 98.38 100 LEU B N 1
ATOM 2853 C CA . LEU B 1 100 ? 5.289 10.016 20.828 1 98.38 100 LEU B CA 1
ATOM 2854 C C . LEU B 1 100 ? 6.656 9.406 20.531 1 98.38 100 LEU B C 1
ATOM 2856 O O . LEU B 1 100 ? 7.641 10.133 20.344 1 98.38 100 LEU B O 1
ATOM 2860 N N . ASP B 1 101 ? 6.676 8.07 20.531 1 98.5 101 ASP B N 1
ATOM 2861 C CA . ASP B 1 101 ? 7.922 7.398 20.188 1 98.5 101 ASP B CA 1
ATOM 2862 C C . ASP B 1 101 ? 8.375 7.781 18.781 1 98.5 101 ASP B C 1
ATOM 2864 O O . ASP B 1 101 ? 9.555 8.078 18.562 1 98.5 101 ASP B O 1
ATOM 2868 N N . TYR B 1 102 ? 7.48 7.812 17.844 1 98.88 102 TYR B N 1
ATOM 2869 C CA . TYR B 1 102 ? 7.797 8.203 16.469 1 98.88 102 TYR B CA 1
ATOM 2870 C C . TYR B 1 102 ? 8.242 9.656 16.406 1 98.88 102 TYR B C 1
ATOM 2872 O O . TYR B 1 102 ? 9.211 9.992 15.719 1 98.88 102 TYR B O 1
ATOM 2880 N N . THR B 1 103 ? 7.578 10.5 17.156 1 98.75 103 THR B N 1
ATOM 2881 C CA . THR B 1 103 ? 7.938 11.914 17.156 1 98.75 103 THR B CA 1
ATOM 2882 C C . THR B 1 103 ? 9.367 12.102 17.641 1 98.75 103 THR B C 1
ATOM 2884 O O . THR B 1 103 ? 10.164 12.789 17 1 98.75 103 THR B O 1
ATOM 2887 N N . ARG B 1 104 ? 9.695 11.484 18.75 1 98.44 104 ARG B N 1
ATOM 2888 C CA . ARG B 1 104 ? 11.031 11.609 19.328 1 98.44 104 ARG B CA 1
ATOM 2889 C C . ARG B 1 104 ? 12.094 11.062 18.375 1 98.44 104 ARG B C 1
ATOM 2891 O O . ARG B 1 104 ? 13.102 11.727 18.109 1 98.44 104 ARG B O 1
ATOM 2898 N N . GLY B 1 105 ? 11.852 9.898 17.828 1 98.81 105 GLY B N 1
ATOM 2899 C CA . GLY B 1 105 ? 12.82 9.25 16.953 1 98.81 105 GLY B CA 1
ATOM 2900 C C . GLY B 1 105 ? 13.039 10 15.656 1 98.81 105 GLY B C 1
ATOM 2901 O O . GLY B 1 105 ? 14.18 10.211 15.242 1 98.81 105 GLY B O 1
ATOM 2902 N N . ALA B 1 106 ? 11.961 10.383 15.016 1 98.81 106 ALA B N 1
ATOM 2903 C CA . ALA B 1 106 ? 12.055 11.086 13.742 1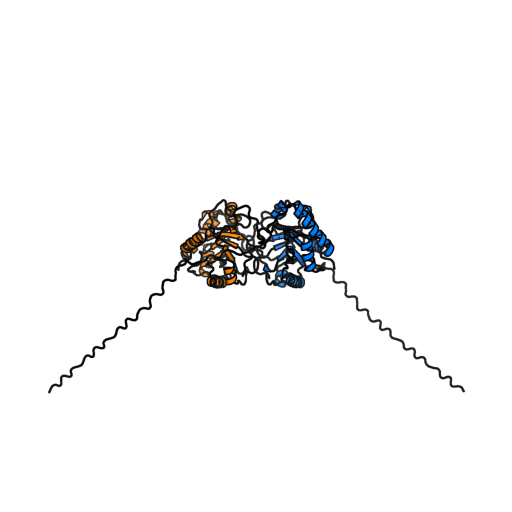 98.81 106 ALA B CA 1
ATOM 2904 C C . ALA B 1 106 ? 12.727 12.445 13.914 1 98.81 106 ALA B C 1
ATOM 2906 O O . ALA B 1 106 ? 13.609 12.812 13.141 1 98.81 106 ALA B O 1
ATOM 2907 N N . THR B 1 107 ? 12.328 13.164 14.969 1 98.25 107 THR B N 1
ATOM 2908 C CA . THR B 1 107 ? 12.906 14.484 15.219 1 98.25 107 THR B CA 1
ATOM 2909 C C . THR B 1 107 ? 14.398 14.375 15.5 1 98.25 107 THR B C 1
ATOM 2911 O O . THR B 1 107 ? 15.195 15.172 14.992 1 98.25 107 THR B O 1
ATOM 2914 N N . ALA B 1 108 ? 14.766 13.391 16.25 1 98.25 108 ALA B N 1
ATOM 2915 C CA . ALA B 1 108 ? 16.172 13.18 16.578 1 98.25 108 ALA B CA 1
ATOM 2916 C C . ALA B 1 108 ? 16.984 12.875 15.328 1 98.25 108 ALA B C 1
ATOM 2918 O O . ALA B 1 108 ? 18.172 13.203 15.258 1 98.25 108 ALA B O 1
ATOM 2919 N N . ALA B 1 109 ? 16.375 12.281 14.344 1 98.56 109 ALA B N 1
ATOM 2920 C CA . ALA B 1 109 ? 17.062 11.906 13.109 1 98.56 109 ALA B CA 1
ATOM 2921 C C . ALA B 1 109 ? 17.094 13.07 12.125 1 98.56 109 ALA B C 1
ATOM 2923 O O . ALA B 1 109 ? 17.688 12.969 11.047 1 98.56 109 ALA B O 1
ATOM 2924 N N . GLY B 1 110 ? 16.422 14.195 12.445 1 97.81 110 GLY B N 1
ATOM 2925 C CA . GLY B 1 110 ? 16.422 15.359 11.578 1 97.81 110 GLY B CA 1
ATOM 2926 C C . GLY B 1 110 ? 15.242 15.406 10.633 1 97.81 110 GLY B C 1
ATOM 2927 O O . GLY B 1 110 ? 15.266 16.141 9.641 1 97.81 110 GLY B O 1
ATOM 2928 N N . ILE B 1 111 ? 14.242 14.609 10.867 1 98.62 111 ILE B N 1
ATOM 2929 C CA . ILE B 1 111 ? 13.008 14.602 10.086 1 98.62 111 ILE B CA 1
ATOM 2930 C C . ILE B 1 111 ? 11.977 15.523 10.727 1 98.62 111 ILE B C 1
ATOM 2932 O O . ILE B 1 111 ? 11.727 15.438 11.93 1 98.62 111 ILE B O 1
ATOM 2936 N N . VAL B 1 112 ? 11.406 16.484 9.953 1 98.44 112 VAL B N 1
ATOM 2937 C CA . VAL B 1 112 ? 10.359 17.359 10.5 1 98.44 112 VAL B CA 1
ATOM 2938 C C . VAL B 1 112 ? 9.039 16.578 10.578 1 98.44 112 VAL B C 1
ATOM 2940 O O . VAL B 1 112 ? 8.641 15.922 9.617 1 98.44 112 VAL B O 1
ATOM 2943 N N . THR B 1 113 ? 8.391 16.625 11.711 1 98.75 113 THR B N 1
ATOM 2944 C CA . THR B 1 113 ? 7.234 15.766 11.922 1 98.75 113 THR B CA 1
ATOM 2945 C C . THR B 1 113 ? 5.969 16.609 12.102 1 98.75 113 THR B C 1
ATOM 2947 O O . THR B 1 113 ? 6.035 17.766 12.484 1 98.75 113 THR B O 1
ATOM 2950 N N . GLY B 1 114 ? 4.816 16.047 11.781 1 98.69 114 GLY B N 1
ATOM 2951 C CA . GLY B 1 114 ? 3.494 16.594 12.031 1 98.69 114 GLY B CA 1
ATOM 2952 C C . GLY B 1 114 ? 2.475 15.555 12.438 1 98.69 114 GLY B C 1
ATOM 2953 O O . GLY B 1 114 ? 2.455 14.453 11.883 1 98.69 114 GLY B O 1
ATOM 2954 N N . PRO B 1 115 ? 1.654 15.883 13.367 1 98.94 115 PRO B N 1
ATOM 2955 C CA . PRO B 1 115 ? 0.627 14.945 13.82 1 98.94 115 PRO B CA 1
ATOM 2956 C C . PRO B 1 115 ? -0.631 14.984 12.961 1 98.94 115 PRO B C 1
ATOM 2958 O O . PRO B 1 115 ? -1.035 16.047 12.5 1 98.94 115 PRO B O 1
ATOM 2961 N N . TYR B 1 116 ? -1.222 13.781 12.742 1 98.88 116 TYR B N 1
ATOM 2962 C CA . TYR B 1 116 ? -2.514 13.828 12.07 1 98.88 116 TYR B CA 1
ATOM 2963 C C . TYR B 1 116 ? -3.58 13.109 12.883 1 98.88 116 TYR B C 1
ATOM 2965 O O . TYR B 1 116 ? -3.268 12.227 13.695 1 98.88 116 TYR B O 1
ATOM 2973 N N . HIS B 1 117 ? -4.812 13.586 12.742 1 98.94 117 HIS B N 1
ATOM 2974 C CA . HIS B 1 117 ? -6.023 13.023 13.328 1 98.94 117 HIS B CA 1
ATOM 2975 C C . HIS B 1 117 ? -6.863 12.305 12.273 1 98.94 117 HIS B C 1
ATOM 2977 O O . HIS B 1 117 ? -7.207 12.883 11.242 1 98.94 117 HIS B O 1
ATOM 2983 N N . PHE B 1 118 ? -7.145 11.055 12.578 1 98.31 118 PHE B N 1
ATOM 2984 C CA . PHE B 1 118 ? -8.078 10.32 11.734 1 98.31 118 PHE B CA 1
ATOM 2985 C C . PHE B 1 118 ? -9.523 10.617 12.133 1 98.31 118 PHE B C 1
ATOM 2987 O O . PHE B 1 118 ? -9.969 10.195 13.203 1 98.31 118 PHE B O 1
ATOM 2994 N N . TYR B 1 119 ? -10.258 11.25 11.273 1 98.44 119 TYR B N 1
ATOM 2995 C CA . TYR B 1 119 ? -11.57 11.789 11.617 1 98.44 119 TYR B CA 1
ATOM 2996 C C . TYR B 1 119 ? -12.625 10.695 11.602 1 98.44 119 TYR B C 1
ATOM 2998 O O . TYR B 1 119 ? -12.672 9.875 10.672 1 98.44 119 TYR B O 1
ATOM 3006 N N . TYR B 1 120 ? -13.422 10.703 12.633 1 97.19 120 TYR B N 1
ATOM 3007 C CA . TYR B 1 120 ? -14.516 9.766 12.828 1 97.19 120 TYR B CA 1
ATOM 3008 C C . TYR B 1 120 ? -15.867 10.461 12.688 1 97.19 120 TYR B C 1
ATOM 3010 O O . TYR B 1 120 ? -16.266 11.242 13.555 1 97.19 120 TYR B O 1
ATOM 3018 N N . PHE B 1 121 ? -16.719 10.086 11.734 1 97.31 121 PHE B N 1
ATOM 3019 C CA . PHE B 1 121 ? -17.875 10.898 11.352 1 97.31 121 PHE B CA 1
ATOM 3020 C C . PHE B 1 121 ? -19.047 10.656 12.297 1 97.31 121 PHE B C 1
ATOM 3022 O O . PHE B 1 121 ? -20.031 11.406 12.289 1 97.31 121 PHE B O 1
ATOM 3029 N N . CYS B 1 122 ? -18.953 9.695 13.18 1 97.19 122 CYS B N 1
ATOM 3030 C CA . CYS B 1 122 ? -20.016 9.406 14.133 1 97.19 122 CYS B CA 1
ATOM 3031 C C . CYS B 1 122 ? -19.75 10.094 15.469 1 97.19 122 CYS B C 1
ATOM 3033 O O . CYS B 1 122 ? -20.344 9.727 16.484 1 97.19 122 CYS B O 1
ATOM 3035 N N . ARG B 1 123 ? -18.859 11 15.484 1 97.56 123 ARG B N 1
ATOM 3036 C CA . ARG B 1 123 ? -18.531 11.781 16.672 1 97.56 123 ARG B CA 1
ATOM 3037 C C . ARG B 1 123 ? -18.453 13.266 16.328 1 97.56 123 ARG B C 1
ATOM 3039 O O . ARG B 1 123 ? -17.891 13.648 15.305 1 97.56 123 ARG B O 1
ATOM 3046 N N . PRO B 1 124 ? -18.938 14.164 17.234 1 98.19 124 PRO B N 1
ATOM 3047 C CA . PRO B 1 124 ? -18.922 15.602 16.953 1 98.19 124 PRO B CA 1
ATOM 3048 C C . PRO B 1 124 ? -17.5 16.141 16.812 1 98.19 124 PRO B C 1
ATOM 3050 O O . PRO B 1 124 ? -16.594 15.703 17.531 1 98.19 124 PRO B O 1
ATOM 3053 N N . ALA B 1 125 ? -17.375 17.156 15.984 1 98.75 125 ALA B N 1
ATOM 3054 C CA . ALA B 1 125 ? -16.078 17.766 15.68 1 98.75 125 ALA B CA 1
ATOM 3055 C C . ALA B 1 125 ? -15.414 18.297 16.938 1 98.75 125 ALA B C 1
ATOM 3057 O O . ALA B 1 125 ? -14.211 18.109 17.141 1 98.75 125 ALA B O 1
ATOM 3058 N N . HIS B 1 126 ? -16.234 18.938 17.812 1 98.75 126 HIS B N 1
ATOM 3059 C CA . HIS B 1 126 ? -15.641 19.578 18.984 1 98.75 126 HIS B CA 1
ATOM 3060 C C . HIS B 1 126 ? -15.078 18.531 19.938 1 98.75 126 HIS B C 1
ATOM 3062 O O . HIS B 1 126 ? -14.07 18.781 20.609 1 98.75 126 HIS B O 1
ATOM 3068 N N . GLU B 1 127 ? -15.68 17.375 20.016 1 98.88 127 GLU B N 1
ATOM 3069 C CA . GLU B 1 127 ? -15.172 16.297 20.875 1 98.88 127 GLU B CA 1
ATOM 3070 C C . GLU B 1 127 ? -13.867 15.727 20.328 1 98.88 127 GLU B C 1
ATOM 3072 O O . GLU B 1 127 ? -12.945 15.43 21.094 1 98.88 127 GLU B O 1
ATOM 3077 N N . GLN B 1 128 ? -13.844 15.609 19.031 1 98.94 128 GLN B N 1
ATOM 3078 C CA . GLN B 1 128 ? -12.641 15.086 18.406 1 98.94 128 GLN B CA 1
ATOM 3079 C C . GLN B 1 128 ? -11.484 16.078 18.5 1 98.94 128 GLN B C 1
ATOM 3081 O O . GLN B 1 128 ? -10.336 15.695 18.734 1 98.94 128 GLN B O 1
ATOM 3086 N N . ALA B 1 129 ? -11.758 17.391 18.344 1 98.94 129 ALA B N 1
ATOM 3087 C CA . ALA B 1 129 ? -10.734 18.422 18.516 1 98.94 129 ALA B CA 1
ATOM 3088 C C . ALA B 1 129 ? -10.188 18.422 19.938 1 98.94 129 ALA B C 1
ATOM 3090 O O . ALA B 1 129 ? -8.969 18.5 20.141 1 98.94 129 ALA B O 1
ATOM 3091 N N . ALA B 1 130 ? -11.07 18.281 20.906 1 98.94 130 ALA B N 1
ATOM 3092 C CA . ALA B 1 130 ? -10.648 18.234 22.297 1 98.94 130 ALA B CA 1
ATOM 3093 C C . ALA B 1 130 ? -9.766 17.016 22.562 1 98.94 130 ALA B C 1
ATOM 3095 O O . ALA B 1 130 ? -8.773 17.109 23.297 1 98.94 130 ALA B O 1
ATOM 3096 N N . TRP B 1 131 ? -10.188 15.898 21.969 1 98.94 131 TRP B N 1
ATOM 3097 C CA . TRP B 1 131 ? -9.414 14.672 22.125 1 98.94 131 TRP B CA 1
ATOM 3098 C C . TRP B 1 131 ? -8.008 14.828 21.562 1 98.94 131 TRP B C 1
ATOM 3100 O O . TRP B 1 131 ? -7.027 14.453 22.203 1 98.94 131 TRP B O 1
ATOM 3110 N N . PHE B 1 132 ? -7.906 15.422 20.406 1 98.94 132 PHE B N 1
ATOM 3111 C CA . PHE B 1 132 ? -6.613 15.68 19.781 1 98.94 132 PHE B CA 1
ATOM 3112 C C . PHE B 1 132 ? -5.758 16.578 20.672 1 98.94 132 PHE B C 1
ATOM 3114 O O . PHE B 1 132 ? -4.602 16.266 20.953 1 98.94 132 PHE B O 1
ATOM 3121 N N . ILE B 1 133 ? -6.277 17.656 21.125 1 98.88 133 ILE B N 1
ATOM 3122 C CA . ILE B 1 133 ? -5.562 18.656 21.922 1 98.88 133 ILE B CA 1
ATOM 3123 C C . ILE B 1 133 ? -5.094 18.016 23.234 1 98.88 133 ILE B C 1
ATOM 3125 O O . ILE B 1 133 ? -3.982 18.297 23.703 1 98.88 133 ILE B O 1
ATOM 3129 N N . GLN B 1 134 ? -5.906 17.141 23.781 1 98.75 134 GLN B N 1
ATOM 3130 C CA . GLN B 1 134 ? -5.57 16.484 25.031 1 98.75 134 GLN B CA 1
ATOM 3131 C C . GLN B 1 134 ? -4.359 15.562 24.859 1 98.75 134 GLN B C 1
ATOM 3133 O O . GLN B 1 134 ? -3.58 15.375 25.797 1 98.75 134 GLN B O 1
ATOM 3138 N N . ASN B 1 135 ? -4.16 15.086 23.672 1 98.81 135 ASN B N 1
ATOM 3139 C CA . ASN B 1 135 ? -3.193 14 23.5 1 98.81 135 ASN B CA 1
ATOM 3140 C C . ASN B 1 135 ? -1.989 14.453 22.688 1 98.81 135 ASN B C 1
ATOM 3142 O O . ASN B 1 135 ? -0.981 13.75 22.609 1 98.81 135 ASN B O 1
ATOM 3146 N N . VAL B 1 136 ? -2.08 15.594 22.062 1 98.81 136 VAL B N 1
ATOM 3147 C CA . VAL B 1 13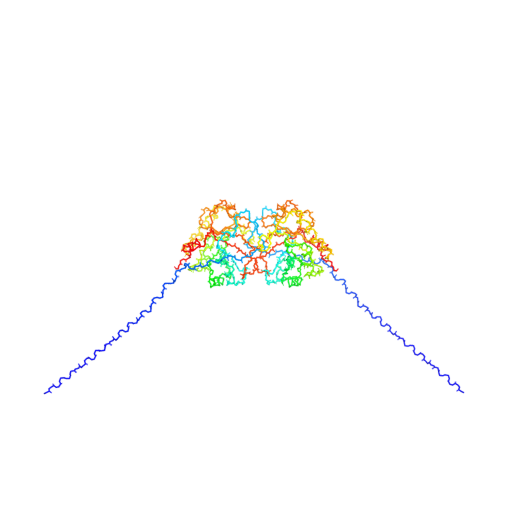6 ? -0.991 16.109 21.234 1 98.81 136 VAL B CA 1
ATOM 3148 C C . VAL B 1 136 ? -0.522 17.453 21.797 1 98.81 136 VAL B C 1
ATOM 3150 O O . VAL B 1 136 ? -1.217 18.469 21.656 1 98.81 136 VAL B O 1
ATOM 3153 N N . PRO B 1 137 ? 0.622 17.484 22.375 1 98 137 PRO B N 1
ATOM 3154 C CA . PRO B 1 137 ? 1.128 18.75 22.875 1 98 137 PRO B CA 1
ATOM 3155 C C . PRO B 1 137 ? 1.479 19.734 21.766 1 98 137 PRO B C 1
ATOM 3157 O O . PRO B 1 137 ? 1.567 19.344 20.594 1 98 137 PRO B O 1
ATOM 3160 N N . LYS B 1 138 ? 1.546 20.984 22.172 1 97.25 138 LYS B N 1
ATOM 3161 C CA . LYS B 1 138 ? 2.193 21.922 21.25 1 97.25 138 LYS B CA 1
ATOM 3162 C C . LYS B 1 138 ? 3.629 21.484 20.953 1 97.25 138 LYS B C 1
ATOM 3164 O O . LYS B 1 138 ? 4.355 21.078 21.859 1 97.25 138 LYS B O 1
ATOM 3169 N N . MET B 1 139 ? 4.004 21.547 19.703 1 95.94 139 MET B N 1
ATOM 3170 C CA . MET B 1 139 ? 5.293 21.047 19.234 1 95.94 139 MET B CA 1
ATOM 3171 C C . MET B 1 139 ? 6.035 22.109 18.438 1 95.94 139 MET B C 1
ATOM 3173 O O . MET B 1 139 ? 6.035 22.078 17.203 1 95.94 139 MET B O 1
ATOM 3177 N N . PRO B 1 140 ? 6.727 23.016 19.172 1 95.12 140 PRO B N 1
ATOM 3178 C CA . PRO B 1 140 ? 7.465 24.047 18.453 1 95.12 140 PRO B CA 1
ATOM 3179 C C . PRO B 1 140 ? 8.367 23.469 17.359 1 95.12 140 PRO B C 1
ATOM 3181 O O . PRO B 1 140 ? 9.117 22.531 17.609 1 95.12 140 PRO B O 1
ATOM 3184 N N . GLY B 1 141 ? 8.211 24.016 16.172 1 95.25 141 GLY B N 1
ATOM 3185 C CA . GLY B 1 141 ? 9.062 23.594 15.07 1 95.25 141 GLY B CA 1
ATOM 3186 C C . GLY B 1 141 ? 8.445 22.484 14.25 1 95.25 141 GLY B C 1
ATOM 3187 O O . GLY B 1 141 ? 8.922 22.188 13.148 1 95.25 141 GLY B O 1
ATOM 3188 N N . ALA B 1 142 ? 7.387 21.891 14.68 1 97.62 142 ALA B N 1
ATOM 3189 C CA . ALA B 1 142 ? 6.73 20.797 13.969 1 97.62 142 ALA B CA 1
ATOM 3190 C C . ALA B 1 142 ? 5.867 21.328 12.828 1 97.62 142 ALA B C 1
ATOM 3192 O O . ALA B 1 142 ? 5.598 22.531 12.75 1 97.62 142 ALA B O 1
ATOM 3193 N N . LEU B 1 143 ? 5.527 20.391 11.906 1 98.38 143 LEU B N 1
ATOM 3194 C CA . LEU B 1 143 ? 4.516 20.703 10.898 1 98.38 143 LEU B CA 1
ATOM 3195 C C . LEU B 1 143 ? 3.166 20.969 11.555 1 98.38 143 LEU B C 1
ATOM 3197 O O . LEU B 1 143 ? 2.912 20.531 12.672 1 98.38 143 LEU B O 1
ATOM 3201 N N . PRO B 1 144 ? 2.299 21.75 10.836 1 98.25 144 PRO B N 1
ATOM 3202 C CA . PRO B 1 144 ? 0.939 21.906 11.359 1 98.25 144 PRO B CA 1
ATOM 3203 C C . PRO B 1 144 ? 0.225 20.562 11.539 1 98.25 144 PRO B C 1
ATOM 3205 O O . PRO B 1 144 ? 0.564 19.594 10.859 1 98.25 144 PRO B O 1
ATOM 3208 N N . PRO B 1 145 ? -0.743 20.531 12.445 1 98.75 145 PRO B N 1
ATOM 3209 C CA . PRO B 1 145 ? -1.576 19.328 12.492 1 98.75 145 PRO B CA 1
ATOM 3210 C C . PRO B 1 145 ? -2.295 19.062 11.172 1 98.75 145 PRO B C 1
ATOM 3212 O O . PRO B 1 145 ? -2.414 19.969 10.336 1 98.75 145 PRO B O 1
ATOM 3215 N N . VAL B 1 146 ? -2.709 17.797 11.031 1 98.94 146 VAL B N 1
ATOM 3216 C CA . VAL B 1 146 ? -3.469 17.375 9.859 1 98.94 146 VAL B CA 1
ATOM 3217 C C . VAL B 1 146 ? -4.781 16.734 10.297 1 98.94 146 VAL B C 1
ATOM 3219 O O . VAL B 1 146 ? -4.816 15.969 11.266 1 98.94 146 VAL B O 1
ATOM 3222 N N . VAL B 1 147 ? -5.848 17.062 9.617 1 98.94 147 VAL B N 1
ATOM 3223 C CA . VAL B 1 147 ? -7.062 16.266 9.727 1 98.94 147 VAL B CA 1
ATOM 3224 C C . VAL B 1 147 ? -7.191 15.352 8.508 1 98.94 147 VAL B C 1
ATOM 3226 O O . VAL B 1 147 ? -7.145 15.82 7.371 1 98.94 147 VAL B O 1
ATOM 3229 N N . ASP B 1 148 ? -7.211 14.125 8.766 1 98.69 148 ASP B N 1
ATOM 3230 C CA . ASP B 1 148 ? -7.375 13.086 7.758 1 98.69 148 ASP B CA 1
ATOM 3231 C C . ASP B 1 148 ? -8.852 12.797 7.508 1 98.69 148 ASP B C 1
ATOM 3233 O O . ASP B 1 148 ? -9.531 12.219 8.359 1 98.69 148 ASP B O 1
ATOM 3237 N N . LEU B 1 149 ? -9.281 13.172 6.27 1 98.25 149 LEU B N 1
ATOM 3238 C CA . LEU B 1 149 ? -10.688 13.062 5.891 1 98.25 149 LEU B CA 1
ATOM 3239 C C . LEU B 1 149 ? -10.867 12.023 4.785 1 98.25 149 LEU B C 1
ATOM 3241 O O . LEU B 1 149 ? -10.562 12.289 3.623 1 98.25 149 LEU B O 1
ATOM 3245 N N . GLU B 1 150 ? -11.383 10.875 5.152 1 96.25 150 GLU B N 1
ATOM 3246 C CA . GLU B 1 150 ? -11.773 9.781 4.262 1 96.25 150 GLU B CA 1
ATOM 3247 C C . GLU B 1 150 ? -12.938 8.992 4.84 1 96.25 150 GLU B C 1
ATOM 3249 O O . GLU B 1 150 ? -13.156 8.992 6.055 1 96.25 150 GLU B O 1
ATOM 3254 N N . TRP B 1 151 ? -13.719 8.414 3.98 1 94.19 151 TRP B N 1
ATOM 3255 C CA . TRP B 1 151 ? -14.875 7.695 4.484 1 94.19 151 TRP B CA 1
ATOM 3256 C C . TRP B 1 151 ? -14.453 6.469 5.285 1 94.19 151 TRP B C 1
ATOM 3258 O O . TRP B 1 151 ? -13.5 5.777 4.918 1 94.19 151 TRP B O 1
ATOM 3268 N N . ASN B 1 152 ? -15.25 6.215 6.395 1 87.94 152 ASN B N 1
ATOM 3269 C CA . ASN B 1 152 ? -14.961 5.133 7.328 1 87.94 152 ASN B CA 1
ATOM 3270 C C . ASN B 1 152 ? -15.742 3.869 6.98 1 87.94 152 ASN B C 1
ATOM 3272 O O . ASN B 1 152 ? -16.312 3.221 7.859 1 87.94 152 ASN B O 1
ATOM 3276 N N . HIS B 1 153 ? -15.797 3.434 5.785 1 81.19 153 HIS B N 1
ATOM 3277 C CA . HIS B 1 153 ? -16.766 2.426 5.352 1 81.19 153 HIS B CA 1
ATOM 3278 C C . HIS B 1 153 ? -16.344 1.035 5.824 1 81.19 153 HIS B C 1
ATOM 3280 O O . HIS B 1 153 ? -17.141 0.094 5.758 1 81.19 153 HIS B O 1
ATOM 3286 N N . LEU B 1 154 ? -15.141 0.877 6.398 1 80.19 154 LEU B N 1
ATOM 3287 C CA . LEU B 1 154 ? -14.734 -0.416 6.941 1 80.19 154 LEU B CA 1
ATOM 3288 C C . LEU B 1 154 ? -14.805 -0.413 8.461 1 80.19 154 LEU B C 1
ATOM 3290 O O . LEU B 1 154 ? -14.531 -1.428 9.102 1 80.19 154 LEU B O 1
ATOM 3294 N N . SER B 1 155 ? -15.133 0.717 8.969 1 86.62 155 SER B N 1
ATOM 3295 C CA . SER B 1 155 ? -15.25 0.775 10.422 1 86.62 155 SER B CA 1
ATOM 3296 C C . SER B 1 155 ? -16.391 -0.104 10.922 1 86.62 155 SER B C 1
ATOM 3298 O O . SER B 1 155 ? -17.5 -0.034 10.406 1 86.62 155 SER B O 1
ATOM 3300 N N . PRO B 1 156 ? -16.125 -0.857 11.945 1 85.31 156 PRO B N 1
ATOM 3301 C CA . PRO B 1 156 ? -17.203 -1.673 12.508 1 85.31 156 PRO B CA 1
ATOM 3302 C C . PRO B 1 156 ? -18.234 -0.844 13.273 1 85.31 156 PRO B C 1
ATOM 3304 O O . PRO B 1 156 ? -19.344 -1.322 13.547 1 85.31 156 PRO B O 1
ATOM 3307 N N . THR B 1 157 ? -17.859 0.375 13.531 1 89.69 157 THR B N 1
ATOM 3308 C CA . THR B 1 157 ? -18.703 1.126 14.453 1 89.69 157 THR B CA 1
ATOM 3309 C C . THR B 1 157 ? -19.203 2.414 13.797 1 89.69 157 THR B C 1
ATOM 3311 O O . THR B 1 157 ? -20.062 3.111 14.359 1 89.69 157 THR B O 1
ATOM 3314 N N . CYS B 1 158 ? -18.75 2.727 12.664 1 90.75 158 CYS B N 1
ATOM 3315 C CA . CYS B 1 158 ? -19.172 3.977 12.031 1 90.75 158 CYS B CA 1
ATOM 3316 C C . CYS B 1 158 ? -19.047 3.893 10.516 1 90.75 158 CYS B C 1
ATOM 3318 O O . CYS B 1 158 ? -17.938 3.926 9.977 1 90.75 158 CYS B O 1
ATOM 3320 N N . THR B 1 159 ? -20.125 3.939 9.836 1 89.62 159 THR B N 1
ATOM 3321 C CA . THR B 1 159 ? -20.125 3.973 8.383 1 89.62 159 THR B CA 1
ATOM 3322 C C . THR B 1 159 ? -20.969 5.145 7.867 1 89.62 159 THR B C 1
ATOM 3324 O O . THR B 1 159 ? -21.391 5.156 6.707 1 89.62 159 THR B O 1
ATOM 3327 N N . LEU B 1 160 ? -21.234 6.109 8.812 1 94.25 160 LEU B N 1
ATOM 3328 C CA . LEU B 1 160 ? -22.047 7.27 8.477 1 94.25 160 LEU B CA 1
ATOM 3329 C C . LEU B 1 160 ? -21.375 8.133 7.418 1 94.25 160 LEU B C 1
ATOM 3331 O O . LEU B 1 160 ? -20.172 8.375 7.496 1 94.25 160 LEU B O 1
ATOM 3335 N N . ARG B 1 161 ? -22.109 8.57 6.461 1 96.25 161 ARG B N 1
ATOM 3336 C CA . ARG B 1 161 ? -21.703 9.562 5.469 1 96.25 161 ARG B CA 1
ATOM 3337 C C . ARG B 1 161 ? -22.609 10.773 5.496 1 96.25 161 ARG B C 1
ATOM 3339 O O . ARG B 1 161 ? -23.578 10.859 4.723 1 96.25 161 ARG B O 1
ATOM 3346 N N . PRO B 1 162 ? -22.312 11.68 6.398 1 97.88 162 PRO B N 1
ATOM 3347 C CA . PRO B 1 162 ? -23.188 12.859 6.488 1 97.88 162 PRO B CA 1
ATOM 3348 C C . PRO B 1 162 ? -23.25 13.648 5.176 1 97.88 162 PRO B C 1
ATOM 3350 O O . PRO B 1 162 ? -22.359 13.516 4.332 1 97.88 162 PRO B O 1
ATOM 3353 N N . PRO B 1 163 ? -24.328 14.508 5.078 1 97.88 163 PRO B N 1
ATOM 3354 C CA . PRO B 1 163 ? -24.406 15.383 3.902 1 97.88 163 PRO B CA 1
ATOM 3355 C C . PRO B 1 163 ? -23.234 16.359 3.809 1 97.88 163 PRO B C 1
ATOM 3357 O O . PRO B 1 163 ? -22.672 16.766 4.832 1 97.88 163 PRO B O 1
ATOM 3360 N N . ALA B 1 164 ? -22.969 16.766 2.613 1 98.38 164 ALA B N 1
ATOM 3361 C CA . ALA B 1 164 ? -21.812 17.594 2.293 1 98.38 164 ALA B CA 1
ATOM 3362 C C . ALA B 1 164 ? -21.766 18.844 3.174 1 98.38 164 ALA B C 1
ATOM 3364 O O . ALA B 1 164 ? -20.734 19.172 3.75 1 98.38 164 ALA B O 1
ATOM 3365 N N . ALA B 1 165 ? -22.875 19.484 3.307 1 98.38 165 ALA B N 1
ATOM 3366 C CA . ALA B 1 165 ? -22.922 20.719 4.074 1 98.38 165 ALA B CA 1
ATOM 3367 C C . ALA B 1 165 ? -22.578 20.484 5.539 1 98.38 165 ALA B C 1
ATOM 3369 O O . ALA B 1 165 ? -21.891 21.297 6.164 1 98.38 165 ALA B O 1
ATOM 3370 N N . GLU B 1 166 ? -23.047 19.406 6.031 1 98.44 166 GLU B N 1
ATOM 3371 C CA . GLU B 1 166 ? -22.75 19.047 7.414 1 98.44 166 GLU B CA 1
ATOM 3372 C C . GLU B 1 166 ? -21.266 18.719 7.59 1 98.44 166 GLU B C 1
ATOM 3374 O O . GLU B 1 166 ? -20.641 19.125 8.57 1 98.44 166 GLU B O 1
ATOM 3379 N N . VAL B 1 167 ? -20.703 17.953 6.668 1 98.69 167 VAL B N 1
ATOM 3380 C CA . VAL B 1 167 ? -19.281 17.609 6.703 1 98.69 167 VAL B CA 1
ATOM 3381 C C . VAL B 1 167 ? -18.453 18.891 6.703 1 98.69 167 VAL B C 1
ATOM 3383 O O . VAL B 1 167 ? -17.562 19.062 7.543 1 98.69 167 VAL B O 1
ATOM 3386 N N . GLN B 1 168 ? -18.766 19.828 5.832 1 98.69 168 GLN B N 1
ATOM 3387 C CA . GLN B 1 168 ? -18.016 21.078 5.711 1 98.69 168 GLN B CA 1
ATOM 3388 C C . GLN B 1 168 ? -18.094 21.891 7 1 98.69 168 GLN B C 1
ATOM 3390 O O . GLN B 1 168 ? -17.078 22.406 7.477 1 98.69 168 GLN B O 1
ATOM 3395 N N . ALA B 1 169 ? -19.25 21.922 7.555 1 98.69 169 ALA B N 1
ATOM 3396 C CA . ALA B 1 169 ? -19.438 22.703 8.781 1 98.69 169 ALA B CA 1
ATOM 3397 C C . ALA B 1 169 ? -18.656 22.094 9.938 1 98.69 169 ALA B C 1
ATOM 3399 O O . ALA B 1 169 ? -17.969 22.812 10.68 1 98.69 169 ALA B O 1
ATOM 3400 N N . GLU B 1 170 ? -18.781 20.797 10.086 1 98.75 170 GLU B N 1
ATOM 3401 C CA . GLU B 1 170 ? -18.125 20.109 11.203 1 98.75 170 GLU B CA 1
ATOM 3402 C C . GLU B 1 170 ? -16.609 20.141 11.062 1 98.75 170 GLU B C 1
ATOM 3404 O O . GLU B 1 170 ? -15.898 20.391 12.039 1 98.75 170 GLU B O 1
ATOM 3409 N N . ILE B 1 171 ? -16.141 19.938 9.883 1 98.81 171 ILE B N 1
ATOM 3410 C CA . ILE B 1 171 ? -14.703 19.969 9.68 1 98.81 171 ILE B CA 1
ATOM 3411 C C . ILE B 1 171 ? -14.188 21.391 9.867 1 98.81 171 ILE B C 1
ATOM 3413 O O . ILE B 1 171 ? -13.094 21.609 10.398 1 98.81 171 ILE B O 1
ATOM 3417 N N . GLY B 1 172 ? -14.938 22.406 9.383 1 98.75 172 GLY B N 1
ATOM 3418 C CA . GLY B 1 172 ? -14.586 23.797 9.656 1 98.75 172 GLY B CA 1
ATOM 3419 C C . GLY B 1 172 ? -14.43 24.078 11.141 1 98.75 172 GLY B C 1
ATOM 3420 O O . GLY B 1 172 ? -13.492 24.781 11.547 1 98.75 172 GLY B O 1
ATOM 3421 N N . ARG B 1 173 ? -15.367 23.594 11.93 1 98.69 173 ARG B N 1
ATOM 3422 C CA . ARG B 1 173 ? -15.305 23.766 13.383 1 98.69 173 ARG B CA 1
ATOM 3423 C C . ARG B 1 173 ? -14.055 23.109 13.953 1 98.69 173 ARG B C 1
ATOM 3425 O O . ARG B 1 173 ? -13.344 23.703 14.758 1 98.69 173 ARG B O 1
ATOM 3432 N N . PHE B 1 174 ? -13.789 21.891 13.555 1 98.88 174 PHE B N 1
ATOM 3433 C CA . PHE B 1 174 ? -12.602 21.156 13.992 1 98.88 174 PHE B CA 1
ATOM 3434 C C . PHE B 1 174 ? -11.336 21.953 13.695 1 98.88 174 PHE B C 1
ATOM 3436 O O . PHE B 1 174 ? -10.508 22.156 14.586 1 98.88 174 PHE B O 1
ATOM 3443 N N . VAL B 1 175 ? -11.219 22.406 12.445 1 98.81 175 VAL B N 1
ATOM 3444 C CA . VAL B 1 175 ? -10.047 23.141 11.977 1 98.81 175 VAL B CA 1
ATOM 3445 C C . VAL B 1 175 ? -9.898 24.438 12.758 1 98.81 175 VAL B C 1
ATOM 3447 O O . VAL B 1 175 ? -8.789 24.812 13.148 1 98.81 175 VAL B O 1
ATOM 3450 N N . GLY B 1 176 ? -10.969 25.125 12.984 1 98.69 176 GLY B N 1
ATOM 3451 C CA . GLY B 1 176 ? -10.938 26.359 13.75 1 98.69 176 GLY B CA 1
ATOM 3452 C C . GLY B 1 176 ? -10.422 26.172 15.164 1 98.69 176 GLY B C 1
ATOM 3453 O O . GLY B 1 176 ? -9.609 26.969 15.641 1 98.69 176 GLY B O 1
ATOM 3454 N N . ILE B 1 177 ? -10.906 25.141 15.812 1 98.88 177 ILE B N 1
ATOM 3455 C CA . ILE B 1 177 ? -10.508 24.875 17.188 1 98.88 177 ILE B CA 1
ATOM 3456 C C . ILE B 1 177 ? -9.008 24.578 17.234 1 98.88 177 ILE B C 1
ATOM 3458 O O . ILE B 1 177 ? -8.289 25.109 18.094 1 98.88 177 ILE B O 1
ATOM 3462 N N . LEU B 1 178 ? -8.484 23.75 16.344 1 98.81 178 LEU B N 1
ATOM 3463 C CA . LEU B 1 178 ? -7.062 23.406 16.359 1 98.81 178 LEU B CA 1
ATOM 3464 C C . LEU B 1 178 ? -6.211 24.609 15.992 1 98.81 178 LEU B C 1
ATOM 3466 O O . LEU B 1 178 ? -5.137 24.812 16.562 1 98.81 178 LEU B O 1
ATOM 3470 N N . ALA B 1 179 ? -6.703 25.422 15.023 1 98.44 179 ALA B N 1
ATOM 3471 C CA . ALA B 1 179 ? -5.961 26.609 14.641 1 98.44 179 ALA B CA 1
ATOM 3472 C C . ALA B 1 179 ? -5.781 27.562 15.828 1 98.44 179 ALA B C 1
ATOM 3474 O O . ALA B 1 179 ? -4.699 28.109 16.031 1 98.44 179 ALA B O 1
ATOM 3475 N N . ALA B 1 180 ? -6.801 27.703 16.562 1 98.06 180 ALA B N 1
ATOM 3476 C CA . ALA B 1 180 ? -6.758 28.578 17.734 1 98.06 180 ALA B CA 1
ATOM 3477 C C . ALA B 1 180 ? -5.785 28.047 18.781 1 98.06 180 ALA B C 1
ATOM 3479 O O . ALA B 1 180 ? -5.07 28.812 19.422 1 98.06 180 ALA B O 1
ATOM 3480 N N . HIS B 1 181 ? -5.738 26.75 18.922 1 98.31 181 HIS B N 1
ATOM 3481 C CA . HIS B 1 181 ? -4.918 26.156 19.969 1 98.31 181 HIS B CA 1
ATOM 3482 C C . HIS B 1 181 ? -3.449 26.125 19.562 1 98.31 181 HIS B C 1
ATOM 3484 O O . HIS B 1 181 ? -2.572 26.469 20.359 1 98.31 181 HIS B O 1
ATOM 3490 N N . TYR B 1 182 ? -3.17 25.703 18.359 1 97.94 182 TYR B N 1
ATOM 3491 C CA . TYR B 1 182 ? -1.8 25.438 17.938 1 97.94 182 TYR B CA 1
ATOM 3492 C C . TYR B 1 182 ? -1.187 26.641 17.234 1 97.94 182 TYR B C 1
ATOM 3494 O O . TYR B 1 182 ? 0.019 26.672 16.984 1 97.94 182 TYR B O 1
ATOM 3502 N N . GLY B 1 183 ? -2.016 27.609 16.891 1 96.94 183 GLY B N 1
ATOM 3503 C CA . GLY B 1 183 ? -1.528 28.812 16.219 1 96.94 183 GLY B CA 1
ATOM 3504 C C . GLY B 1 183 ? -1.258 28.594 14.742 1 96.94 183 GLY B C 1
ATOM 3505 O O . GLY B 1 183 ? -0.68 29.453 14.078 1 96.94 183 GLY B O 1
ATOM 3506 N N . ARG B 1 184 ? -1.582 27.406 14.258 1 97.75 184 ARG B N 1
ATOM 3507 C CA . ARG B 1 184 ? -1.454 27.031 12.852 1 97.75 184 ARG B CA 1
ATOM 3508 C C . ARG B 1 184 ? -2.695 26.297 12.359 1 97.75 184 ARG B C 1
ATOM 3510 O O . ARG B 1 184 ? -3.156 25.359 13 1 97.75 184 ARG B O 1
ATOM 3517 N N . ARG B 1 185 ? -3.197 26.781 11.25 1 97.94 185 ARG B N 1
ATOM 3518 C CA . ARG B 1 185 ? -4.324 26.078 10.648 1 97.94 185 ARG B CA 1
ATOM 3519 C C . ARG B 1 185 ? -3.916 24.688 10.195 1 97.94 185 ARG B C 1
ATOM 3521 O O . ARG B 1 185 ? -2.891 24.516 9.531 1 97.94 185 ARG B O 1
ATOM 3528 N N . PRO B 1 186 ? -4.707 23.672 10.484 1 98.69 186 PRO B N 1
ATOM 3529 C CA . PRO B 1 186 ? -4.402 22.297 10.047 1 98.69 186 PRO B CA 1
ATOM 3530 C C . PRO B 1 186 ? -4.426 22.156 8.523 1 98.69 186 PRO B C 1
ATOM 3532 O O . PRO B 1 186 ? -5.176 22.859 7.844 1 98.69 186 PRO B O 1
ATOM 3535 N N . LEU B 1 187 ? -3.537 21.25 8.047 1 98.75 187 LEU B N 1
ATOM 3536 C CA . LEU B 1 187 ? -3.691 20.75 6.684 1 98.75 187 LEU B CA 1
ATOM 3537 C C . LEU B 1 187 ? -4.879 19.797 6.586 1 98.75 187 LEU B C 1
ATOM 3539 O O . LEU B 1 187 ? -5.305 19.219 7.59 1 98.75 187 LEU B O 1
ATOM 3543 N N . ILE B 1 188 ? -5.383 19.672 5.371 1 98.75 188 ILE B N 1
ATOM 3544 C CA . ILE B 1 188 ? -6.473 18.75 5.098 1 98.75 188 ILE B CA 1
ATOM 3545 C C . ILE B 1 188 ? -5.973 17.625 4.195 1 98.75 188 ILE B C 1
ATOM 3547 O O . ILE B 1 188 ? -5.598 17.859 3.047 1 98.75 188 ILE B O 1
ATOM 3551 N N . TYR B 1 189 ? -5.934 16.422 4.746 1 98.81 189 TYR B N 1
ATOM 3552 C CA . TYR B 1 189 ? -5.727 15.219 3.945 1 98.81 189 TYR B CA 1
ATOM 3553 C C . TYR B 1 189 ? -7.055 14.641 3.471 1 98.81 189 TYR B C 1
ATOM 3555 O O . TYR B 1 189 ? -8 14.523 4.254 1 98.81 189 TYR B O 1
ATOM 3563 N N . THR B 1 190 ? -7.078 14.234 2.16 1 98.31 190 THR B N 1
ATOM 3564 C CA . THR B 1 190 ? -8.328 13.633 1.715 1 98.31 190 THR B CA 1
ATOM 3565 C C . THR B 1 190 ? -8.102 12.742 0.502 1 98.31 190 THR B C 1
ATOM 3567 O O . THR B 1 190 ? -6.992 12.688 -0.036 1 98.31 190 THR B O 1
ATOM 3570 N N . THR B 1 191 ? -9.094 11.977 0.184 1 96.62 191 THR B N 1
ATOM 3571 C CA . THR B 1 191 ? -9.125 11.086 -0.973 1 96.62 191 THR B CA 1
ATOM 3572 C C . THR B 1 191 ? -10.047 11.641 -2.055 1 96.62 191 THR B C 1
ATOM 3574 O O . THR B 1 191 ? -10.844 12.547 -1.794 1 96.62 191 THR B O 1
ATOM 3577 N N . ARG B 1 192 ? -9.922 11.07 -3.211 1 94.75 192 ARG B N 1
ATOM 3578 C CA . ARG B 1 192 ? -10.648 11.594 -4.363 1 94.75 192 ARG B CA 1
ATOM 3579 C C . ARG B 1 192 ? -12.156 11.445 -4.172 1 94.75 192 ARG B C 1
ATOM 3581 O O . ARG B 1 192 ? -12.914 12.367 -4.469 1 94.75 192 ARG B O 1
ATOM 3588 N N . ASP B 1 193 ? -12.594 10.312 -3.73 1 93.62 193 ASP B N 1
ATOM 3589 C CA . ASP B 1 193 ? -14.023 10.078 -3.555 1 93.62 193 ASP B CA 1
ATOM 3590 C C . ASP B 1 193 ? -14.617 11.008 -2.5 1 93.62 193 ASP B C 1
ATOM 3592 O O . ASP B 1 193 ? -15.656 11.625 -2.725 1 93.62 193 ASP B O 1
ATOM 3596 N N . PHE B 1 194 ? -13.938 11.133 -1.354 1 97.06 194 PHE B N 1
ATOM 3597 C CA . PHE B 1 194 ? -14.398 12.031 -0.302 1 97.06 194 PHE B CA 1
ATOM 3598 C C . PHE B 1 194 ? -14.492 13.461 -0.812 1 97.06 194 PHE B C 1
ATOM 3600 O O . PHE B 1 194 ? -15.492 14.148 -0.576 1 97.06 194 PHE B O 1
ATOM 3607 N N . TRP B 1 195 ? -13.484 13.883 -1.51 1 97.75 195 TRP B N 1
ATOM 3608 C CA . TRP B 1 195 ? -13.398 15.211 -2.123 1 97.75 195 TRP B CA 1
ATOM 3609 C C . TRP B 1 195 ? -14.594 15.461 -3.039 1 97.75 195 TRP B C 1
ATOM 3611 O O . TRP B 1 195 ? -15.289 16.469 -2.904 1 97.75 195 TRP B O 1
ATOM 3621 N N . ALA B 1 196 ? -14.859 14.555 -3.879 1 96.56 196 ALA B N 1
ATOM 3622 C CA . ALA B 1 196 ? -15.922 14.703 -4.875 1 96.56 196 ALA B CA 1
ATOM 3623 C C . ALA B 1 196 ? -17.297 14.695 -4.215 1 96.56 196 ALA B C 1
ATOM 3625 O O . ALA B 1 196 ? -18.188 15.469 -4.598 1 96.56 196 ALA B O 1
ATOM 3626 N N . GLU B 1 197 ? -17.453 13.922 -3.197 1 96.81 197 GLU B N 1
ATOM 3627 C CA . GLU B 1 197 ? -18.766 13.727 -2.596 1 96.81 197 GLU B CA 1
ATOM 3628 C C . GLU B 1 197 ? -19.094 14.836 -1.602 1 96.81 197 GLU B C 1
ATOM 3630 O O . GLU B 1 197 ? -20.266 15.172 -1.402 1 96.81 197 GLU B O 1
ATOM 3635 N N . THR B 1 198 ? -18.094 15.422 -1.018 1 98.31 198 THR B N 1
ATOM 3636 C CA . THR B 1 198 ? -18.375 16.328 0.087 1 98.31 198 THR B CA 1
ATOM 3637 C C . THR B 1 198 ? -18.125 17.781 -0.325 1 98.31 198 THR B C 1
ATOM 3639 O O . THR B 1 198 ? -18.562 18.703 0.352 1 98.31 198 THR B O 1
ATOM 3642 N N . GLY B 1 199 ? -17.359 18 -1.384 1 98.19 199 GLY B N 1
ATOM 3643 C CA . GLY B 1 199 ? -16.969 19.359 -1.711 1 98.19 199 GLY B CA 1
ATOM 3644 C C . GLY B 1 199 ? -16.125 20.016 -0.637 1 98.19 199 GLY B C 1
ATOM 3645 O O . GLY B 1 199 ? -16.25 21.219 -0.379 1 98.19 199 GLY B O 1
ATOM 3646 N N . ILE B 1 200 ? -15.297 19.234 -0.042 1 98.31 200 ILE B N 1
ATOM 3647 C CA . ILE B 1 200 ? -14.547 19.688 1.125 1 98.31 200 ILE B CA 1
ATOM 3648 C C . ILE B 1 200 ? -13.609 20.828 0.727 1 98.31 200 ILE B C 1
ATOM 3650 O O . ILE B 1 200 ? -13.109 21.562 1.585 1 98.31 200 ILE B O 1
ATOM 3654 N N . GLU B 1 201 ? -13.391 21.016 -0.513 1 97.19 201 GLU B N 1
ATOM 3655 C CA . GLU B 1 201 ? -12.586 22.125 -1.011 1 97.19 201 GLU B CA 1
ATOM 3656 C C . GLU B 1 201 ? -13.125 23.469 -0.523 1 97.19 201 GLU B C 1
ATOM 3658 O O . GLU B 1 201 ? -12.375 24.422 -0.349 1 97.19 201 GLU B O 1
ATOM 3663 N N . ALA B 1 202 ? -14.32 23.547 -0.211 1 97 202 ALA B N 1
ATOM 3664 C CA . ALA B 1 202 ? -15.023 24.781 0.111 1 97 202 ALA B CA 1
ATOM 3665 C C . ALA B 1 202 ? -14.531 25.375 1.426 1 97 202 ALA B C 1
ATOM 3667 O O . ALA B 1 202 ? -14.625 26.578 1.646 1 97 202 ALA B O 1
ATOM 3668 N N . ILE B 1 203 ? -13.977 24.609 2.285 1 96.44 203 ILE B N 1
ATOM 3669 C CA . ILE B 1 203 ? -13.602 25.141 3.586 1 96.44 203 ILE B CA 1
ATOM 3670 C C . ILE B 1 203 ? -12.211 25.766 3.5 1 96.44 203 ILE B C 1
ATOM 3672 O O . ILE B 1 203 ? -11.742 26.391 4.457 1 96.44 203 ILE B O 1
ATOM 3676 N N . GLY B 1 204 ? -11.562 25.578 2.391 1 95.75 204 GLY B N 1
ATOM 3677 C CA . GLY B 1 204 ? -10.242 26.172 2.205 1 95.75 204 GLY B CA 1
ATOM 3678 C C . GLY B 1 204 ? -9.156 25.453 2.973 1 95.75 204 GLY B C 1
ATOM 3679 O O . GLY B 1 204 ? -9.328 24.297 3.381 1 95.75 204 GLY B O 1
ATOM 3680 N N . GLY B 1 205 ? -7.934 26.109 2.977 1 96.25 205 GLY B N 1
ATOM 3681 C CA . GLY B 1 205 ? -6.789 25.531 3.668 1 96.25 205 GLY B CA 1
ATOM 3682 C C . GLY B 1 205 ? -5.82 24.828 2.738 1 96.25 205 GLY B C 1
ATOM 3683 O O . GLY B 1 205 ? -6.109 24.641 1.556 1 96.25 205 GLY B O 1
ATOM 3684 N N . GLU B 1 206 ? -4.703 24.531 3.309 1 98.25 206 GLU B N 1
ATOM 3685 C CA . GLU B 1 206 ? -3.686 23.781 2.568 1 98.25 206 GLU B CA 1
ATOM 3686 C C . GLU B 1 206 ? -4.023 22.297 2.502 1 98.25 206 GLU B C 1
ATOM 3688 O O . GLU B 1 206 ? -4.527 21.719 3.471 1 98.25 206 GLU B O 1
ATOM 3693 N N . ARG B 1 207 ? -3.672 21.672 1.332 1 98.5 207 ARG B N 1
ATOM 3694 C CA . ARG B 1 207 ? -4.195 20.344 1.05 1 98.5 207 ARG B CA 1
ATOM 3695 C C . ARG B 1 207 ? -3.064 19.328 0.91 1 98.5 207 ARG B C 1
ATOM 3697 O O . ARG B 1 207 ? -2.016 19.641 0.339 1 98.5 207 ARG B O 1
ATOM 3704 N N . TRP B 1 208 ? -3.248 18.203 1.516 1 98.94 208 TRP B N 1
ATOM 3705 C CA . TRP B 1 208 ? -2.533 16.938 1.331 1 98.94 208 TRP B CA 1
ATOM 3706 C C . TRP B 1 208 ? -3.414 15.906 0.631 1 98.94 208 TRP B C 1
ATOM 3708 O O . TRP B 1 208 ? -4.309 15.328 1.25 1 98.94 208 TRP B O 1
ATOM 3718 N N . LEU B 1 209 ? -3.162 15.641 -0.708 1 98.75 209 LEU B N 1
ATOM 3719 C CA . LEU B 1 209 ? -4.094 14.891 -1.543 1 98.75 209 LEU B CA 1
ATOM 3720 C C . LEU B 1 209 ? -3.543 13.508 -1.858 1 98.75 209 LEU B C 1
ATOM 3722 O O . LEU B 1 209 ? -2.375 13.367 -2.227 1 98.75 209 LEU B O 1
ATOM 3726 N N . ARG B 1 210 ? -4.41 12.547 -1.759 1 97.94 210 ARG B N 1
ATOM 3727 C CA . ARG B 1 210 ? -4.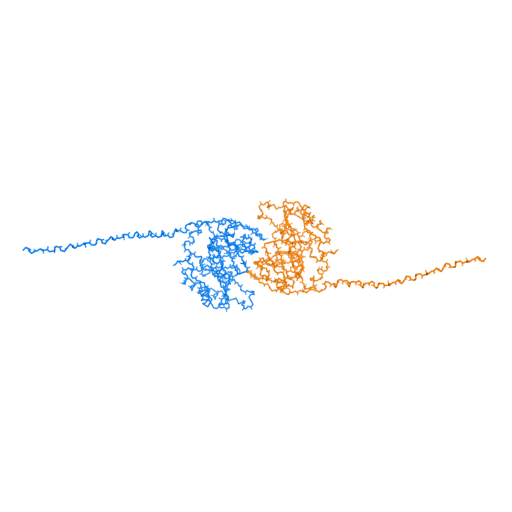035 11.195 -2.154 1 97.94 210 ARG B CA 1
ATOM 3728 C C . ARG B 1 210 ? -4.387 10.93 -3.615 1 97.94 210 ARG B C 1
ATOM 3730 O O . ARG B 1 210 ? -5.543 11.078 -4.016 1 97.94 210 ARG B O 1
ATOM 3737 N N . ALA B 1 211 ? -3.445 10.57 -4.383 1 96.19 211 ALA B N 1
ATOM 3738 C CA . ALA B 1 211 ? -3.58 10.125 -5.766 1 96.19 211 ALA B CA 1
ATOM 3739 C C . ALA B 1 211 ? -2.482 9.133 -6.133 1 96.19 211 ALA B C 1
ATOM 3741 O O . ALA B 1 211 ? -1.351 9.531 -6.422 1 96.19 211 ALA B O 1
ATOM 3742 N N . VAL B 1 212 ? -2.838 7.832 -6.277 1 94.12 212 VAL B N 1
ATOM 3743 C CA . VAL B 1 212 ? -1.784 6.824 -6.332 1 94.12 212 VAL B CA 1
ATOM 3744 C C . VAL B 1 212 ? -1.692 6.246 -7.742 1 94.12 212 VAL B C 1
ATOM 3746 O O . VAL B 1 212 ? -0.86 5.375 -8.008 1 94.12 212 VAL B O 1
ATOM 3749 N N . THR B 1 213 ? -2.543 6.703 -8.664 1 89.25 213 THR B N 1
ATOM 3750 C CA . THR B 1 213 ? -2.477 6.168 -10.016 1 89.25 213 THR B CA 1
ATOM 3751 C C . THR B 1 213 ? -2.377 7.293 -11.047 1 89.25 213 THR B C 1
ATOM 3753 O O . THR B 1 213 ? -2.246 7.039 -12.242 1 89.25 213 THR B O 1
ATOM 3756 N N . MET B 1 214 ? -2.549 8.484 -10.594 1 91.88 214 MET B N 1
ATOM 3757 C CA . MET B 1 214 ? -2.453 9.656 -11.461 1 91.88 214 MET B CA 1
ATOM 3758 C C . MET B 1 214 ? -2.041 10.891 -10.656 1 91.88 214 MET B C 1
ATOM 3760 O O . MET B 1 214 ? -2.121 10.891 -9.43 1 91.88 214 MET B O 1
ATOM 3764 N N . HIS B 1 215 ? -1.61 11.883 -11.352 1 96.56 215 HIS B N 1
ATOM 3765 C CA . HIS B 1 215 ? -1.213 13.125 -10.703 1 96.56 215 HIS B CA 1
ATOM 3766 C C . HIS B 1 215 ? -2.406 13.812 -10.047 1 96.56 215 HIS B C 1
ATOM 3768 O O . HIS B 1 215 ? -3.52 13.773 -10.578 1 96.56 215 HIS B O 1
ATOM 3774 N N . PRO B 1 216 ? -2.17 14.609 -8.93 1 97.56 216 PRO B N 1
ATOM 3775 C CA . PRO B 1 216 ? -3.285 15.305 -8.281 1 97.56 216 PRO B CA 1
ATOM 3776 C C . PRO B 1 216 ? -3.986 16.297 -9.203 1 97.56 216 PRO B C 1
ATOM 3778 O O . PRO B 1 216 ? -5.195 16.5 -9.086 1 97.56 216 PRO B O 1
ATOM 3781 N N . ASP B 1 217 ? -3.252 16.891 -10.117 1 97.06 217 ASP B N 1
ATOM 3782 C CA . ASP B 1 217 ? -3.891 17.828 -11.039 1 97.06 217 ASP B CA 1
ATOM 3783 C C . ASP B 1 217 ? -5.012 17.156 -11.82 1 97.06 217 ASP B C 1
ATOM 3785 O O . ASP B 1 217 ? -6.07 17.75 -12.039 1 97.06 217 ASP B O 1
ATOM 3789 N N . GLU B 1 218 ? -4.734 15.977 -12.234 1 95 218 GLU B N 1
ATOM 3790 C CA . GLU B 1 218 ? -5.746 15.211 -12.961 1 95 218 GLU B CA 1
ATOM 3791 C C . GLU B 1 218 ? -6.832 14.703 -12.023 1 95 218 GLU B C 1
ATOM 3793 O O . GLU B 1 218 ? -8.023 14.773 -12.344 1 95 218 GLU B O 1
ATOM 3798 N N . ALA B 1 219 ? -6.453 14.289 -10.867 1 94.75 219 ALA B N 1
ATOM 3799 C CA . ALA B 1 219 ? -7.371 13.633 -9.938 1 94.75 219 ALA B CA 1
ATOM 3800 C C . ALA B 1 219 ? -8.328 14.641 -9.305 1 94.75 219 ALA B C 1
ATOM 3802 O O . ALA B 1 219 ? -9.461 14.297 -8.961 1 94.75 219 ALA B O 1
ATOM 3803 N N . TYR B 1 220 ? -7.891 15.891 -9.164 1 97.69 220 TYR B N 1
ATOM 3804 C CA . TYR B 1 220 ? -8.641 16.859 -8.391 1 97.69 220 TYR B CA 1
ATOM 3805 C C . TYR B 1 220 ? -8.906 18.125 -9.203 1 97.69 220 TYR B C 1
ATOM 3807 O O . TYR B 1 220 ? -8.992 19.219 -8.648 1 97.69 220 TYR B O 1
ATOM 3815 N N . ASN B 1 221 ? -8.93 18.047 -10.477 1 96.44 221 ASN B N 1
ATOM 3816 C CA . ASN B 1 221 ? -9.289 19.125 -11.383 1 96.44 221 ASN B CA 1
ATOM 3817 C C . ASN B 1 221 ? -8.445 20.375 -11.148 1 96.44 221 ASN B C 1
ATOM 3819 O O . ASN B 1 221 ? -8.977 21.469 -10.984 1 96.44 221 ASN B O 1
ATOM 3823 N N . ASP B 1 222 ? -7.191 20.188 -10.906 1 96.5 222 ASP B N 1
ATOM 3824 C CA . ASP B 1 222 ? -6.168 21.219 -10.828 1 96.5 222 ASP B CA 1
ATOM 3825 C C . ASP B 1 222 ? -6.297 22.016 -9.531 1 96.5 222 ASP B C 1
ATOM 3827 O O . ASP B 1 222 ? -5.887 23.188 -9.477 1 96.5 222 ASP B O 1
ATOM 3831 N N . ALA B 1 223 ? -6.973 21.438 -8.562 1 97.5 223 ALA B N 1
ATOM 3832 C CA . ALA B 1 223 ? -6.992 22.094 -7.254 1 97.5 223 ALA B CA 1
ATOM 3833 C C . ALA B 1 223 ? -5.578 22.281 -6.715 1 97.5 223 ALA B C 1
ATOM 3835 O O . ALA B 1 223 ? -4.703 21.438 -6.93 1 97.5 223 ALA B O 1
ATOM 3836 N N . LEU B 1 224 ? -5.418 23.422 -6.004 1 96.81 224 LEU B N 1
ATOM 3837 C CA . LEU B 1 224 ? -4.129 23.656 -5.359 1 96.81 224 LEU B CA 1
ATOM 3838 C C . LEU B 1 224 ? -3.879 22.625 -4.262 1 96.81 224 LEU B C 1
ATOM 3840 O O . LEU B 1 224 ? -4.801 22.25 -3.535 1 96.81 224 LEU B O 1
ATOM 3844 N N . TRP B 1 225 ? -2.645 22.188 -4.176 1 98.38 225 TRP B N 1
ATOM 3845 C CA . TRP B 1 225 ? -2.232 21.234 -3.146 1 98.38 225 TRP B CA 1
ATOM 3846 C C . TRP B 1 225 ? -0.813 21.531 -2.672 1 98.38 225 TRP B C 1
ATOM 3848 O O . TRP B 1 225 ? -0.053 22.219 -3.355 1 98.38 225 TRP B O 1
ATOM 3858 N N . HIS B 1 226 ? -0.49 21.047 -1.464 1 98.69 226 HIS B N 1
ATOM 3859 C CA . HIS B 1 226 ? 0.818 21.266 -0.856 1 98.69 226 HIS B CA 1
ATOM 3860 C C . HIS B 1 226 ? 1.562 19.938 -0.662 1 98.69 226 HIS B C 1
ATOM 3862 O O . HIS B 1 226 ? 2.793 19.906 -0.688 1 98.69 226 HIS B O 1
ATOM 3868 N N . PHE B 1 227 ? 0.854 18.891 -0.421 1 98.88 227 PHE B N 1
ATOM 3869 C CA . PHE B 1 227 ? 1.421 17.562 -0.301 1 98.88 227 PHE B CA 1
ATOM 3870 C C . PHE B 1 227 ? 0.637 16.562 -1.146 1 98.88 227 PHE B C 1
ATOM 3872 O O . PHE B 1 227 ? -0.572 16.703 -1.333 1 98.88 227 PHE B O 1
ATOM 3879 N N . TRP B 1 228 ? 1.387 15.539 -1.645 1 98.88 228 TRP B N 1
ATOM 3880 C CA . TRP B 1 228 ? 0.84 14.484 -2.492 1 98.88 228 TRP B CA 1
ATOM 3881 C C . TRP B 1 228 ? 1.225 13.102 -1.963 1 98.88 228 TRP B C 1
ATOM 3883 O O . TRP B 1 228 ? 2.408 12.766 -1.904 1 98.88 228 TRP B O 1
ATOM 3893 N N . GLN B 1 229 ? 0.226 12.375 -1.476 1 98.75 229 GLN B N 1
ATOM 3894 C CA . GLN B 1 229 ? 0.464 10.961 -1.24 1 98.75 229 GLN B CA 1
ATOM 3895 C C . GLN B 1 229 ? 0.369 10.164 -2.539 1 98.75 229 GLN B C 1
ATOM 3897 O O . GLN B 1 229 ? -0.724 9.969 -3.078 1 98.75 229 GLN B O 1
ATOM 3902 N N . TYR B 1 230 ? 1.515 9.609 -3.004 1 97.5 230 TYR B N 1
ATOM 3903 C CA . TYR B 1 230 ? 1.529 9.062 -4.355 1 97.5 230 TYR B CA 1
ATOM 3904 C C . TYR B 1 230 ? 1.687 7.543 -4.328 1 97.5 230 TYR B C 1
ATOM 3906 O O . TYR B 1 230 ? 1.59 6.883 -5.363 1 97.5 230 TYR B O 1
ATOM 3914 N N . SER B 1 231 ? 1.875 6.992 -3.15 1 96.62 231 SER B N 1
ATOM 3915 C CA . SER B 1 231 ? 2.02 5.543 -3.088 1 96.62 231 SER B CA 1
ATOM 3916 C C . SER B 1 231 ? 1.654 5.012 -1.707 1 96.62 231 SER B C 1
ATOM 3918 O O . SER B 1 231 ? 1.998 5.617 -0.691 1 96.62 231 SER B O 1
ATOM 3920 N N . GLY B 1 232 ? 0.957 3.846 -1.694 1 96 232 GLY B N 1
ATOM 3921 C CA . GLY B 1 232 ? 0.795 3.064 -0.479 1 96 232 GLY B CA 1
ATOM 3922 C C . GLY B 1 232 ? 1.68 1.832 -0.439 1 96 232 GLY B C 1
ATOM 3923 O O . GLY B 1 232 ? 1.56 1.005 0.467 1 96 232 GLY B O 1
ATOM 3924 N N . THR B 1 233 ? 2.615 1.705 -1.474 1 96.19 233 THR B N 1
ATOM 3925 C CA . THR B 1 233 ? 3.42 0.497 -1.617 1 96.19 233 THR B CA 1
ATOM 3926 C C . THR B 1 233 ? 4.906 0.839 -1.646 1 96.19 233 THR B C 1
ATOM 3928 O O . THR B 1 233 ? 5.688 0.184 -2.34 1 96.19 233 THR B O 1
ATOM 3931 N N . GLY B 1 234 ? 5.242 1.911 -0.964 1 97.06 234 GLY B N 1
ATOM 3932 C CA . GLY B 1 234 ? 6.625 2.355 -0.912 1 97.06 234 GLY B CA 1
ATOM 3933 C C . GLY B 1 234 ? 7.52 1.425 -0.114 1 97.06 234 GLY B C 1
ATOM 3934 O O . GLY B 1 234 ? 7.105 0.883 0.912 1 97.06 234 GLY B O 1
ATOM 3935 N N . ILE B 1 235 ? 8.734 1.299 -0.617 1 96.75 235 ILE B N 1
ATOM 3936 C CA . ILE B 1 235 ? 9.812 0.616 0.092 1 96.75 235 ILE B CA 1
ATOM 3937 C C . ILE B 1 235 ? 10.875 1.628 0.512 1 96.75 235 ILE B C 1
ATOM 3939 O O . ILE B 1 235 ? 11.531 2.244 -0.337 1 96.75 235 ILE B O 1
ATOM 3943 N N . VAL B 1 236 ? 11 1.81 1.816 1 98.25 236 VAL B N 1
ATOM 3944 C CA . VAL B 1 236 ? 11.906 2.805 2.387 1 98.25 236 VAL B CA 1
ATOM 3945 C C . VAL B 1 236 ? 12.891 2.125 3.334 1 98.25 236 VAL B C 1
ATOM 3947 O O . VAL B 1 236 ? 12.484 1.401 4.246 1 98.25 236 VAL B O 1
ATOM 3950 N N . ASP B 1 237 ? 14.195 2.389 3.096 1 98.25 237 ASP B N 1
ATOM 3951 C CA . ASP B 1 237 ? 15.164 1.865 4.059 1 98.25 237 ASP B CA 1
ATOM 3952 C C . ASP B 1 237 ? 14.844 2.352 5.473 1 98.25 237 ASP B C 1
ATOM 3954 O O . ASP B 1 237 ? 14.547 3.529 5.676 1 98.25 237 ASP B O 1
ATOM 3958 N N . GLY B 1 238 ? 14.789 1.433 6.395 1 98.19 238 GLY B N 1
ATOM 3959 C CA . GLY B 1 238 ? 14.477 1.776 7.773 1 98.19 238 GLY B CA 1
ATOM 3960 C C . GLY B 1 238 ? 13.039 1.495 8.148 1 98.19 238 GLY B C 1
ATOM 3961 O O . GLY B 1 238 ? 12.672 1.528 9.32 1 98.19 238 GLY B O 1
ATOM 3962 N N . VAL B 1 239 ? 12.172 1.258 7.18 1 97.94 239 VAL B N 1
ATOM 3963 C CA . VAL B 1 239 ? 10.766 0.922 7.41 1 97.94 239 VAL B CA 1
ATOM 3964 C C . VAL B 1 239 ? 10.484 -0.496 6.918 1 97.94 239 VAL B C 1
ATOM 3966 O O . VAL B 1 239 ? 10.844 -0.851 5.793 1 97.94 239 VAL B O 1
ATOM 3969 N N . THR B 1 240 ? 9.859 -1.266 7.734 1 94.62 240 THR B N 1
ATOM 3970 C CA . THR B 1 240 ? 9.5 -2.623 7.336 1 94.62 240 THR B CA 1
ATOM 3971 C C . THR B 1 240 ? 8.156 -2.643 6.621 1 94.62 240 THR B C 1
ATOM 3973 O O . THR B 1 240 ? 7.203 -1.992 7.062 1 94.62 240 THR B O 1
ATOM 3976 N N . GLY B 1 241 ? 8.078 -3.416 5.527 1 93.5 241 GLY B N 1
ATOM 3977 C CA . GLY B 1 241 ? 6.836 -3.523 4.781 1 93.5 241 GLY B CA 1
ATOM 3978 C C . GLY B 1 241 ? 6.574 -2.328 3.883 1 93.5 241 GLY B C 1
ATOM 3979 O O . GLY B 1 241 ? 7.457 -1.496 3.676 1 93.5 241 GLY B O 1
ATOM 3980 N N . ASN B 1 242 ? 5.391 -2.285 3.221 1 95.75 242 ASN B N 1
ATOM 3981 C CA . ASN B 1 242 ? 4.984 -1.149 2.398 1 95.75 242 ASN B CA 1
ATOM 3982 C C . ASN B 1 242 ? 4.719 0.09 3.248 1 95.75 242 ASN B C 1
ATOM 3984 O O . ASN B 1 242 ? 4.203 -0.014 4.363 1 95.75 242 ASN B O 1
ATOM 3988 N N . CYS B 1 243 ? 5.012 1.205 2.699 1 97.19 243 CYS B N 1
ATOM 3989 C CA . CYS B 1 243 ? 4.906 2.486 3.389 1 97.19 243 CYS B CA 1
ATOM 3990 C C . CYS B 1 243 ? 4.281 3.543 2.482 1 97.19 243 CYS B C 1
ATOM 3992 O O . CYS B 1 243 ? 4.562 3.58 1.282 1 97.19 243 CYS B O 1
ATOM 3994 N N . ASP B 1 244 ? 3.529 4.434 3.107 1 98.38 244 ASP B N 1
ATOM 3995 C CA . ASP B 1 244 ? 2.945 5.535 2.348 1 98.38 244 ASP B CA 1
ATOM 3996 C C . ASP B 1 244 ? 3.998 6.586 2.01 1 98.38 244 ASP B C 1
ATOM 3998 O O . ASP B 1 244 ? 4.676 7.102 2.902 1 98.38 244 ASP B O 1
ATOM 4002 N N . LEU B 1 245 ? 4.086 6.914 0.694 1 98.69 245 LEU B N 1
ATOM 4003 C CA . LEU B 1 245 ? 5.051 7.91 0.232 1 98.69 245 LEU B CA 1
ATOM 4004 C C . LEU B 1 245 ? 4.355 9.219 -0.119 1 98.69 245 LEU B C 1
ATOM 4006 O O . LEU B 1 245 ? 3.258 9.211 -0.684 1 98.69 245 LEU B O 1
ATOM 4010 N N . ASN B 1 246 ? 5.008 10.297 0.212 1 98.94 246 ASN B N 1
ATOM 4011 C CA . ASN B 1 246 ? 4.5 11.648 -0.022 1 98.94 246 ASN B CA 1
ATOM 4012 C C . ASN B 1 246 ? 5.578 12.562 -0.598 1 98.94 246 ASN B C 1
ATOM 4014 O O . ASN B 1 246 ? 6.773 12.297 -0.431 1 98.94 246 ASN B O 1
ATOM 4018 N N . CYS B 1 247 ? 5.145 13.625 -1.273 1 98.88 247 CYS B N 1
ATOM 4019 C CA . CYS B 1 247 ? 6.062 14.688 -1.654 1 98.88 247 CYS B CA 1
ATOM 4020 C C . CYS B 1 247 ? 5.418 16.062 -1.46 1 98.88 247 CYS B C 1
ATOM 4022 O O . CYS B 1 247 ? 4.195 16.172 -1.382 1 98.88 247 CYS B O 1
ATOM 4024 N N . PHE B 1 248 ? 6.277 17.047 -1.214 1 98.81 248 PHE B N 1
ATOM 4025 C CA . PHE B 1 248 ? 5.902 18.453 -1.186 1 98.81 248 PHE B CA 1
ATOM 4026 C C . PHE B 1 248 ? 5.82 19.016 -2.598 1 98.81 248 PHE B C 1
ATOM 4028 O O . PHE B 1 248 ? 6.605 18.641 -3.471 1 98.81 248 PHE B O 1
ATOM 4035 N N . SER B 1 249 ? 4.949 19.938 -2.846 1 98.19 249 SER B N 1
ATOM 4036 C CA . SER B 1 249 ? 4.578 20.391 -4.18 1 98.19 249 SER B CA 1
ATOM 4037 C C . SER B 1 249 ? 5.66 21.297 -4.773 1 98.19 249 SER B C 1
ATOM 4039 O O . SER B 1 249 ? 5.66 21.562 -5.977 1 98.19 249 SER B O 1
ATOM 4041 N N . GLY B 1 250 ? 6.629 21.812 -3.988 1 96.69 250 GLY B N 1
ATOM 4042 C CA . GLY B 1 250 ? 7.57 22.812 -4.469 1 96.69 250 GLY B CA 1
ATOM 4043 C C . GLY B 1 250 ? 9.016 22.359 -4.418 1 96.69 250 GLY B C 1
ATOM 4044 O O . GLY B 1 250 ? 9.281 21.156 -4.234 1 96.69 250 GLY B O 1
ATOM 4045 N N . SER B 1 251 ? 9.93 23.312 -4.668 1 96.81 251 SER B N 1
ATOM 4046 C CA . SER B 1 251 ? 11.367 23.094 -4.613 1 96.81 251 SER B CA 1
ATOM 4047 C C . SER B 1 251 ? 11.867 23.016 -3.176 1 96.81 251 SER B C 1
ATOM 4049 O O . SER B 1 251 ? 11.094 23.234 -2.236 1 96.81 251 SER B O 1
ATOM 4051 N N . ALA B 1 252 ? 13.125 22.656 -3.08 1 97 252 ALA B N 1
ATOM 4052 C CA . ALA B 1 252 ? 13.758 22.688 -1.764 1 97 252 ALA B CA 1
ATOM 4053 C C . ALA B 1 252 ? 13.695 24.094 -1.155 1 97 252 ALA B C 1
ATOM 4055 O O . ALA B 1 252 ? 13.5 24.234 0.052 1 97 252 ALA B O 1
ATOM 4056 N N . GLN B 1 253 ? 13.859 25.047 -2.01 1 96.31 253 GLN B N 1
ATOM 4057 C CA . GLN B 1 253 ? 13.797 26.422 -1.539 1 96.31 253 GLN B CA 1
ATOM 4058 C C . GLN B 1 253 ? 12.391 26.766 -1.062 1 96.31 253 GLN B C 1
ATOM 4060 O O . GLN B 1 253 ? 12.219 27.359 0.003 1 96.31 253 GLN B O 1
ATOM 4065 N N . SER B 1 254 ? 11.391 26.375 -1.861 1 97.31 254 SER B N 1
ATOM 4066 C CA . SER B 1 254 ? 10.008 26.641 -1.476 1 97.31 254 SER B CA 1
ATOM 4067 C C . SER B 1 254 ? 9.641 25.891 -0.203 1 97.31 254 SER B C 1
ATOM 4069 O O . SER B 1 254 ? 8.836 26.375 0.601 1 97.31 254 SER B O 1
ATOM 4071 N N . TRP B 1 255 ? 10.219 24.75 -0.016 1 97.81 255 TRP B N 1
ATOM 4072 C CA . TRP B 1 255 ? 10.016 23.953 1.193 1 97.81 255 TRP B CA 1
ATOM 4073 C C . TRP B 1 255 ? 10.5 24.719 2.426 1 97.81 255 TRP B C 1
ATOM 4075 O O . TRP B 1 255 ? 9.781 24.828 3.418 1 97.81 255 TRP B O 1
ATOM 4085 N N . ARG B 1 256 ? 11.641 25.266 2.422 1 96 256 ARG B N 1
ATOM 4086 C CA . ARG B 1 256 ? 12.203 26 3.547 1 96 256 ARG B CA 1
ATOM 4087 C C . ARG B 1 256 ? 11.352 27.234 3.875 1 96 256 ARG B C 1
ATOM 4089 O O . ARG B 1 256 ? 11.109 27.531 5.047 1 96 256 ARG B O 1
ATOM 4096 N N . ALA B 1 257 ? 10.938 27.844 2.789 1 96.69 257 ALA B N 1
ATOM 4097 C CA . ALA B 1 257 ? 10.086 29.016 2.99 1 96.69 257 ALA B CA 1
ATOM 4098 C C . ALA B 1 257 ? 8.758 28.625 3.619 1 96.69 257 ALA B C 1
ATOM 4100 O O . ALA B 1 257 ? 8.266 29.312 4.523 1 96.69 257 ALA B O 1
ATOM 4101 N N . TRP B 1 258 ? 8.211 27.547 3.076 1 97.56 258 TRP B N 1
ATOM 4102 C CA . TRP B 1 258 ? 6.941 27.062 3.609 1 97.56 258 TRP B CA 1
ATOM 4103 C C . TRP B 1 258 ? 7.082 26.656 5.07 1 97.56 258 TRP B C 1
ATOM 4105 O O . TRP B 1 258 ? 6.23 26.984 5.898 1 97.56 258 TRP B O 1
ATOM 4115 N N . LEU B 1 259 ? 8.148 26.016 5.426 1 96.69 259 LEU B N 1
ATOM 4116 C CA . LEU B 1 259 ? 8.398 25.609 6.801 1 96.69 259 LEU B CA 1
ATOM 4117 C C . LEU B 1 259 ? 8.516 26.828 7.715 1 96.69 259 LEU B C 1
ATOM 4119 O O . LEU B 1 259 ? 7.941 26.844 8.805 1 96.69 259 LEU B O 1
ATOM 4123 N N . ALA B 1 260 ? 9.219 27.75 7.301 1 94.56 260 ALA B N 1
ATOM 4124 C CA . ALA B 1 260 ? 9.406 28.953 8.109 1 94.56 260 ALA B CA 1
ATOM 4125 C C . ALA B 1 260 ? 8.07 29.625 8.406 1 94.56 260 ALA B C 1
ATOM 4127 O O . ALA B 1 260 ? 7.887 30.188 9.492 1 94.56 260 ALA B O 1
ATOM 4128 N N . ALA B 1 261 ? 7.199 29.469 7.516 1 95.44 261 ALA B N 1
ATOM 4129 C CA . ALA B 1 261 ? 5.914 30.156 7.645 1 95.44 261 ALA B CA 1
ATOM 4130 C C . ALA B 1 261 ? 4.918 29.297 8.422 1 95.44 261 ALA B C 1
ATOM 4132 O O . ALA B 1 261 ? 4.016 29.812 9.078 1 95.44 261 ALA B O 1
ATOM 4133 N N . ARG B 1 262 ? 5.117 27.922 8.359 1 95.81 262 ARG B N 1
ATOM 4134 C CA . ARG B 1 262 ? 3.982 27.094 8.734 1 95.81 262 ARG B CA 1
ATOM 4135 C C . ARG B 1 262 ? 4.332 26.203 9.93 1 95.81 262 ARG B C 1
ATOM 4137 O O . ARG B 1 262 ? 3.443 25.609 10.547 1 95.81 262 ARG B O 1
ATOM 4144 N N . ARG B 1 263 ? 5.547 26.156 10.281 1 94.5 263 ARG B N 1
ATOM 4145 C CA . ARG B 1 263 ? 5.898 25.391 11.477 1 94.5 263 ARG B CA 1
ATOM 4146 C C . ARG B 1 263 ? 5.215 25.953 12.711 1 94.5 263 ARG B C 1
ATOM 4148 O O . ARG B 1 263 ? 4.953 27.156 12.789 1 94.5 263 ARG B O 1
ATOM 4155 N N . GLN B 1 264 ? 4.957 25.062 13.617 1 93.06 264 GLN B N 1
ATOM 4156 C CA . GLN B 1 264 ? 4.32 25.5 14.852 1 93.06 264 GLN B CA 1
ATOM 4157 C C . GLN B 1 264 ? 5.219 26.469 15.617 1 93.06 264 GLN B C 1
ATOM 4159 O O . GLN B 1 264 ? 6.43 26.25 15.719 1 93.06 264 GLN B O 1
ATOM 4164 N N . PRO B 1 265 ? 4.594 27.5 16.141 1 88.44 265 PRO B N 1
ATOM 4165 C CA . PRO B 1 265 ? 5.383 28.5 16.875 1 88.44 265 PRO B CA 1
ATOM 4166 C C . PRO B 1 265 ? 5.797 28.016 18.25 1 88.44 265 PRO B C 1
ATOM 4168 O O . PRO B 1 265 ? 5.184 27.094 18.812 1 88.44 265 PRO B O 1
ATOM 4171 N N . GLY B 1 266 ? 6.895 28.516 18.703 1 81.69 266 GLY B N 1
ATOM 4172 C CA . GLY B 1 266 ? 7.348 28.25 20.062 1 81.69 266 GLY B CA 1
ATOM 4173 C C . GLY B 1 266 ? 6.547 29 21.109 1 81.69 266 GLY B C 1
ATOM 4174 O O . GLY B 1 266 ? 5.895 30 20.797 1 81.69 266 GLY B O 1
#

pLDDT: mean 89.3, std 19.88, range [29.67, 98.94]

Secondary structure (DSSP, 8-state):
------------------------------STT-PPPPP--EESS----SS--GGG-S-EEEEE-GGG-SB-HHHHHHTT--EEEEEEEETTTEE-TTHHHHHHHHHHTT-EEEEEEE--TTS-HHHHHHHHHHHS---TTPPPPEEEE---TT-SS------HHHHHHHHHHHHHHHHHHHSSPPEEEE-HHHHHHH-GGGG---EEEE-SSS-HHHHTTT---SEEEEEEEEE-TTB-SBEEEEEESS-HHHHHHHHHHHSPP-/------------------------------STT-PPPPP--EESS----SS--GGG-S-EEEEE-GGG-SB-HHHHHHTT--EEEEEEEETTTEE-TTHHHHHHHHHHTT-EEEEEEE--TTS-HHHHHHHHHHHS---TTPPPPEEEE---TT-SS------HHHHHHHHHHHHHHHHHHHSSPPEEEE-HHHHHHH-GGGG---EEEE-SSS-HHHHTTT---SEEEEEEEEE-TTB-SBEEEEEESS-HHHHHHHHHHHSPP-

Solvent-accessible surface area (backbone atoms only — not comparable to full-atom values): 28997 Å² total; per-residue (Å²): 135,83,80,76,79,76,78,77,77,76,77,78,77,75,78,76,72,76,66,72,70,71,74,70,73,72,69,77,78,75,79,82,72,70,76,81,42,64,69,59,65,52,50,83,67,72,70,84,54,92,59,76,49,75,85,80,41,50,41,26,24,36,48,50,51,58,55,37,60,75,64,43,37,57,47,25,31,74,26,7,34,46,33,35,40,32,36,38,31,33,40,67,84,45,67,36,90,39,30,64,61,48,50,54,46,31,47,74,46,68,22,46,38,22,45,25,33,41,61,40,82,83,50,60,35,67,54,28,42,50,40,41,58,74,71,45,74,86,50,58,65,18,45,38,40,29,43,37,45,56,79,42,75,81,44,93,84,37,63,66,76,73,56,32,70,56,49,42,52,37,50,48,51,26,39,51,53,45,18,68,72,51,73,30,64,38,33,40,30,38,35,57,67,45,41,71,69,35,50,52,71,75,70,59,75,54,28,32,40,47,34,62,76,47,44,55,47,73,70,52,76,58,55,83,62,45,30,37,36,48,33,50,29,21,37,41,51,40,46,40,14,27,32,36,31,30,32,35,72,44,47,64,67,50,45,54,53,48,44,73,72,43,32,24,63,120,136,82,80,76,77,79,78,80,79,79,76,78,77,75,77,75,74,76,68,73,69,75,74,73,72,71,70,76,81,74,80,81,72,71,76,82,42,64,70,59,64,50,50,83,67,73,69,86,54,93,59,77,50,77,86,80,41,51,40,27,25,36,48,50,49,58,56,38,60,74,63,42,36,58,47,25,31,74,26,6,36,45,34,34,41,31,35,38,30,33,38,67,84,44,68,36,88,37,30,65,61,48,49,54,47,31,46,74,45,67,23,45,37,21,47,26,32,40,61,40,79,82,49,60,35,68,53,28,40,50,39,42,55,75,73,45,74,87,49,59,66,19,46,39,40,29,43,36,46,54,82,42,75,81,45,92,83,36,63,67,77,72,56,32,67,55,48,41,51,37,51,46,51,26,40,50,54,45,19,69,71,51,75,29,65,38,34,40,29,38,36,55,66,44,41,70,68,36,50,51,72,75,72,60,75,53,26,32,40,48,33,62,78,48,45,54,48,74,69,51,76,59,55,83,60,45,30,37,35,47,33,47,29,20,37,42,50,40,47,39,14,27,34,34,31,32,33,36,70,46,48,65,68,51,45,53,54,48,44,75,71,41,30,23,64,122

Nearest PDB structures (foldseek):
  2wag-assembly1_A-2  TM=8.637E-01  e=2.399E-20  Bacillus anthracis str. Ames
  1jfx-assembly1_A  TM=8.865E-01  e=8.388E-20  Streptomyces coelicolor
  6zm8-assembly1_A  TM=8.345E-01  e=1.194E-16  Sodiomyces alcalophilus
  4kru-assembly1_A  TM=8.064E-01  e=2.098E-16  Clostridium phage phiSM101
  4krt-assembly2_B  TM=8.387E-01  e=3.509E-15  Clostridium phage phiSM101

Radius of gyration: 32.94 Å; Cα contacts (8 Å, |Δi|>4): 1068; chains: 2; bounding box: 66×171×109 Å

Organism: NCBI:txid1123501

InterPro domains:
  IPR002053 Glycoside hydrolase, family 25 [PF01183] (62-239)
  IPR002053 Glycoside hydrolase, family 25 [PS51904] (58-263)
  IPR017853 Glycoside hydrolase superfamily [SSF51445] (56-259)
  IPR018077 Glycoside hydrolase, family 25 subgroup [SM00641] (59-164)

Foldseek 3Di:
DPPPPPPPPPPPPPPPPPPPPPDDDPDPPPPVPQDFDAAQKDFPDDADEPDDDPNVFRAKAFEDACVQPFFQLLQLVNRGHQEYEYEAEEAQDGGGPCRVVCVVRNVVNNHAYEYEYEYAPVHFLVSSLVSCPVGDDQDFLHFYYEYEDEAPCVDPVGRDDDALVVVLVRVLVNQVSSCVVQVAGHEYEYELVRCVRNVNCVSPDAYAYEDQHYDCCVSPVHDDHFKYFHDQGMGGGRTPGGTTMMGGPDHPVVVSVCSVVGGGHD/DPPPPPPPPPPPPPPPPPPPPPPDDPDPPDLVPQDFDAAQKDFPDDADEPDDDPNVFRAKAFEDACVQPFFQLLQLVNRGHQEYEYEAEEAQPGGGPCRVVCCVRNVVNNHAYEYEYEYAPVHFLVSSLVSCPVGDDQDFLHFYYEYEDEAPCVDPVGRDDDQLVVVLVRVLVNQVSSCVVQVAGHEYEYELVRCVRNVNCVSPDAYAYEDQHYDCCVSPVHDDHFKYFHDQGMGGGRTPGGTTMMGGPDHPVVVSVCSVVGGGHD